Protein 1APY (pdb70)

Sequence (604 aa):
SPLPLVVNTWPFKNATEAAWRALASGGSALDAVESGCAMCEREQCDGSVGFGGSPDELGETTLDAMIMDGTTMDVGAVGDLRRIKNAIGVARKVLEHTTHTLLVGESATTFAQSMGFINEDLSTSASQALHSDWLARNCQPNYWRNVIPDPSKYCGPYKPPTIGMVVIHKTGHIAAGTSTNGIKFKIHGRVGDSPIPGAGAYADDTAGAAAATGNGDILMRFLPSYQAVEYMRRGEDPTIACQKVISRIQKHFPEFFGAVICANVTGSYGAACNKLSTFTQFSFMVYNSEKNQPTEEKVDCISPLPLVVNTWPFKNATEAAWRALASGGSALDAVESGCAMCEREQCDGSVGFGGSPDELGETTLDAMIMDGTTMDVGAVGDLRRIKNAIGVARKVLEHTTHTLLVGESATTFAQSMGFINEDLSTSASQALHSDWLARNCQPNYWRNVIPDPSKYCGPYKPPTIGMVVIHKTGHIAAGTSTNGIKFKIHGRVGDSPIPGAGAYADDTAGAAAATGNGDILMRFLPSYQAVEYMRRGEDPTIACQKVISRIQKHFPEFFGAVICANVTGSYGAACNKLSTFTQFSFMVYNSEKNQPTEEKVDCI

Secondary structure (DSSP, 8-state):
---SEEEEEBS-HHHHHHHHHHHHTT--HHHHHHHHHHHHHHHTGGGSSSSSS---TTS---EEEEEEETTT--EEEEEEE-S-S-HHHHHHHHHHHBS-SEEEHHHHHHHHHHTTPPP-----HHHHHHHHHHHHTTS-S--B-S-BS-TTT--S--B--/-EEEEEE-TTS-EEEEEEE--STT--TTEE-STTSBTTTEEEETTTEEEEEEE-HHHHGGG-HHHHHHHHHHTT--HHHHHHHHHHHHHHH-TT--EEEEEEETTS-EEEEE--BTTB-EEEEEEE-SS--S-EEEEEE--/--S-EEEEEBS-HHHHHHHHHHHHTT--HHHHHHHHHHHHHHTTGGGSSSSSS---TTS---EEEEEEETTT--EEEEEEE-S-S-HHHHHHHHHHHBS-SEEEHHHHHHHHHHTT--------HHHHHHHHHHHHTTS-S--B-S-BS-TTT--S--B--/-EEEEEE-TTS-EEEEEEE---TT--TTEE-STTSBTTTEEEETTTEEEEEEE-HHHHTTT-HHHHHHHHHHTT--HHHHHHHHHHHHHTT-TT--EEEEEEETTS-EEEEE---SS--EEEEEEE-SS-SS-EEEEEE--

Structure (mmCIF, N/CA/C/O backbone):
data_1APY
#
_entry.id   1APY
#
_cell.length_a   98.400
_cell.length_b   98.400
_cell.length_c   134.500
_cell.angle_alpha   90.00
_cell.angle_beta   90.00
_cell.angle_gamma   120.00
#
_symmetry.space_group_name_H-M   'P 61'
#
loop_
_entity.id
_entity.type
_entity.pdbx_description
1 polymer ASPARTYLGLUCOSAMINIDASE
2 polymer ASPARTYLGLUCOSAMINIDASE
3 branched beta-D-mannopyranose-(1-4)-2-acetamido-2-deoxy-beta-D-glucopyranose-(1-4)-2-acetamido-2-deoxy-beta-D-glucopyranose
4 non-polymer 2-acetamido-2-deoxy-beta-D-glucopyranose
5 water water
#
loop_
_atom_site.group_PDB
_atom_site.id
_atom_site.type_symbol
_atom_site.label_atom_id
_atom_site.label_alt_id
_atom_site.label_comp_id
_atom_site.label_asym_id
_atom_site.label_entity_id
_atom_site.label_seq_id
_atom_site.pdbx_PDB_ins_code
_atom_site.Cartn_x
_atom_site.Cartn_y
_atom_site.Cartn_z
_atom_site.occupancy
_atom_site.B_iso_or_equiv
_atom_site.auth_seq_id
_atom_site.auth_comp_id
_atom_site.auth_asym_id
_atom_site.auth_atom_id
_atom_site.pdbx_PDB_model_num
ATOM 1 N N . SER A 1 2 ? 12.855 13.361 20.543 1.00 74.44 2 SER A N 1
ATOM 2 C CA . SER A 1 2 ? 13.133 14.820 20.611 1.00 71.72 2 SER A CA 1
ATOM 3 C C . SER A 1 2 ? 11.888 15.582 20.146 1.00 69.27 2 SER A C 1
ATOM 4 O O . SER A 1 2 ? 10.989 14.998 19.536 1.00 73.00 2 SER A O 1
ATOM 7 N N . PRO A 1 3 ? 11.756 16.862 20.542 1.00 64.55 3 PRO A N 1
ATOM 8 C CA . PRO A 1 3 ? 10.584 17.629 20.108 1.00 59.77 3 PRO A CA 1
ATOM 9 C C . PRO A 1 3 ? 10.791 18.053 18.657 1.00 56.74 3 PRO A C 1
ATOM 10 O O . PRO A 1 3 ? 9.845 18.428 17.981 1.00 61.51 3 PRO A O 1
ATOM 14 N N . LEU A 1 4 ? 12.041 18.010 18.201 1.00 49.29 4 LEU A N 1
ATOM 15 C CA . LEU A 1 4 ? 12.399 18.373 16.832 1.00 44.31 4 LEU A CA 1
ATOM 16 C C . LEU A 1 4 ? 12.187 17.178 15.908 1.00 42.22 4 LEU A C 1
ATOM 17 O O . LEU A 1 4 ? 12.411 16.038 16.308 1.00 45.43 4 LEU A O 1
ATOM 22 N N . PRO A 1 5 ? 11.833 17.426 14.630 1.00 43.35 5 PRO A N 1
ATOM 23 C CA . PRO A 1 5 ? 11.615 18.708 13.944 1.00 40.78 5 PRO A CA 1
ATOM 24 C C . PRO A 1 5 ? 10.367 19.448 14.401 1.00 37.01 5 PRO A C 1
ATOM 25 O O . PRO A 1 5 ? 9.457 18.859 14.988 1.00 35.54 5 PRO A O 1
ATOM 29 N N . LEU A 1 6 ? 10.325 20.739 14.095 1.00 34.56 6 LEU A N 1
ATOM 30 C CA . LEU A 1 6 ? 9.194 21.579 14.442 1.00 32.45 6 LEU A CA 1
ATOM 31 C C . LEU A 1 6 ? 8.847 22.483 13.261 1.00 35.24 6 LEU A C 1
ATOM 32 O O . LEU A 1 6 ? 9.737 22.998 12.583 1.00 36.35 6 LEU A O 1
ATOM 37 N N . VAL A 1 7 ? 7.551 22.629 12.996 1.00 34.82 7 VAL A N 1
ATOM 38 C CA . VAL A 1 7 ? 7.058 23.490 11.922 1.00 34.98 7 VAL A CA 1
ATOM 39 C C . VAL A 1 7 ? 5.945 24.341 12.524 1.00 33.62 7 VAL A C 1
ATOM 40 O O . VAL A 1 7 ? 5.004 23.808 13.110 1.00 34.50 7 VAL A O 1
ATOM 44 N N . VAL A 1 8 ? 6.083 25.659 12.435 1.00 32.72 8 VAL A N 1
ATOM 45 C CA . VAL A 1 8 ? 5.074 26.571 12.972 1.00 28.96 8 VAL A CA 1
ATOM 46 C C . VAL A 1 8 ? 4.806 27.657 11.935 1.00 27.06 8 VAL A C 1
ATOM 47 O O . VAL A 1 8 ? 5.736 28.229 11.387 1.00 29.47 8 VAL A O 1
ATOM 51 N N . ASN A 1 9 ? 3.543 27.917 11.634 1.00 27.08 9 ASN A N 1
ATOM 52 C CA . ASN A 1 9 ? 3.220 28.961 10.672 1.00 27.02 9 ASN A CA 1
ATOM 53 C C . ASN A 1 9 ? 1.998 29.758 11.105 1.00 25.36 9 ASN A C 1
ATOM 54 O O . ASN A 1 9 ? 1.180 29.270 11.889 1.00 20.90 9 ASN A O 1
ATOM 59 N N . THR A 1 10 ? 1.918 31.002 10.633 1.00 24.52 10 THR A N 1
ATOM 60 C CA . THR A 1 10 ? 0.805 31.893 10.952 1.00 18.46 10 THR A CA 1
ATOM 61 C C . THR A 1 10 ? -0.484 31.388 10.304 1.00 19.14 10 THR A C 1
ATOM 62 O O . THR A 1 10 ? -0.452 30.778 9.229 1.00 18.47 10 THR A O 1
ATOM 66 N N . TRP A 1 11 ? -1.605 31.622 10.985 1.00 18.18 11 TRP A N 1
ATOM 67 C CA . TRP A 1 11 ? -2.944 31.249 10.513 1.00 17.85 11 TRP A CA 1
ATOM 68 C C . TRP A 1 11 ? -3.229 29.752 10.380 1.00 20.15 11 TRP A C 1
ATOM 69 O O . TRP A 1 11 ? -2.315 28.930 10.398 1.00 22.51 11 TRP A O 1
ATOM 80 N N . PRO A 1 12 ? -4.515 29.377 10.281 1.00 21.92 12 PRO A N 1
ATOM 81 C CA . PRO A 1 12 ? -4.941 27.981 10.148 1.00 23.91 12 PRO A CA 1
ATOM 82 C C . PRO A 1 12 ? -4.675 27.390 8.762 1.00 26.05 12 PRO A C 1
ATOM 83 O O . PRO A 1 12 ? -5.522 26.678 8.223 1.00 27.69 12 PRO A O 1
ATOM 87 N N . PHE A 1 13 ? -3.525 27.697 8.169 1.00 29.97 13 PHE A N 1
ATOM 88 C CA . PHE A 1 13 ? -3.180 27.167 6.842 1.00 30.15 13 PHE A CA 1
ATOM 89 C C . PHE A 1 13 ? -2.576 25.771 7.036 1.00 30.88 13 PHE A C 1
ATOM 90 O O . PHE A 1 13 ? -1.357 25.613 7.013 1.00 36.06 13 PHE A O 1
ATOM 98 N N . LYS A 1 14 ? -3.421 24.761 7.231 1.00 30.72 14 LYS A N 1
ATOM 99 C CA . LYS A 1 14 ? -2.929 23.406 7.467 1.00 33.67 14 LYS A CA 1
ATOM 100 C C . LYS A 1 14 ? -2.231 22.717 6.310 1.00 35.11 14 LYS A C 1
ATOM 101 O O . LYS A 1 14 ? -1.283 21.958 6.520 1.00 34.20 14 LYS A O 1
ATOM 107 N N . ASN A 1 15 ? -2.682 22.978 5.089 1.00 36.25 15 ASN A N 1
ATOM 108 C CA . ASN A 1 15 ? -2.056 22.358 3.925 1.00 38.49 15 ASN A CA 1
ATOM 109 C C . ASN A 1 15 ? -0.615 22.796 3.739 1.00 34.23 15 ASN A C 1
ATOM 110 O O . ASN A 1 15 ? 0.197 22.046 3.205 1.00 35.71 15 ASN A O 1
ATOM 115 N N . ALA A 1 16 ? -0.307 24.006 4.197 1.00 32.72 16 ALA A N 1
ATOM 116 C CA . ALA A 1 16 ? 1.041 24.567 4.104 1.00 31.45 16 ALA A CA 1
ATOM 117 C C . ALA A 1 16 ? 1.941 23.906 5.145 1.00 28.04 16 ALA A C 1
ATOM 118 O O . ALA A 1 16 ? 3.108 23.633 4.885 1.00 29.15 16 ALA A O 1
ATOM 120 N N . THR A 1 17 ? 1.372 23.634 6.316 1.00 28.65 17 THR A N 1
ATOM 121 C CA . THR A 1 17 ? 2.089 22.998 7.412 1.00 28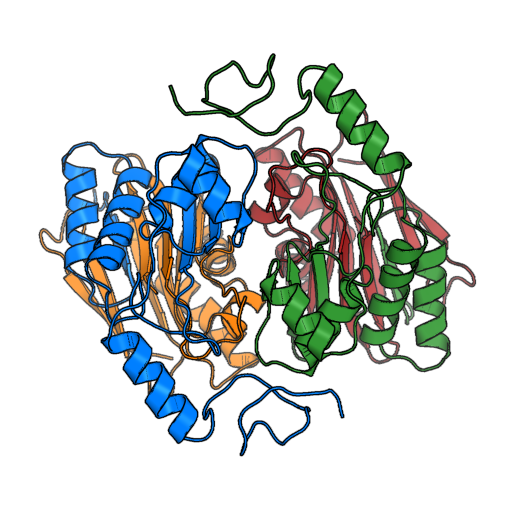.65 17 THR A CA 1
ATOM 122 C C . THR A 1 17 ? 2.431 21.582 6.990 1.00 29.33 17 THR A C 1
ATOM 123 O O . THR A 1 17 ? 3.512 21.061 7.287 1.00 26.56 17 THR A O 1
ATOM 127 N N . GLU A 1 18 ? 1.478 20.980 6.290 1.00 31.49 18 GLU A N 1
ATOM 128 C CA . GLU A 1 18 ? 1.573 19.621 5.781 1.00 33.96 18 GLU A CA 1
ATOM 129 C C . GLU A 1 18 ? 2.660 19.472 4.729 1.00 33.09 18 GLU A C 1
ATOM 130 O O . GLU A 1 18 ? 3.432 18.512 4.759 1.00 33.72 18 GLU A O 1
ATOM 136 N N . ALA A 1 19 ? 2.711 20.416 3.793 1.00 29.31 19 ALA A N 1
ATOM 137 C CA . ALA A 1 19 ? 3.711 20.383 2.738 1.00 26.15 19 ALA A CA 1
ATOM 138 C C . ALA A 1 19 ? 5.105 20.573 3.322 1.00 27.87 19 ALA A C 1
ATOM 139 O O . ALA A 1 19 ? 6.070 20.003 2.821 1.00 29.07 19 ALA A O 1
ATOM 141 N N . ALA A 1 20 ? 5.201 21.361 4.393 1.00 28.93 20 ALA A N 1
ATOM 142 C CA . ALA A 1 20 ? 6.482 21.616 5.051 1.00 34.47 20 ALA A CA 1
ATOM 143 C C . ALA A 1 20 ? 6.980 20.356 5.761 1.00 36.71 20 ALA A C 1
ATOM 144 O O . ALA A 1 20 ? 8.157 19.999 5.664 1.00 35.98 20 ALA A O 1
ATOM 14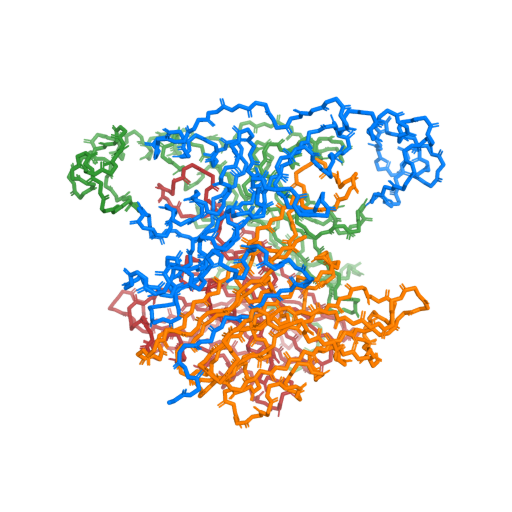6 N N . TRP A 1 21 ? 6.075 19.688 6.471 1.00 36.74 21 TRP A N 1
ATOM 147 C CA . TRP A 1 21 ? 6.408 18.462 7.180 1.00 37.76 21 TRP A CA 1
ATOM 148 C C . TRP A 1 21 ? 6.835 17.405 6.168 1.00 37.97 21 TRP A C 1
ATOM 149 O O . TRP A 1 21 ? 7.868 16.756 6.337 1.00 36.75 21 TRP A O 1
ATOM 160 N N . ARG A 1 22 ? 6.045 17.252 5.107 1.00 36.90 22 ARG A N 1
ATOM 161 C CA . ARG A 1 22 ? 6.347 16.285 4.057 1.00 37.77 22 ARG A CA 1
ATOM 162 C C . ARG A 1 22 ? 7.750 16.499 3.506 1.00 35.77 22 ARG A C 1
ATOM 163 O O . ARG A 1 22 ? 8.461 15.544 3.228 1.00 39.60 22 ARG A O 1
ATOM 171 N N . ALA A 1 23 ? 8.144 17.758 3.347 1.00 36.46 23 ALA A N 1
ATOM 172 C CA . ALA A 1 23 ? 9.470 18.082 2.834 1.00 33.34 23 ALA A CA 1
ATOM 173 C C . ALA A 1 23 ? 10.532 17.560 3.789 1.00 33.27 23 ALA A C 1
ATOM 174 O O . ALA A 1 23 ? 11.565 17.060 3.362 1.00 38.22 23 ALA A O 1
ATOM 176 N N . LEU A 1 24 ? 10.262 17.665 5.085 1.00 33.75 24 LEU A N 1
ATOM 177 C CA . LEU A 1 24 ? 11.203 17.197 6.091 1.00 35.28 24 LEU A CA 1
ATOM 178 C C . LEU A 1 24 ? 11.275 15.676 6.092 1.00 38.23 24 LEU A C 1
ATOM 179 O O . LEU A 1 24 ? 12.366 15.100 6.080 1.00 41.64 24 LEU A O 1
ATOM 184 N N . ALA A 1 25 ? 10.112 15.033 6.071 1.00 38.99 25 ALA A N 1
ATOM 185 C CA . ALA A 1 25 ? 10.036 13.576 6.075 1.00 40.96 25 ALA A CA 1
ATOM 186 C C . ALA A 1 25 ? 10.856 12.975 4.937 1.00 42.09 25 ALA A C 1
ATOM 187 O O . ALA A 1 25 ? 11.515 11.953 5.110 1.00 46.42 25 ALA A O 1
ATOM 189 N N . SER A 1 26 ? 10.849 13.641 3.790 1.00 43.72 26 SER A N 1
ATOM 190 C CA . SER A 1 26 ? 11.597 13.179 2.630 1.00 44.40 26 SER A CA 1
ATOM 191 C C . SER A 1 26 ? 13.074 13.527 2.727 1.00 45.74 26 SER A C 1
ATOM 192 O O . SER A 1 26 ? 13.781 13.528 1.718 1.00 49.31 26 SER A O 1
ATOM 195 N N . GLY A 1 27 ? 13.538 13.831 3.936 1.00 45.23 27 GLY A N 1
ATOM 196 C CA . GLY A 1 27 ? 14.934 14.175 4.128 1.00 46.91 27 GLY A CA 1
ATOM 197 C C . GLY A 1 27 ? 15.305 15.573 3.661 1.00 49.47 27 GLY A C 1
ATOM 198 O O . GLY A 1 27 ? 16.492 15.892 3.513 1.00 51.41 27 GLY A O 1
ATOM 199 N N . GLY A 1 28 ? 14.296 16.408 3.425 1.00 46.96 28 GLY A N 1
ATOM 200 C CA . GLY A 1 28 ? 14.552 17.769 2.992 1.00 42.98 28 GLY A CA 1
ATOM 201 C C . GLY A 1 28 ? 15.087 18.637 4.120 1.00 39.35 28 GLY A C 1
ATOM 202 O O . GLY A 1 28 ? 14.921 18.320 5.302 1.00 40.95 28 GLY A O 1
ATOM 203 N N . SER A 1 29 ? 15.748 19.728 3.747 1.00 35.65 29 SER A N 1
ATOM 204 C CA . SER A 1 29 ? 16.316 20.663 4.711 1.00 33.12 29 SER A CA 1
ATOM 205 C C . SER A 1 29 ? 15.251 21.585 5.278 1.00 30.60 29 SER A C 1
ATOM 206 O O . SER A 1 29 ? 14.121 21.621 4.792 1.00 30.58 29 SER A O 1
ATOM 209 N N . ALA A 1 30 ? 15.622 22.334 6.311 1.00 29.51 30 ALA A N 1
ATOM 210 C CA . ALA A 1 30 ? 14.706 23.275 6.923 1.00 29.88 30 ALA A CA 1
ATOM 211 C C . ALA A 1 30 ? 14.280 24.277 5.843 1.00 31.34 30 ALA A C 1
ATOM 212 O O . ALA A 1 30 ? 13.110 24.633 5.756 1.00 32.09 30 ALA A O 1
ATOM 214 N N . LEU A 1 31 ? 15.228 24.681 4.995 1.00 28.85 31 LEU A N 1
ATOM 215 C CA . LEU A 1 31 ? 14.952 25.618 3.911 1.00 27.67 31 LEU A CA 1
ATOM 216 C C . LEU A 1 31 ? 13.983 25.036 2.893 1.00 28.02 31 LEU A C 1
ATOM 217 O O . LEU A 1 31 ? 13.103 25.742 2.401 1.00 28.26 31 LEU A O 1
ATOM 222 N N . ASP A 1 32 ? 14.135 23.747 2.590 1.00 26.88 32 ASP A N 1
ATOM 223 C CA . ASP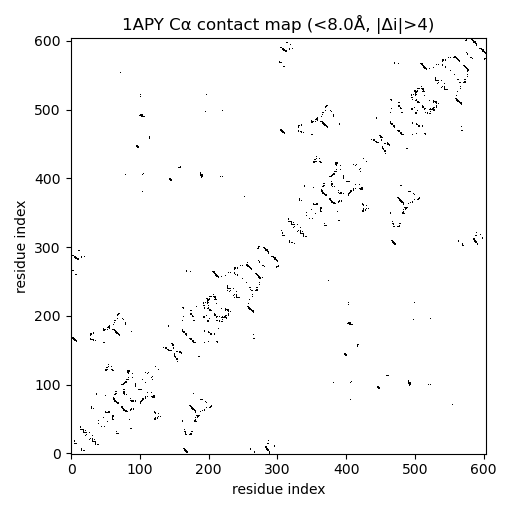 A 1 32 ? 13.255 23.085 1.635 1.00 26.10 32 ASP A CA 1
ATOM 224 C C . ASP A 1 32 ? 11.841 23.084 2.176 1.00 25.03 32 ASP A C 1
ATOM 225 O O . ASP A 1 32 ? 10.886 23.272 1.432 1.00 24.68 32 ASP A O 1
ATOM 230 N N . ALA A 1 33 ? 11.723 22.870 3.483 1.00 23.85 33 ALA A N 1
ATOM 231 C CA . ALA A 1 33 ? 10.428 22.827 4.140 1.00 21.64 33 ALA A CA 1
ATOM 232 C C . ALA A 1 33 ? 9.731 24.174 4.075 1.00 23.29 33 ALA A C 1
ATOM 233 O O . ALA A 1 33 ? 8.579 24.249 3.661 1.00 22.75 33 ALA A O 1
ATOM 235 N N . VAL A 1 34 ? 10.442 25.237 4.455 1.00 24.33 34 VAL A N 1
ATOM 236 C CA . VAL A 1 34 ? 9.891 26.595 4.426 1.00 24.52 34 VAL A CA 1
ATOM 237 C C . VAL A 1 34 ? 9.420 26.966 3.011 1.00 26.31 34 VAL A C 1
ATOM 238 O O . VAL A 1 34 ? 8.285 27.422 2.819 1.00 24.45 34 VAL A O 1
ATOM 242 N N . GLU A 1 35 ? 10.259 26.710 2.015 1.00 26.28 35 GLU A N 1
ATOM 243 C CA . GLU A 1 35 ? 9.881 27.020 0.648 1.00 23.26 35 GLU A CA 1
ATOM 244 C C . GLU A 1 35 ? 8.631 26.240 0.257 1.00 27.51 35 GLU A C 1
ATOM 245 O O . GLU A 1 35 ? 7.723 26.797 -0.358 1.00 25.86 35 GLU A O 1
ATOM 251 N N . SER A 1 36 ? 8.573 24.968 0.649 1.00 26.46 36 SER A N 1
ATOM 252 C CA . SER A 1 36 ? 7.434 24.104 0.328 1.00 27.55 36 SER A CA 1
ATOM 253 C C . SER A 1 36 ? 6.139 24.558 0.964 1.00 25.42 36 SER A C 1
ATOM 254 O O . SER A 1 36 ? 5.080 24.487 0.343 1.00 27.03 36 SER A O 1
ATOM 257 N N . GLY A 1 37 ? 6.225 24.980 2.220 1.00 24.35 37 GLY A N 1
ATOM 258 C CA . GLY A 1 37 ? 5.050 25.429 2.934 1.00 24.91 37 GLY A CA 1
ATOM 259 C C . GLY A 1 37 ? 4.486 26.701 2.346 1.00 24.28 37 GLY A C 1
ATOM 260 O O . GLY A 1 37 ? 3.298 26.780 2.034 1.00 23.07 37 GLY A O 1
ATOM 261 N N . CYS A 1 38 ? 5.345 27.699 2.184 1.00 23.33 38 CYS A N 1
ATOM 262 C CA . CYS A 1 38 ? 4.929 28.980 1.631 1.00 23.73 38 CYS A CA 1
ATOM 263 C C . CYS A 1 38 ? 4.424 28.897 0.186 1.00 22.51 38 CYS A C 1
ATOM 264 O O . CYS A 1 38 ? 3.422 29.516 -0.165 1.00 21.53 38 CYS A O 1
ATOM 267 N N . ALA A 1 39 ? 5.112 28.125 -0.649 1.00 25.95 39 ALA A N 1
ATOM 268 C CA . ALA A 1 39 ? 4.708 27.970 -2.044 1.00 21.42 39 ALA A CA 1
ATOM 269 C C . ALA A 1 39 ? 3.322 27.349 -2.116 1.00 23.69 39 ALA A C 1
ATOM 270 O O . ALA A 1 39 ? 2.532 27.682 -2.996 1.00 28.57 39 ALA A O 1
ATOM 272 N N . MET A 1 40 ? 3.028 26.456 -1.178 1.00 19.31 40 MET A N 1
ATOM 273 C CA . MET A 1 40 ? 1.738 25.790 -1.134 1.00 21.68 40 MET A CA 1
ATOM 274 C C . MET A 1 40 ? 0.611 26.806 -0.989 1.00 20.34 40 MET A C 1
ATOM 275 O O . MET A 1 40 ? -0.458 26.630 -1.561 1.00 18.41 40 MET A O 1
ATOM 280 N N . CYS A 1 41 ? 0.844 27.863 -0.216 1.00 21.67 41 CYS A N 1
ATOM 281 C CA . CYS A 1 41 ? -0.184 28.885 -0.040 1.00 18.48 41 CYS A CA 1
ATOM 282 C C . CYS A 1 41 ? -0.260 29.827 -1.223 1.00 17.23 41 CYS A C 1
ATOM 283 O O . CYS A 1 41 ? -1.248 30.530 -1.400 1.00 17.12 41 CYS A O 1
ATOM 286 N N . GLU A 1 42 ? 0.802 29.877 -2.012 1.00 15.55 42 GLU A N 1
ATOM 287 C CA . GLU A 1 42 ? 0.792 30.721 -3.190 1.00 21.34 42 GLU A CA 1
ATOM 288 C C . GLU A 1 42 ? -0.139 30.071 -4.205 1.00 22.31 42 GLU A C 1
ATOM 289 O O . GLU A 1 42 ? -0.958 30.744 -4.829 1.00 25.94 42 GLU A O 1
ATOM 295 N N . ARG A 1 43 ? -0.032 28.752 -4.334 1.00 23.99 43 ARG A N 1
ATOM 296 C CA . ARG A 1 43 ? -0.872 27.997 -5.254 1.00 25.03 43 ARG A CA 1
ATOM 297 C C . ARG A 1 43 ? -2.318 28.045 -4.788 1.00 25.00 43 ARG A C 1
ATOM 298 O O . ARG A 1 43 ? -3.231 28.238 -5.590 1.00 21.68 43 ARG A O 1
ATOM 306 N N . GLU A 1 44 ? -2.511 27.846 -3.486 1.00 26.23 44 GLU A N 1
ATOM 307 C CA . GLU A 1 44 ? -3.837 27.837 -2.881 1.00 25.59 44 GLU A CA 1
ATOM 308 C C . GLU A 1 44 ? -4.418 29.213 -2.622 1.00 25.63 44 GLU A C 1
ATOM 309 O O . GLU A 1 44 ? -5.601 29.329 -2.323 1.00 27.98 44 GLU A O 1
ATOM 315 N N . GLN A 1 45 ? -3.599 30.255 -2.749 1.00 25.06 45 GLN A N 1
ATOM 316 C CA . GLN A 1 45 ? -4.065 31.624 -2.532 1.00 23.19 45 GLN A CA 1
ATOM 317 C C . GLN A 1 45 ? -4.701 31.760 -1.156 1.00 22.36 45 GLN A C 1
ATOM 318 O O . GLN A 1 45 ? -5.789 32.313 -1.021 1.00 25.90 45 GLN A O 1
ATOM 324 N N . CYS A 1 46 ? -4.013 31.246 -0.140 1.00 24.34 46 CYS A N 1
ATOM 325 C CA . CYS A 1 46 ? -4.489 31.267 1.241 1.00 21.89 46 CYS A CA 1
ATOM 326 C C . CYS A 1 46 ? -5.076 32.594 1.703 1.00 22.62 46 CYS A C 1
ATOM 327 O O . CYS A 1 46 ? -4.376 33.607 1.762 1.00 25.07 46 CYS A O 1
ATOM 330 N N . ASP A 1 47 ? -6.367 32.557 2.039 1.00 24.73 47 ASP A N 1
ATOM 331 C CA . ASP A 1 47 ? -7.132 33.721 2.505 1.00 20.93 47 ASP A CA 1
ATOM 332 C C . ASP A 1 47 ? -7.071 34.885 1.530 1.00 22.55 47 ASP A C 1
ATOM 333 O O . ASP A 1 47 ? -7.472 36.002 1.858 1.00 25.44 47 ASP A O 1
ATOM 338 N N . GLY A 1 48 ? -6.577 34.614 0.328 1.00 21.33 48 GLY A N 1
ATOM 339 C CA . GLY A 1 48 ? -6.443 35.654 -0.671 1.00 22.68 48 GLY A CA 1
ATOM 340 C C . GLY A 1 48 ? -5.415 36.679 -0.238 1.00 23.15 48 GLY A C 1
ATOM 341 O O . GLY A 1 48 ? -5.411 37.797 -0.751 1.00 22.58 48 GLY A O 1
ATOM 342 N N . SER A 1 49 ? -4.548 36.286 0.700 1.00 19.14 49 SER A N 1
ATOM 343 C CA . SER A 1 49 ? -3.509 37.160 1.242 1.00 21.19 49 SER A CA 1
ATOM 344 C C . SER A 1 49 ? -2.117 36.655 0.899 1.00 17.72 49 SER A C 1
ATOM 345 O O . SER A 1 49 ? -1.112 37.185 1.374 1.00 16.51 49 SER A O 1
ATOM 348 N N . VAL A 1 50 ? -2.076 35.608 0.083 1.00 21.24 50 VAL A N 1
ATOM 349 C CA . VAL A 1 50 ? -0.832 35.005 -0.372 1.00 20.01 50 VAL A CA 1
ATOM 350 C C . VAL A 1 50 ? -1.048 34.556 -1.824 1.00 21.54 50 VAL A C 1
ATOM 351 O O . VAL A 1 50 ? -2.105 34.016 -2.160 1.00 21.66 50 VAL A O 1
ATOM 355 N N . GLY A 1 51 ? -0.075 34.827 -2.688 1.00 18.64 51 GLY A N 1
ATOM 356 C CA . GLY A 1 51 ? -0.176 34.409 -4.079 1.00 19.73 51 GLY A CA 1
ATOM 357 C C . GLY A 1 51 ? -0.914 35.334 -5.032 1.00 20.87 51 GLY A C 1
ATOM 358 O O . GLY A 1 51 ? -1.436 36.378 -4.640 1.00 22.72 51 GLY A O 1
ATOM 359 N N . PHE A 1 52 ? -0.980 34.919 -6.293 1.00 19.76 52 PHE A N 1
ATOM 360 C CA . PHE A 1 52 ? -1.642 35.681 -7.346 1.00 18.03 52 PHE A CA 1
ATOM 361 C C . PHE A 1 52 ? -3.148 35.816 -7.090 1.00 21.58 52 PHE A C 1
ATOM 362 O O . PHE A 1 52 ? -3.703 35.181 -6.194 1.00 20.79 52 PHE A O 1
ATOM 370 N N . GLY A 1 53 ? -3.797 36.642 -7.906 1.00 18.93 53 GLY A N 1
ATOM 371 C CA . GLY A 1 53 ? -5.231 36.831 -7.816 1.00 20.09 53 GLY A CA 1
ATOM 372 C C . GLY A 1 53 ? -5.791 37.366 -6.521 1.00 23.71 53 GLY A C 1
ATOM 373 O O . GLY A 1 53 ? -6.924 37.047 -6.150 1.00 26.71 53 GLY A O 1
ATOM 374 N N . GLY A 1 54 ? -5.017 38.200 -5.841 1.00 25.54 54 GLY A N 1
ATOM 375 C CA . GLY A 1 54 ? -5.484 38.773 -4.596 1.00 20.62 54 GLY A CA 1
ATOM 376 C C . GLY A 1 54 ? -4.858 40.127 -4.364 1.00 21.91 54 GLY A C 1
ATOM 377 O O . GLY A 1 54 ? -3.948 40.529 -5.097 1.00 22.19 54 GLY A O 1
ATOM 378 N N . SER A 1 55 ? -5.373 40.833 -3.360 1.00 21.95 55 SER A N 1
ATOM 379 C CA . SER A 1 55 ? -4.890 42.154 -2.969 1.00 20.90 55 SER A CA 1
ATOM 380 C C . SER A 1 55 ? -4.443 43.063 -4.120 1.00 21.32 55 SER A C 1
ATOM 381 O O . SER A 1 55 ? -3.293 43.502 -4.169 1.00 25.52 55 SER A O 1
ATOM 384 N N . PRO A 1 56 ? -5.348 43.362 -5.064 1.00 22.70 56 PRO A N 1
ATOM 385 C CA . PRO A 1 56 ? -4.927 44.233 -6.165 1.00 19.48 56 PRO A CA 1
ATOM 386 C C . PRO A 1 56 ? -4.567 45.618 -5.634 1.00 22.03 56 PRO A C 1
ATOM 387 O O . PRO A 1 56 ? -5.199 46.108 -4.700 1.00 17.61 56 PRO A O 1
ATOM 391 N N . ASP A 1 57 ? -3.508 46.215 -6.172 1.00 19.75 57 ASP A N 1
ATOM 392 C CA . ASP A 1 57 ? -3.116 47.540 -5.727 1.00 18.75 57 ASP A CA 1
ATOM 393 C C . ASP A 1 57 ? -4.034 48.579 -6.358 1.00 22.95 57 ASP A C 1
ATOM 394 O O . ASP A 1 57 ? -5.000 48.226 -7.035 1.00 23.41 57 ASP A O 1
ATOM 399 N N . GLU A 1 58 ? -3.729 49.855 -6.153 1.00 22.65 58 GLU A N 1
ATOM 400 C CA . GLU A 1 58 ? -4.545 50.924 -6.709 1.00 22.73 58 GLU A CA 1
ATOM 401 C C . GLU A 1 58 ? -4.750 50.808 -8.212 1.00 26.44 58 GLU A C 1
ATOM 402 O O . GLU A 1 58 ? -5.750 51.291 -8.734 1.00 30.51 58 GLU A O 1
ATOM 408 N N . LEU A 1 59 ? -3.798 50.189 -8.906 1.00 26.35 59 LEU A N 1
ATOM 409 C CA . LEU A 1 59 ? -3.891 50.021 -10.353 1.00 26.05 59 LEU A CA 1
ATOM 410 C C . LEU A 1 59 ? -4.472 48.678 -10.787 1.00 26.09 59 LEU A C 1
ATOM 411 O O . LEU A 1 59 ? -4.526 48.388 -11.975 1.00 30.96 59 LEU A O 1
ATOM 416 N N . GLY A 1 60 ? -4.913 47.867 -9.833 1.00 24.96 60 GLY A N 1
ATOM 417 C CA . GLY A 1 60 ? -5.478 46.576 -10.175 1.00 20.99 60 GLY A CA 1
ATOM 418 C C . GLY A 1 60 ? -4.467 45.454 -10.338 1.00 20.66 60 GLY A C 1
ATOM 419 O O . GLY A 1 60 ? -4.841 44.309 -10.611 1.00 22.91 60 GLY A O 1
ATOM 420 N N . GLU A 1 61 ? -3.188 45.765 -10.167 1.00 17.12 61 GLU A N 1
ATOM 421 C CA . GLU A 1 61 ? -2.145 44.749 -10.291 1.00 19.89 61 GLU A CA 1
ATOM 422 C C . GLU A 1 61 ? -1.786 44.068 -8.964 1.00 18.99 61 GLU A C 1
ATOM 423 O O . GLU A 1 61 ? -1.751 44.709 -7.911 1.00 18.91 61 GLU A O 1
ATOM 429 N N . THR A 1 62 ? -1.555 42.760 -9.024 1.00 20.32 62 THR A N 1
ATOM 430 C CA . THR A 1 62 ? -1.158 41.985 -7.854 1.00 17.64 62 THR A CA 1
ATOM 431 C C . THR A 1 62 ? 0.373 41.870 -7.905 1.00 19.36 62 THR A C 1
ATOM 432 O O . THR A 1 62 ? 0.943 41.472 -8.921 1.00 19.02 62 THR A O 1
ATOM 436 N N . THR A 1 63 ? 1.037 42.322 -6.848 1.00 17.94 63 THR A N 1
ATOM 437 C CA . THR A 1 63 ? 2.487 42.240 -6.759 1.00 16.92 63 THR A CA 1
ATOM 438 C C . THR A 1 63 ? 2.810 41.503 -5.457 1.00 18.81 63 THR A C 1
ATOM 439 O O . THR A 1 63 ? 2.205 41.771 -4.419 1.00 19.41 63 THR A O 1
ATOM 443 N N . LEU A 1 64 ? 3.784 40.598 -5.519 1.00 19.79 64 LEU A N 1
ATOM 444 C CA . LEU A 1 64 ? 4.167 39.770 -4.382 1.00 11.62 64 LEU A CA 1
ATOM 445 C C . LEU A 1 64 ? 5.493 40.111 -3.703 1.00 14.24 64 LEU A C 1
ATOM 446 O O . LEU A 1 64 ? 6.413 40.641 -4.329 1.00 15.29 64 LEU A O 1
ATOM 451 N N . ASP A 1 65 ? 5.574 39.791 -2.412 1.00 14.14 65 ASP A N 1
ATOM 452 C CA . ASP A 1 65 ? 6.776 40.001 -1.604 1.00 10.77 65 ASP A CA 1
ATOM 453 C C . ASP A 1 65 ? 7.034 38.677 -0.904 1.00 11.16 65 ASP A C 1
ATOM 454 O O . ASP A 1 65 ? 6.096 38.014 -0.480 1.00 17.19 65 ASP A O 1
ATOM 459 N N . ALA A 1 66 ? 8.295 38.294 -0.767 1.00 14.27 66 ALA A N 1
ATOM 460 C CA . ALA A 1 66 ? 8.617 37.050 -0.086 1.00 14.05 66 ALA A CA 1
ATOM 461 C C . ALA A 1 66 ? 10.059 37.049 0.363 1.00 16.38 66 ALA A C 1
ATOM 462 O O . ALA A 1 66 ? 10.895 37.781 -0.168 1.00 19.09 66 ALA A O 1
ATOM 464 N N . MET A 1 67 ? 10.349 36.200 1.337 1.00 20.13 67 MET A N 1
ATOM 465 C CA . MET A 1 67 ? 11.689 36.100 1.888 1.00 20.76 67 MET A CA 1
ATOM 466 C C . MET A 1 67 ? 11.944 34.704 2.451 1.00 18.96 67 MET A C 1
ATOM 467 O O . MET A 1 67 ? 11.014 33.983 2.798 1.00 22.26 67 MET A O 1
ATOM 472 N N . ILE A 1 68 ? 13.198 34.290 2.457 1.00 16.61 68 ILE A N 1
ATOM 473 C CA . ILE A 1 68 ? 13.548 33.008 3.039 1.00 15.47 68 ILE A CA 1
ATOM 474 C C . ILE A 1 68 ? 14.908 33.239 3.689 1.00 19.41 68 ILE A C 1
ATOM 475 O O . ILE A 1 68 ? 15.764 33.913 3.120 1.00 23.02 68 ILE A O 1
ATOM 480 N N . MET A 1 69 ? 15.062 32.778 4.926 1.00 22.36 69 MET A N 1
ATOM 481 C CA . MET A 1 69 ? 16.306 32.975 5.662 1.00 23.09 69 MET A CA 1
ATOM 482 C C . MET A 1 69 ? 16.915 31.706 6.240 1.00 24.10 69 MET A C 1
ATOM 483 O O . MET A 1 69 ? 16.237 30.896 6.875 1.00 23.02 69 MET A O 1
ATOM 488 N N . ASP A 1 70 ? 18.217 31.574 6.027 1.00 26.01 70 ASP A N 1
ATOM 489 C CA . ASP A 1 70 ? 19.002 30.435 6.485 1.00 25.43 70 ASP A CA 1
ATOM 490 C C . ASP A 1 70 ? 19.573 30.777 7.860 1.00 24.43 70 ASP A C 1
ATOM 491 O O . ASP A 1 70 ? 20.435 31.637 7.972 1.00 23.87 70 ASP A O 1
ATOM 496 N N . GLY A 1 71 ? 19.088 30.109 8.902 1.00 22.98 71 GLY A N 1
ATOM 497 C CA . GLY A 1 71 ? 19.577 30.383 10.243 1.00 23.53 71 GLY A CA 1
ATOM 498 C C . GLY A 1 71 ? 21.032 30.016 10.483 1.00 24.57 71 GLY A C 1
ATOM 499 O O . GLY A 1 71 ? 21.701 30.608 11.325 1.00 23.52 71 GLY A O 1
ATOM 500 N N . THR A 1 72 ? 21.526 29.033 9.744 1.00 29.25 72 THR A N 1
ATOM 501 C CA . THR A 1 72 ? 22.906 28.582 9.887 1.00 31.66 72 THR A CA 1
ATOM 502 C C . THR A 1 72 ? 23.923 29.624 9.415 1.00 30.68 72 THR A C 1
ATOM 503 O O . THR A 1 72 ? 24.793 30.047 10.175 1.00 33.39 72 THR A O 1
ATOM 507 N N . THR A 1 73 ? 23.810 30.025 8.155 1.00 31.05 73 THR A N 1
ATOM 508 C CA . THR A 1 73 ? 24.723 30.993 7.556 1.00 29.78 73 THR A CA 1
ATOM 509 C C . THR A 1 73 ? 24.225 32.413 7.728 1.00 32.03 73 THR A C 1
ATOM 510 O O . THR A 1 73 ? 24.999 33.370 7.664 1.00 30.08 73 THR A O 1
ATOM 514 N N . MET A 1 74 ? 22.916 32.524 7.936 1.00 34.58 74 MET A N 1
ATOM 515 C CA . MET A 1 74 ? 22.215 33.793 8.080 1.00 33.92 74 MET A CA 1
ATOM 516 C C . MET A 1 74 ? 22.127 34.527 6.759 1.00 35.65 74 MET A C 1
ATOM 517 O O . MET A 1 74 ? 22.142 35.759 6.705 1.00 37.36 74 MET A O 1
ATOM 522 N N . ASP A 1 75 ? 22.054 33.730 5.693 1.00 32.53 75 ASP A N 1
ATOM 523 C CA . ASP A 1 75 ? 21.906 34.221 4.332 1.00 29.58 75 ASP A CA 1
ATOM 524 C C . ASP A 1 75 ? 20.418 34.448 4.162 1.00 25.01 75 ASP A C 1
ATOM 525 O O . ASP A 1 75 ? 19.605 33.713 4.729 1.00 22.15 75 ASP A O 1
ATOM 530 N N . VAL A 1 76 ? 20.066 35.449 3.366 1.00 26.45 76 VAL A N 1
ATOM 531 C CA . VAL A 1 76 ? 18.669 35.782 3.115 1.00 21.54 76 VAL A CA 1
ATOM 532 C C . VAL A 1 76 ? 18.440 36.039 1.629 1.00 22.58 76 VAL A C 1
ATOM 533 O O . VAL A 1 76 ? 19.247 36.683 0.964 1.00 25.91 76 VAL A O 1
ATOM 537 N N . GLY A 1 77 ? 17.351 35.491 1.113 1.00 19.53 77 GLY A N 1
ATOM 538 C CA . GLY A 1 77 ? 16.989 35.701 -0.271 1.00 19.68 77 GLY A CA 1
ATOM 539 C C . GLY A 1 77 ? 15.616 36.331 -0.176 1.00 19.63 77 GLY A C 1
ATOM 540 O O . GLY A 1 77 ? 14.733 35.776 0.480 1.00 16.73 77 GLY A O 1
ATOM 541 N N . ALA A 1 78 ? 15.440 37.499 -0.786 1.00 20.47 78 ALA A N 1
ATOM 542 C CA . ALA A 1 78 ? 14.155 38.188 -0.725 1.00 16.97 78 ALA A CA 1
ATOM 543 C C . ALA A 1 78 ? 13.785 38.980 -1.978 1.00 16.28 78 ALA A C 1
ATOM 544 O O . ALA A 1 78 ? 14.648 39.480 -2.697 1.00 19.28 78 ALA A O 1
ATOM 546 N N . VAL A 1 79 ? 12.487 39.032 -2.260 1.00 16.74 79 VAL A N 1
ATOM 547 C CA . VAL A 1 79 ? 11.961 39.790 -3.387 1.00 18.63 79 VAL A CA 1
ATOM 548 C C . VAL A 1 79 ? 10.807 40.646 -2.885 1.00 21.31 79 VAL A C 1
ATOM 549 O O . VAL A 1 79 ? 10.055 40.239 -1.994 1.00 23.20 79 VAL A O 1
ATOM 553 N N . GLY A 1 80 ? 10.706 41.852 -3.432 1.00 17.57 80 GLY A N 1
ATOM 554 C CA . GLY A 1 80 ? 9.643 42.760 -3.060 1.00 15.62 80 GLY A CA 1
ATOM 555 C C . GLY A 1 80 ? 9.109 43.373 -4.338 1.00 14.93 80 GLY A C 1
ATOM 556 O O . GLY A 1 80 ? 9.874 43.660 -5.246 1.00 15.39 80 GLY A O 1
ATOM 557 N N . ASP A 1 81 ? 7.796 43.547 -4.421 1.00 17.29 81 ASP A N 1
ATOM 558 C CA . ASP A 1 81 ? 7.159 44.124 -5.601 1.00 16.51 81 ASP A CA 1
ATOM 559 C C . ASP A 1 81 ? 7.448 43.256 -6.818 1.00 17.24 81 ASP A C 1
ATOM 560 O O . ASP A 1 81 ? 7.746 43.759 -7.901 1.00 20.59 81 ASP A O 1
ATOM 565 N N . LEU A 1 82 ? 7.406 41.941 -6.613 1.00 12.87 82 LEU A N 1
ATOM 566 C CA . LEU A 1 82 ? 7.630 40.998 -7.693 1.00 14.97 82 LEU A CA 1
ATOM 567 C C . LEU A 1 82 ? 6.410 41.079 -8.589 1.00 18.59 82 LEU A C 1
ATOM 568 O O . LEU A 1 82 ? 5.267 40.908 -8.132 1.00 16.40 82 LEU A O 1
ATOM 573 N N . ARG A 1 83 ? 6.653 41.354 -9.865 1.00 19.06 83 ARG A N 1
ATOM 574 C CA . ARG A 1 83 ? 5.574 41.480 -10.833 1.00 20.12 83 ARG A CA 1
ATOM 575 C C . ARG A 1 83 ? 5.585 40.348 -11.858 1.00 21.37 83 ARG A C 1
ATOM 576 O O . ARG A 1 83 ? 6.645 39.887 -12.280 1.00 20.35 83 ARG A O 1
ATOM 584 N N . ARG A 1 84 ? 4.391 39.852 -12.172 1.00 20.85 84 ARG A N 1
ATOM 585 C CA . ARG A 1 84 ? 4.190 38.815 -13.174 1.00 17.70 84 ARG A CA 1
ATOM 586 C C . ARG A 1 84 ? 4.906 37.477 -13.006 1.00 22.87 84 ARG A C 1
ATOM 587 O O . ARG A 1 84 ? 5.188 36.801 -13.993 1.00 22.54 84 ARG A O 1
ATOM 595 N N . ILE A 1 85 ? 5.211 37.108 -11.762 1.00 23.31 85 ILE A N 1
ATOM 596 C CA . ILE A 1 85 ? 5.839 35.818 -11.451 1.00 23.04 85 ILE A CA 1
ATOM 597 C C . ILE A 1 85 ? 5.041 35.268 -10.282 1.00 25.81 85 ILE A C 1
ATOM 598 O O . ILE A 1 85 ? 4.887 35.942 -9.260 1.00 26.06 85 ILE A O 1
ATOM 603 N N . LYS A 1 86 ? 4.542 34.046 -10.426 1.00 24.43 86 LYS A N 1
ATOM 604 C CA . LYS A 1 86 ? 3.716 33.446 -9.387 1.00 23.94 86 LYS A CA 1
ATOM 605 C C . LYS A 1 86 ? 4.420 32.912 -8.148 1.00 22.95 86 LYS A C 1
ATOM 606 O O . LYS A 1 86 ? 3.986 33.177 -7.026 1.00 24.21 86 LYS A O 1
ATOM 612 N N . ASN A 1 87 ? 5.501 32.167 -8.360 1.00 22.29 87 ASN A N 1
ATOM 613 C CA . ASN A 1 87 ? 6.266 31.538 -7.278 1.00 23.88 87 ASN A CA 1
ATOM 614 C C . ASN A 1 87 ? 7.240 32.482 -6.578 1.00 22.63 87 ASN A C 1
ATOM 615 O O . ASN A 1 87 ? 8.458 32.284 -6.617 1.00 23.03 87 ASN A O 1
ATOM 620 N N . ALA A 1 88 ? 6.683 33.454 -5.863 1.00 20.78 88 ALA A N 1
ATOM 621 C CA . ALA A 1 88 ? 7.468 34.459 -5.158 1.00 22.73 88 ALA A CA 1
ATOM 622 C C . ALA A 1 88 ? 8.563 33.926 -4.246 1.00 21.47 88 ALA A C 1
ATOM 623 O O . ALA A 1 88 ? 9.696 34.395 -4.309 1.00 21.26 88 ALA A O 1
ATOM 625 N N . ILE A 1 89 ? 8.243 32.966 -3.384 1.00 22.05 89 ILE A N 1
ATOM 626 C CA . ILE A 1 89 ? 9.275 32.452 -2.494 1.00 20.95 89 ILE A CA 1
ATOM 627 C C . ILE A 1 89 ? 10.285 31.580 -3.247 1.00 22.41 89 ILE A C 1
ATOM 628 O O . ILE A 1 89 ? 11.417 31.399 -2.790 1.00 22.68 89 ILE A O 1
ATOM 633 N N . GLY A 1 90 ? 9.884 31.091 -4.423 1.00 20.19 90 GLY A N 1
ATOM 634 C CA . GLY A 1 90 ? 10.772 30.281 -5.236 1.00 19.25 90 GLY A CA 1
ATOM 635 C C . GLY A 1 90 ? 11.853 31.188 -5.786 1.00 21.76 90 GLY A C 1
ATOM 636 O O . GLY A 1 90 ? 13.019 30.805 -5.870 1.00 23.89 90 GLY A O 1
ATOM 637 N N . VAL A 1 91 ? 11.457 32.410 -6.130 1.00 19.46 91 VAL A N 1
ATOM 638 C CA . VAL A 1 91 ? 12.372 33.416 -6.655 1.00 21.16 91 VAL A CA 1
ATOM 639 C C . VAL A 1 91 ? 13.276 33.938 -5.541 1.00 21.49 91 VAL A C 1
ATOM 640 O O . VAL A 1 91 ? 14.473 34.141 -5.750 1.00 24.22 91 VAL A O 1
ATOM 644 N N . ALA A 1 92 ? 12.698 34.163 -4.363 1.00 21.64 92 ALA A N 1
ATOM 645 C CA . ALA A 1 92 ? 13.453 34.646 -3.217 1.00 16.72 92 ALA A CA 1
ATOM 646 C C . ALA A 1 92 ? 14.561 33.644 -2.877 1.00 17.64 92 ALA A C 1
ATOM 647 O O . ALA A 1 92 ? 15.684 34.027 -2.561 1.00 19.25 92 ALA A O 1
ATOM 649 N N . ARG A 1 93 ? 14.262 32.354 -2.980 1.00 18.97 93 ARG A N 1
ATOM 650 C CA . ARG A 1 93 ? 15.273 31.359 -2.684 1.00 20.47 93 ARG A CA 1
ATOM 651 C C . ARG A 1 93 ? 16.415 31.398 -3.700 1.00 24.21 93 ARG A C 1
ATOM 652 O O . ARG A 1 93 ? 17.566 31.105 -3.362 1.00 22.99 93 ARG A O 1
ATOM 660 N N . LYS A 1 94 ? 16.090 31.768 -4.937 1.00 25.30 94 LYS A N 1
ATOM 661 C CA . LYS A 1 94 ? 17.082 31.874 -6.007 1.00 24.01 94 LYS A CA 1
ATOM 662 C C . LYS A 1 94 ? 18.007 33.072 -5.793 1.00 23.53 94 LYS A C 1
ATOM 663 O O . LYS A 1 94 ? 19.155 33.048 -6.227 1.00 23.73 94 LYS A O 1
ATOM 669 N N . VAL A 1 95 ? 17.497 34.132 -5.162 1.00 24.36 95 VAL A N 1
ATOM 670 C CA . VAL A 1 95 ? 18.317 35.312 -4.865 1.00 20.28 95 VAL A CA 1
ATOM 671 C C . VAL A 1 95 ? 19.367 34.849 -3.851 1.00 21.64 95 VAL A C 1
ATOM 672 O O . VAL A 1 95 ? 20.526 35.250 -3.911 1.00 22.84 95 VAL A O 1
ATOM 676 N N . LEU A 1 96 ? 18.949 33.973 -2.940 1.00 22.46 96 LEU A N 1
ATOM 677 C CA . LEU A 1 96 ? 19.836 33.436 -1.912 1.00 24.38 96 LEU A CA 1
ATOM 678 C C . LEU A 1 96 ? 20.902 32.530 -2.515 1.00 25.24 96 LEU A C 1
ATOM 679 O O . LEU A 1 96 ? 22.086 32.696 -2.256 1.00 22.48 96 LEU A O 1
ATOM 684 N N . GLU A 1 97 ? 20.475 31.597 -3.353 1.00 25.46 97 GLU A N 1
ATOM 685 C CA . GLU A 1 97 ? 21.390 30.646 -3.958 1.00 24.48 97 GLU A CA 1
ATOM 686 C C . GLU A 1 97 ? 22.265 31.134 -5.105 1.00 22.48 97 GLU A C 1
ATOM 687 O O . GLU A 1 97 ? 23.367 30.620 -5.291 1.00 25.61 97 GLU A O 1
ATOM 693 N N . HIS A 1 98 ? 21.808 32.130 -5.858 1.00 20.38 98 HIS A N 1
ATOM 694 C CA . HIS A 1 98 ? 22.573 32.584 -7.015 1.00 20.94 98 HIS A CA 1
ATOM 695 C C . HIS A 1 98 ? 23.162 33.980 -7.044 1.00 20.37 98 HIS A C 1
ATOM 696 O O . HIS A 1 98 ? 23.683 34.411 -8.068 1.00 26.51 98 HIS A O 1
ATOM 703 N N . THR A 1 99 ? 23.084 34.692 -5.930 1.00 19.97 99 THR A N 1
ATOM 704 C CA . THR A 1 99 ? 23.655 36.027 -5.843 1.00 17.43 99 THR A CA 1
ATOM 705 C C . THR A 1 99 ? 24.150 36.183 -4.412 1.00 16.92 99 THR A C 1
ATOM 706 O O . THR A 1 99 ? 23.847 35.357 -3.549 1.00 19.88 99 THR A O 1
ATOM 710 N N . THR A 1 100 ? 24.950 37.211 -4.170 1.00 19.93 100 THR A N 1
ATOM 711 C CA . THR A 1 100 ? 25.421 37.486 -2.823 1.00 20.02 100 THR A CA 1
ATOM 712 C C . THR A 1 100 ? 24.623 38.682 -2.276 1.00 20.67 100 THR A C 1
ATOM 713 O O . THR A 1 100 ? 24.986 39.261 -1.254 1.00 25.21 100 THR A O 1
ATOM 717 N N . HIS A 1 101 ? 23.545 39.050 -2.976 1.00 19.10 101 HIS A N 1
ATOM 718 C CA . HIS A 1 101 ? 22.668 40.162 -2.576 1.00 17.03 101 HIS A CA 1
ATOM 719 C C . HIS A 1 101 ? 21.582 39.614 -1.663 1.00 20.75 101 HIS A C 1
ATOM 720 O O . HIS A 1 101 ? 21.379 38.403 -1.589 1.00 21.47 101 HIS A O 1
ATOM 727 N N . THR A 1 102 ? 20.836 40.514 -1.033 1.00 18.76 102 THR A N 1
ATOM 728 C CA . THR A 1 102 ? 19.760 40.115 -0.132 1.00 23.48 102 THR A CA 1
ATOM 729 C C . THR A 1 102 ? 18.370 40.353 -0.735 1.00 22.73 102 THR A C 1
ATOM 730 O O . THR A 1 102 ? 17.504 39.474 -0.679 1.00 25.71 102 THR A O 1
ATOM 734 N N . LEU A 1 103 ? 18.176 41.525 -1.341 1.00 21.54 103 LEU A N 1
ATOM 735 C CA . LEU A 1 103 ? 16.872 41.898 -1.886 1.00 19.32 103 LEU A CA 1
ATOM 736 C C . LEU A 1 103 ? 16.874 42.453 -3.313 1.00 19.85 103 LEU A C 1
ATOM 737 O O . LEU A 1 103 ? 17.673 43.328 -3.655 1.00 18.53 103 LEU A O 1
ATOM 742 N N . LEU A 1 104 ? 15.973 41.923 -4.133 1.00 17.56 104 LEU A N 1
ATOM 743 C CA . LEU A 1 104 ? 15.792 42.364 -5.514 1.00 18.72 104 LEU A CA 1
ATOM 744 C C . LEU A 1 104 ? 14.325 42.772 -5.602 1.00 17.35 104 LEU A C 1
ATOM 745 O O . LEU A 1 104 ? 13.475 42.111 -5.013 1.00 17.84 104 LEU A O 1
ATOM 750 N N . VAL A 1 105 ? 14.020 43.855 -6.316 1.00 17.09 105 VAL A N 1
ATOM 751 C CA . VAL A 1 105 ? 12.633 44.321 -6.419 1.00 17.13 105 VAL A CA 1
ATOM 752 C C . VAL A 1 105 ? 12.112 44.723 -7.809 1.00 18.31 105 VAL A C 1
ATOM 753 O O . VAL A 1 105 ? 12.876 44.887 -8.765 1.00 16.83 105 VAL A O 1
ATOM 757 N N . GLY A 1 106 ? 10.784 44.834 -7.893 1.00 16.53 106 GLY A N 1
ATOM 758 C CA . GLY A 1 106 ? 10.091 45.262 -9.095 1.00 14.14 106 GLY A CA 1
ATOM 759 C C . GLY A 1 106 ? 10.231 44.451 -10.361 1.00 17.92 106 GLY A C 1
ATOM 760 O O . GLY A 1 106 ? 10.490 43.250 -10.315 1.00 19.71 106 GLY A O 1
ATOM 761 N N . GLU A 1 107 ? 10.033 45.121 -11.497 1.00 17.84 107 GLU A N 1
ATOM 762 C CA . GLU A 1 107 ? 10.142 44.478 -12.805 1.00 22.00 107 GLU A CA 1
ATOM 763 C C . GLU A 1 107 ? 11.566 43.965 -13.007 1.00 18.31 107 GLU A C 1
ATOM 764 O O . GLU A 1 107 ? 11.779 43.034 -13.777 1.00 23.49 107 GLU A O 1
ATOM 770 N N . SER A 1 108 ? 12.532 44.579 -12.319 1.00 16.19 108 SER A N 1
ATOM 771 C CA . SER A 1 108 ? 13.928 44.151 -12.399 1.00 17.93 108 SER A CA 1
ATOM 772 C C . SER A 1 108 ? 14.034 42.734 -11.827 1.00 22.36 108 SER A C 1
ATOM 773 O O . SER A 1 108 ? 14.766 41.894 -12.349 1.00 23.97 108 SER A O 1
ATOM 776 N N . ALA A 1 109 ? 13.298 42.483 -10.744 1.00 23.46 109 ALA A N 1
ATOM 777 C CA . ALA A 1 109 ? 13.272 41.170 -10.108 1.00 21.99 109 ALA A CA 1
ATOM 778 C C . ALA A 1 109 ? 12.571 40.161 -11.020 1.00 21.55 109 ALA A C 1
ATOM 779 O O . ALA A 1 109 ? 12.877 38.972 -10.979 1.00 22.20 109 ALA A O 1
ATOM 781 N N . THR A 1 110 ? 11.622 40.634 -11.828 1.00 21.39 110 THR A N 1
ATOM 782 C CA . THR A 1 110 ? 10.904 39.761 -12.756 1.00 19.61 110 THR A CA 1
ATOM 783 C C . THR A 1 110 ? 11.893 39.247 -13.789 1.00 22.19 110 THR A C 1
ATOM 784 O O . THR A 1 110 ? 11.872 38.069 -14.154 1.00 23.59 110 THR A O 1
ATOM 788 N N . THR A 1 111 ? 12.783 40.133 -14.229 1.00 22.15 111 THR A N 1
ATOM 789 C CA . THR A 1 111 ? 13.798 39.773 -15.210 1.00 22.70 111 THR A CA 1
ATOM 790 C C . THR A 1 111 ? 14.717 38.721 -14.596 1.00 23.61 111 THR A C 1
ATOM 791 O O . THR A 1 111 ? 15.023 37.709 -15.235 1.00 25.71 111 THR A O 1
ATOM 795 N N . PHE A 1 112 ? 15.121 38.947 -13.346 1.00 19.17 112 PHE A N 1
ATOM 796 C CA . PHE A 1 112 ? 15.981 38.003 -12.641 1.00 19.97 112 PHE A CA 1
ATOM 797 C C . PHE A 1 112 ? 15.317 36.635 -12.594 1.00 19.22 112 PHE A C 1
ATOM 798 O O . PHE A 1 112 ? 15.946 35.620 -12.879 1.00 22.45 112 PHE A O 1
ATOM 806 N N . ALA A 1 113 ? 14.033 36.626 -12.251 1.00 18.89 113 ALA A N 1
ATOM 807 C CA . ALA A 1 113 ? 13.251 35.401 -12.150 1.00 17.87 113 ALA A CA 1
ATOM 808 C C . ALA A 1 113 ? 13.193 34.653 -13.472 1.00 19.91 113 ALA A C 1
ATOM 809 O O . ALA A 1 113 ? 13.243 33.426 -13.499 1.00 19.60 113 ALA A O 1
ATOM 811 N N . GLN A 1 114 ? 13.072 35.389 -14.570 1.00 24.64 114 GLN A N 1
ATOM 812 C CA . GLN A 1 114 ? 13.015 34.760 -15.885 1.00 26.49 114 GLN A CA 1
ATOM 813 C C . GLN A 1 114 ? 14.335 34.079 -16.212 1.00 27.65 114 GLN A C 1
ATOM 814 O O . GLN A 1 114 ? 14.351 33.009 -16.816 1.00 28.47 114 GLN A O 1
ATOM 820 N N . SER A 1 115 ? 15.437 34.691 -15.782 1.00 29.86 115 SER A N 1
ATOM 821 C CA . SER A 1 115 ? 16.767 34.127 -15.993 1.00 32.61 115 SER A CA 1
ATOM 822 C C . SER A 1 115 ? 16.887 32.819 -15.219 1.00 33.30 115 SER A C 1
ATOM 823 O O . SER A 1 115 ? 17.550 31.880 -15.667 1.00 35.66 115 SER A O 1
ATOM 826 N N . MET A 1 116 ? 16.246 32.767 -14.054 1.00 31.38 116 MET A N 1
ATOM 827 C CA . MET A 1 116 ? 16.279 31.577 -13.215 1.00 30.34 116 MET A CA 1
ATOM 828 C C . MET A 1 116 ? 15.253 30.525 -13.614 1.00 26.06 116 MET A C 1
ATOM 829 O O . MET A 1 116 ? 15.024 29.571 -12.875 1.00 27.26 116 MET A O 1
ATOM 834 N N . GLY A 1 117 ? 14.611 30.730 -14.762 1.00 29.58 117 GLY A N 1
ATOM 835 C CA . GLY A 1 117 ? 13.639 29.775 -15.270 1.00 27.63 117 GLY A CA 1
ATOM 836 C C . GLY A 1 117 ? 12.172 29.914 -14.908 1.00 28.38 117 GLY A C 1
ATOM 837 O O . GLY A 1 117 ? 11.374 29.032 -15.235 1.00 27.71 117 GLY A O 1
ATOM 838 N N . PHE A 1 118 ? 11.803 31.008 -14.249 1.00 27.69 118 PHE A N 1
ATOM 839 C CA . PHE A 1 118 ? 10.410 31.225 -13.861 1.00 26.79 118 PHE A CA 1
ATOM 840 C C . PHE A 1 118 ? 9.606 31.804 -15.017 1.00 24.23 118 PHE A C 1
ATOM 841 O O . PHE A 1 118 ? 10.138 32.537 -15.851 1.00 22.34 118 PHE A O 1
ATOM 849 N N . ILE A 1 119 ? 8.322 31.467 -15.057 1.00 22.78 119 ILE A N 1
ATOM 850 C CA . ILE A 1 119 ? 7.440 31.927 -16.122 1.00 24.17 119 ILE A CA 1
ATOM 851 C C . ILE A 1 119 ? 6.810 33.278 -15.853 1.00 21.61 119 ILE A C 1
ATOM 852 O O . ILE A 1 119 ? 6.243 33.510 -14.791 1.00 21.51 119 ILE A O 1
ATOM 857 N N . ASN A 1 120 ? 6.890 34.154 -16.843 1.00 20.68 120 ASN A N 1
ATOM 858 C CA . ASN A 1 120 ? 6.312 35.479 -16.742 1.00 25.75 120 ASN A CA 1
ATOM 859 C C . ASN A 1 120 ? 4.842 35.332 -17.091 1.00 26.85 120 ASN A C 1
ATOM 860 O O . ASN A 1 120 ? 4.505 34.796 -18.142 1.00 35.03 120 ASN A O 1
ATOM 865 N N . GLU A 1 121 ? 3.967 35.798 -16.212 1.00 29.68 121 GLU A N 1
ATOM 866 C CA . GLU A 1 121 ? 2.536 35.697 -16.453 1.00 28.67 121 GLU A CA 1
ATOM 867 C C . GLU A 1 121 ? 1.721 36.692 -15.637 1.00 27.33 121 GLU A C 1
ATOM 868 O O . GLU A 1 121 ? 2.148 37.143 -14.575 1.00 25.02 121 GLU A O 1
ATOM 874 N N . ASP A 1 122 ? 0.549 37.037 -16.162 1.00 26.05 122 ASP A N 1
ATOM 875 C CA . ASP A 1 122 ? -0.368 37.974 -15.519 1.00 24.31 122 ASP A CA 1
ATOM 876 C C . ASP A 1 122 ? -0.828 37.344 -14.208 1.00 24.89 122 ASP A C 1
ATOM 877 O O . ASP A 1 122 ? -1.160 36.151 -14.176 1.00 25.47 122 ASP A O 1
ATOM 882 N N . LEU A 1 123 ? -0.816 38.130 -13.129 1.00 21.96 123 LEU A N 1
ATOM 883 C CA . LEU A 1 123 ? -1.234 37.636 -11.815 1.00 19.54 123 LEU A CA 1
ATOM 884 C C . LEU A 1 123 ? -2.686 37.982 -11.506 1.00 21.05 123 LEU A C 1
ATOM 885 O O . LEU A 1 123 ? -3.181 37.683 -10.428 1.00 22.09 123 LEU A O 1
ATOM 890 N N . SER A 1 124 ? -3.370 38.597 -12.463 1.00 22.46 124 SER A N 1
ATOM 891 C CA . SER A 1 124 ? -4.764 38.971 -12.281 1.00 20.64 124 SER A CA 1
ATOM 892 C C . SER A 1 124 ? -5.702 37.825 -12.589 1.00 20.72 124 SER A C 1
ATOM 893 O O . SER A 1 124 ? -5.326 36.840 -13.229 1.00 23.79 124 SER A O 1
ATOM 896 N N . THR A 1 125 ? -6.918 37.956 -12.082 1.00 19.70 125 THR A N 1
ATOM 897 C CA . THR A 1 125 ? -7.979 36.989 -12.302 1.00 18.99 125 THR A CA 1
ATOM 898 C C . THR A 1 125 ? -9.236 37.833 -12.305 1.00 21.53 125 THR A C 1
ATOM 899 O O . THR A 1 125 ? -9.210 39.003 -11.904 1.00 20.05 125 THR A O 1
ATOM 903 N N . SER A 1 126 ? -10.338 37.230 -12.726 1.00 24.96 126 SER A N 1
ATOM 904 C CA . SER A 1 126 ? -11.621 37.913 -12.771 1.00 26.90 126 SER A CA 1
ATOM 905 C C . SER A 1 126 ? -12.006 38.406 -11.377 1.00 25.88 126 SER A C 1
ATOM 906 O O . SER A 1 126 ? -12.547 39.502 -11.221 1.00 25.22 126 SER A O 1
ATOM 909 N N . ALA A 1 127 ? -11.679 37.602 -10.367 1.00 23.77 127 ALA A N 1
ATOM 910 C CA . ALA A 1 127 ? -11.976 37.923 -8.978 1.00 21.48 127 ALA A CA 1
ATOM 911 C C . ALA A 1 127 ? -11.279 39.202 -8.512 1.00 25.08 127 ALA A C 1
ATOM 912 O O . ALA A 1 127 ? -11.932 40.114 -8.014 1.00 25.53 127 ALA A O 1
ATOM 914 N N . SER A 1 128 ? -9.959 39.272 -8.678 1.00 26.38 128 SER A N 1
ATOM 915 C CA . SER A 1 128 ? -9.214 40.457 -8.253 1.00 30.85 128 SER A CA 1
ATOM 916 C C . SER A 1 128 ? -9.636 41.719 -9.009 1.00 31.86 128 SER A C 1
ATOM 917 O O . SER A 1 128 ? -9.673 42.799 -8.423 1.00 32.52 128 SER A O 1
ATOM 920 N N . GLN A 1 129 ? -9.973 41.584 -10.294 1.00 34.38 129 GLN A N 1
ATOM 921 C CA . GLN A 1 129 ? -10.415 42.737 -11.085 1.00 34.65 129 GLN A CA 1
ATOM 922 C C . GLN A 1 129 ? -11.718 43.254 -10.496 1.00 31.63 129 GLN A C 1
ATOM 923 O O . GLN A 1 129 ? -11.887 44.455 -10.293 1.00 30.89 129 GLN A O 1
ATOM 929 N N . ALA A 1 130 ? -12.622 42.327 -10.196 1.00 29.25 130 ALA A N 1
ATOM 930 C CA . ALA A 1 130 ? -13.914 42.657 -9.611 1.00 32.95 130 ALA A CA 1
ATOM 931 C C . ALA A 1 130 ? -13.707 43.423 -8.311 1.00 35.60 130 ALA A C 1
ATOM 932 O O . ALA A 1 130 ? -14.360 44.434 -8.053 1.00 37.59 130 ALA A O 1
ATOM 934 N N . LEU A 1 131 ? -12.774 42.935 -7.504 1.00 34.83 131 LEU A N 1
ATOM 935 C CA . LEU A 1 131 ? -12.443 43.550 -6.229 1.00 33.01 131 LEU A CA 1
ATOM 936 C C . LEU A 1 131 ? -12.034 45.005 -6.468 1.00 33.65 131 LEU A C 1
ATOM 937 O O . LEU A 1 131 ? -12.469 45.916 -5.766 1.00 34.45 131 LEU A O 1
ATOM 942 N N . HIS A 1 132 ? -11.240 45.205 -7.510 1.00 30.81 132 HIS A N 1
ATOM 943 C CA . HIS A 1 132 ? -10.740 46.512 -7.883 1.00 31.52 132 HIS A CA 1
ATOM 944 C C . HIS A 1 132 ? -11.848 47.462 -8.370 1.00 35.45 132 HIS A C 1
ATOM 945 O O . HIS A 1 132 ? -11.886 48.632 -7.978 1.00 32.25 132 HIS A O 1
ATOM 952 N N . SER A 1 133 ? -12.756 46.948 -9.201 1.00 36.50 133 SER A N 1
ATOM 953 C CA . SER A 1 133 ? -13.870 47.733 -9.747 1.00 37.32 133 SER A CA 1
ATOM 954 C C . SER A 1 133 ? -14.859 48.215 -8.690 1.00 37.15 133 SER A C 1
ATOM 955 O O . SER A 1 133 ? -15.382 49.328 -8.788 1.00 39.18 133 SER A O 1
ATOM 958 N N . ASP A 1 134 ? -15.143 47.365 -7.705 1.00 35.28 134 ASP A N 1
ATOM 959 C CA . ASP A 1 134 ? -16.059 47.723 -6.629 1.00 37.09 134 ASP A CA 1
ATOM 960 C C . ASP A 1 134 ? -15.398 48.798 -5.791 1.00 36.25 134 ASP A C 1
ATOM 961 O O . ASP A 1 134 ? -16.074 49.588 -5.136 1.00 39.28 134 ASP A O 1
ATOM 966 N N . TRP A 1 135 ? -14.067 48.803 -5.813 1.00 34.32 135 TRP A N 1
ATOM 967 C CA . TRP A 1 135 ? -13.265 49.776 -5.081 1.00 31.47 135 TRP A CA 1
ATOM 968 C C . TRP A 1 135 ? -13.368 51.134 -5.770 1.00 32.89 135 TRP A C 1
ATOM 969 O O . TRP A 1 135 ? -13.569 52.164 -5.118 1.00 31.16 135 TRP A O 1
ATOM 980 N N . LEU A 1 136 ? -13.200 51.130 -7.089 1.00 30.56 136 LEU A N 1
ATOM 981 C CA . LEU A 1 136 ? -13.306 52.352 -7.870 1.00 32.16 136 LEU A CA 1
ATOM 982 C C . LEU A 1 136 ? -14.692 52.929 -7.629 1.00 32.49 136 LEU A C 1
ATOM 983 O O . LEU A 1 136 ? -14.855 54.131 -7.434 1.00 27.57 136 LEU A O 1
ATOM 988 N N . ALA A 1 137 ? -15.675 52.035 -7.574 1.00 36.51 137 ALA A N 1
ATOM 989 C CA . ALA A 1 137 ? -17.059 52.411 -7.352 1.00 36.61 137 ALA A CA 1
ATOM 990 C C . ALA A 1 137 ? -17.272 53.079 -5.994 1.00 37.48 137 ALA A C 1
ATOM 991 O O . ALA A 1 137 ? -18.010 54.057 -5.901 1.00 39.69 137 ALA A O 1
ATOM 993 N N . ARG A 1 138 ? -16.611 52.573 -4.952 1.00 38.06 138 ARG A N 1
ATOM 994 C CA . ARG A 1 138 ? -16.734 53.142 -3.604 1.00 36.80 138 ARG A CA 1
ATOM 995 C C . ARG A 1 138 ? -15.836 54.358 -3.430 1.00 36.56 138 ARG A C 1
ATOM 996 O O . ARG A 1 138 ? -15.478 54.715 -2.306 1.00 38.28 138 ARG A O 1
ATOM 1004 N N . ASN A 1 139 ? -15.457 54.968 -4.550 1.00 34.66 139 ASN A N 1
ATOM 1005 C CA . ASN A 1 139 ? -14.590 56.138 -4.579 1.00 34.07 139 ASN A CA 1
ATOM 1006 C C . ASN A 1 139 ? -13.214 55.923 -3.989 1.00 32.82 139 ASN A C 1
ATOM 1007 O O . ASN A 1 139 ? -12.655 56.801 -3.327 1.00 27.55 139 ASN A O 1
ATOM 1012 N N . CYS A 1 140 ? -12.669 54.744 -4.267 1.00 29.02 140 CYS A N 1
ATOM 1013 C CA . CYS A 1 140 ? -11.349 54.376 -3.805 1.00 28.03 140 CYS A CA 1
ATOM 1014 C C . CYS A 1 140 ? -11.207 54.403 -2.295 1.00 26.96 140 CYS A C 1
ATOM 1015 O O . CYS A 1 140 ? -10.211 54.871 -1.750 1.00 28.04 140 CYS A O 1
ATOM 1018 N N . GLN A 1 141 ? -12.225 53.881 -1.626 1.00 27.95 141 GLN A N 1
ATOM 1019 C CA . GLN A 1 141 ? -12.225 53.805 -0.181 1.00 24.90 141 GLN A CA 1
ATOM 1020 C C . GLN A 1 141 ? -12.189 52.328 0.176 1.00 25.19 141 GLN A C 1
ATOM 1021 O O . GLN A 1 141 ? -12.997 51.542 -0.322 1.00 28.04 141 GLN A O 1
ATOM 1027 N N . PRO A 1 142 ? -11.220 51.921 1.007 1.00 19.00 142 PRO A N 1
ATOM 1028 C CA . PRO A 1 142 ? -10.203 52.795 1.588 1.00 20.54 142 PRO A CA 1
ATOM 1029 C C . PRO A 1 142 ? -8.917 52.859 0.746 1.00 20.83 142 PRO A C 1
ATOM 1030 O O . PRO A 1 142 ? -8.734 52.076 -0.186 1.00 26.87 142 PRO A O 1
ATOM 1034 N N . ASN A 1 143 ? -8.053 53.818 1.062 1.00 20.08 143 ASN A N 1
ATOM 1035 C CA . ASN A 1 143 ? -6.772 53.985 0.374 1.00 21.97 143 ASN A CA 1
ATOM 1036 C C . ASN A 1 143 ? -5.723 54.428 1.389 1.00 22.09 143 ASN A C 1
ATOM 1037 O O . ASN A 1 143 ? -6.047 54.672 2.550 1.00 23.83 143 ASN A O 1
ATOM 1042 N N . TYR A 1 144 ? -4.477 54.577 0.960 1.00 20.24 144 TYR A N 1
ATOM 1043 C CA . TYR A 1 144 ? -3.433 54.940 1.905 1.00 20.18 144 TYR A CA 1
ATOM 1044 C C . TYR A 1 144 ? -2.760 56.274 1.686 1.00 21.13 144 TYR A C 1
ATOM 1045 O O . TYR A 1 144 ? -1.596 56.451 2.042 1.00 21.24 144 TYR A O 1
ATOM 1054 N N . TRP A 1 145 ? -3.514 57.221 1.139 1.00 23.08 145 TRP A N 1
ATOM 1055 C CA . TRP A 1 145 ? -3.010 58.564 0.885 1.00 22.90 145 TRP A CA 1
ATOM 1056 C C . TRP A 1 145 ? -3.478 59.511 1.987 1.00 26.27 145 TRP A C 1
ATOM 1057 O O . TRP A 1 145 ? -4.529 59.299 2.594 1.00 31.54 145 TRP A O 1
ATOM 1068 N N . ARG A 1 146 ? -2.694 60.551 2.247 1.00 25.52 146 ARG A N 1
ATOM 1069 C CA . ARG A 1 146 ? -3.051 61.542 3.251 1.00 26.39 146 ARG A CA 1
ATOM 1070 C C . ARG A 1 146 ? -2.404 62.858 2.897 1.00 28.18 146 ARG A C 1
ATOM 1071 O O . ARG A 1 146 ? -1.302 62.886 2.350 1.00 32.31 146 ARG A O 1
ATOM 1079 N N . ASN A 1 147 ? -3.118 63.942 3.187 1.00 30.89 147 ASN A N 1
ATOM 1080 C CA . ASN A 1 147 ? -2.669 65.303 2.907 1.00 32.30 147 ASN A CA 1
ATOM 1081 C C . ASN A 1 147 ? -2.384 65.556 1.432 1.00 32.28 147 ASN A C 1
ATOM 1082 O O . ASN A 1 147 ? -1.307 66.035 1.071 1.00 32.14 147 ASN A O 1
ATOM 1087 N N . VAL A 1 148 ? -3.339 65.195 0.582 1.00 29.88 148 VAL A N 1
ATOM 1088 C CA . VAL A 1 148 ? -3.210 65.414 -0.851 1.00 30.08 148 VAL A CA 1
ATOM 1089 C C . VAL A 1 148 ? -4.527 65.957 -1.417 1.00 32.36 148 VAL A C 1
ATOM 1090 O O . VAL A 1 148 ? -5.543 66.011 -0.722 1.00 33.40 148 VAL A O 1
ATOM 1094 N N . ILE A 1 149 ? -4.492 66.377 -2.675 1.00 30.70 149 ILE A N 1
ATOM 1095 C CA . ILE A 1 149 ? -5.658 66.934 -3.340 1.00 31.65 149 ILE A CA 1
ATOM 1096 C C . ILE A 1 149 ? -5.960 66.071 -4.549 1.00 32.10 149 ILE A C 1
ATOM 1097 O O . ILE A 1 149 ? -5.063 65.769 -5.327 1.00 34.62 149 ILE A O 1
ATOM 1102 N N . PRO A 1 150 ? -7.224 65.648 -4.720 1.00 35.09 150 PRO A N 1
ATOM 1103 C CA . PRO A 1 150 ? -8.386 65.916 -3.867 1.00 35.53 150 PRO A CA 1
ATOM 1104 C C . PRO A 1 150 ? -8.383 65.069 -2.606 1.00 36.82 150 PRO A C 1
ATOM 1105 O O . PRO A 1 150 ? -7.597 64.129 -2.484 1.00 40.37 150 PRO A O 1
ATOM 1109 N N . ASP A 1 151 ? -9.293 65.392 -1.692 1.00 35.69 151 ASP A N 1
ATOM 1110 C CA . ASP A 1 151 ? -9.423 64.691 -0.419 1.00 37.37 151 ASP A CA 1
ATOM 1111 C C . ASP A 1 151 ? -9.494 63.174 -0.622 1.00 33.77 151 ASP A C 1
ATOM 1112 O O . ASP A 1 151 ? -10.488 62.656 -1.127 1.00 37.53 151 ASP A O 1
ATOM 1117 N N . PRO A 1 152 ? -8.444 62.445 -0.203 1.00 30.07 152 PRO A N 1
ATOM 1118 C CA . PRO A 1 152 ? -8.343 60.985 -0.323 1.00 26.75 152 PRO A CA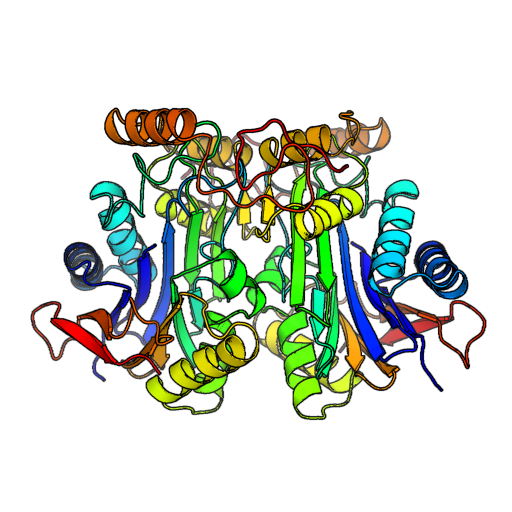 1
ATOM 1119 C C . PRO A 1 152 ? -9.464 60.242 0.401 1.00 27.79 152 PRO A C 1
ATOM 1120 O O . PRO A 1 152 ? -9.783 59.108 0.057 1.00 24.39 152 PRO A O 1
ATOM 1124 N N . SER A 1 153 ? -10.049 60.882 1.408 1.00 29.48 153 SER A N 1
ATOM 1125 C CA . SER A 1 153 ? -11.121 60.273 2.183 1.00 33.16 153 SER A CA 1
ATOM 1126 C C . SER A 1 153 ? -12.459 60.260 1.458 1.00 32.26 153 SER A C 1
ATOM 1127 O O . SER A 1 153 ? -13.388 59.569 1.868 1.00 32.03 153 SER A O 1
ATOM 1130 N N . LYS A 1 154 ? -12.553 61.007 0.368 1.00 35.04 154 LYS A N 1
ATOM 1131 C CA . LYS A 1 154 ? -13.798 61.067 -0.374 1.00 40.32 154 LYS A CA 1
ATOM 1132 C C . LYS A 1 154 ? -13.641 60.721 -1.843 1.00 39.73 154 LYS A C 1
ATOM 1133 O O . LYS A 1 154 ? -14.551 60.161 -2.445 1.00 43.61 154 LYS A O 1
ATOM 1139 N N . TYR A 1 155 ? -12.485 61.036 -2.417 1.00 41.10 155 TYR A N 1
ATOM 1140 C CA . TYR A 1 155 ? -12.279 60.808 -3.840 1.00 42.82 155 TYR A CA 1
ATOM 1141 C C . TYR A 1 155 ? -11.127 59.907 -4.245 1.00 40.58 155 TYR A C 1
ATOM 1142 O O . TYR A 1 155 ? -10.203 59.657 -3.473 1.00 40.71 155 TYR A O 1
ATOM 1151 N N . CYS A 1 156 ? -11.203 59.449 -5.490 1.00 36.20 156 CYS A N 1
ATOM 1152 C CA . CYS A 1 156 ? -10.181 58.613 -6.091 1.00 36.12 156 CYS A CA 1
ATOM 1153 C C . CYS A 1 156 ? -9.061 59.530 -6.577 1.00 39.67 156 CYS A C 1
ATOM 1154 O O . CYS A 1 156 ? -9.140 60.753 -6.419 1.00 42.05 156 CYS A O 1
ATOM 1157 N N . GLY A 1 157 ? -8.037 58.942 -7.190 1.00 41.22 157 GLY A N 1
ATOM 1158 C CA . GLY A 1 157 ? -6.927 59.727 -7.703 1.00 46.45 157 GLY A CA 1
ATOM 1159 C C . GLY A 1 157 ? -7.061 60.079 -9.181 1.00 48.03 157 GLY A C 1
ATOM 1160 O O . GLY A 1 157 ? -8.128 59.873 -9.770 1.00 47.91 157 GLY A O 1
ATOM 1161 N N . PRO A 1 158 ? -5.986 60.580 -9.824 1.00 47.50 158 PRO A N 1
ATOM 1162 C CA . PRO A 1 158 ? -4.659 60.832 -9.242 1.00 44.63 158 PRO A CA 1
ATOM 1163 C C . PRO A 1 158 ? -4.631 62.016 -8.278 1.00 41.86 158 PRO A C 1
ATOM 1164 O O . PRO A 1 158 ? -5.479 62.906 -8.344 1.00 45.28 158 PRO A O 1
ATOM 1168 N N . TYR A 1 159 ? -3.645 62.020 -7.388 1.00 38.30 159 TYR A N 1
ATOM 1169 C CA . TYR A 1 159 ? -3.520 63.073 -6.394 1.00 34.81 159 TYR A CA 1
ATOM 1170 C C . TYR A 1 159 ? -2.324 63.969 -6.628 1.00 37.73 159 TYR A C 1
ATOM 1171 O O . TYR A 1 159 ? -1.369 63.578 -7.295 1.00 40.21 159 TYR A O 1
ATOM 1180 N N . LYS A 1 160 ? -2.376 65.159 -6.036 1.00 39.38 160 LYS A N 1
ATOM 1181 C CA . LYS A 1 160 ? -1.317 66.154 -6.150 1.00 43.68 160 LYS A CA 1
ATOM 1182 C C . LYS A 1 160 ? -1.089 66.731 -4.758 1.00 43.19 160 LYS A C 1
ATOM 1183 O O . LYS A 1 160 ? -1.994 66.697 -3.920 1.00 42.18 160 LYS A O 1
ATOM 1189 N N . PRO A 1 161 ? 0.131 67.231 -4.474 1.00 44.14 161 PRO A N 1
ATOM 1190 C CA . PRO A 1 161 ? 0.393 67.807 -3.151 1.00 42.88 161 PRO A CA 1
ATOM 1191 C C . PRO A 1 161 ? -0.479 69.043 -2.960 1.00 44.06 161 PRO A C 1
ATOM 1192 O O . PRO A 1 161 ? -0.943 69.641 -3.934 1.00 42.04 161 PRO A O 1
ATOM 1196 N N . PRO A 1 162 ? -0.745 69.421 -1.703 1.00 45.38 162 PRO A N 1
ATOM 1197 C CA . PRO A 1 162 ? -1.568 70.603 -1.434 1.00 47.74 162 PRO A CA 1
ATOM 1198 C C . PRO A 1 162 ? -0.816 71.879 -1.825 1.00 51.40 162 PRO A C 1
ATOM 1199 O O . PRO A 1 162 ? -1.422 72.717 -2.527 1.00 57.93 162 PRO A O 1
ATOM 1204 N N . THR B 2 1 ? -0.863 36.977 4.322 1.00 27.80 183 THR B N 1
ATOM 1205 C CA . THR B 2 1 ? 0.582 36.667 4.544 1.00 26.92 183 THR B CA 1
ATOM 1206 C C . THR B 2 1 ? 0.717 35.351 5.286 1.00 27.81 183 THR B C 1
ATOM 1207 O O . THR B 2 1 ? -0.156 34.975 6.073 1.00 31.10 183 THR B O 1
ATOM 1211 N N . ILE B 2 2 ? 1.786 34.628 4.979 1.00 27.33 184 ILE B N 1
ATOM 1212 C CA . ILE B 2 2 ? 2.083 33.393 5.674 1.00 26.01 184 ILE B CA 1
ATOM 1213 C C . ILE B 2 2 ? 3.532 33.492 6.136 1.00 24.04 184 ILE B C 1
ATOM 1214 O O . ILE B 2 2 ? 4.423 33.826 5.354 1.00 22.39 184 ILE B O 1
ATOM 1219 N N . GLY B 2 3 ? 3.724 33.336 7.440 1.00 21.65 185 GLY B N 1
ATOM 1220 C CA . GLY B 2 3 ? 5.053 33.372 8.019 1.00 18.81 185 GLY B CA 1
ATOM 1221 C C . GLY B 2 3 ? 5.280 31.977 8.555 1.00 18.61 185 GLY B C 1
ATOM 1222 O O . GLY B 2 3 ? 4.425 31.456 9.267 1.00 18.44 185 GLY B O 1
ATOM 1223 N N . MET B 2 4 ? 6.406 31.364 8.201 1.00 20.37 186 MET B N 1
ATOM 1224 C CA . MET B 2 4 ? 6.720 30.014 8.636 1.00 21.34 186 MET B CA 1
ATOM 1225 C C . MET B 2 4 ? 8.124 29.872 9.212 1.00 28.79 186 MET B C 1
ATOM 1226 O O . MET B 2 4 ? 9.097 30.409 8.668 1.00 27.33 186 MET B O 1
ATOM 1231 N N . VAL B 2 5 ? 8.197 29.131 10.318 1.00 29.72 187 VAL B N 1
ATOM 1232 C CA . VAL B 2 5 ? 9.425 28.837 11.047 1.00 25.89 187 VAL B CA 1
ATOM 1233 C C . VAL B 2 5 ? 9.580 27.320 11.042 1.00 23.28 187 VAL B C 1
ATOM 1234 O O . VAL B 2 5 ? 8.623 26.590 11.294 1.00 26.26 187 VAL B O 1
ATOM 1238 N N . VAL B 2 6 ? 10.775 26.852 10.711 1.00 27.48 188 VAL B N 1
ATOM 1239 C CA . VAL B 2 6 ? 11.052 25.421 10.663 1.00 31.13 188 VAL B CA 1
ATOM 1240 C C . VAL B 2 6 ? 12.398 25.078 11.283 1.00 31.95 188 VAL B C 1
ATOM 1241 O O . VAL B 2 6 ? 13.424 25.676 10.952 1.00 32.36 188 VAL B O 1
ATOM 1245 N N . ILE B 2 7 ? 12.380 24.120 12.201 1.00 35.42 189 ILE B N 1
ATOM 1246 C CA . ILE B 2 7 ? 13.598 23.665 12.854 1.00 36.78 189 ILE B CA 1
ATOM 1247 C C . ILE B 2 7 ? 13.839 22.212 12.461 1.00 35.23 189 ILE B C 1
ATOM 1248 O O . ILE B 2 7 ? 13.048 21.327 12.781 1.00 35.86 189 ILE B O 1
ATOM 1253 N N . HIS B 2 8 ? 14.908 21.994 11.708 1.00 35.59 190 HIS B N 1
ATOM 1254 C CA . HIS B 2 8 ? 15.293 20.673 11.244 1.00 36.83 190 HIS B CA 1
ATOM 1255 C C . HIS B 2 8 ? 15.603 19.836 12.477 1.00 42.87 190 HIS B C 1
ATOM 1256 O O . HIS B 2 8 ? 15.749 20.376 13.578 1.00 41.34 190 HIS B O 1
ATOM 1263 N N . LYS B 2 9 ? 15.722 18.524 12.297 1.00 48.77 191 LYS B N 1
ATOM 1264 C CA . LYS B 2 9 ? 16.031 17.635 13.415 1.00 49.12 191 LYS B CA 1
ATOM 1265 C C . LYS B 2 9 ? 17.447 17.898 13.925 1.00 46.60 191 LYS B C 1
ATOM 1266 O O . LYS B 2 9 ? 17.729 17.719 15.107 1.00 47.99 191 LYS B O 1
ATOM 1272 N N . THR B 2 10 ? 18.324 18.337 13.026 1.00 44.42 192 THR B N 1
ATOM 1273 C CA . THR B 2 10 ? 19.708 18.644 13.367 1.00 42.26 192 THR B CA 1
ATOM 1274 C C . THR B 2 10 ? 19.821 19.903 14.215 1.00 40.43 192 THR B C 1
ATOM 1275 O O . THR B 2 10 ? 20.845 20.144 14.848 1.00 43.81 192 THR B O 1
ATOM 1279 N N . GLY B 2 11 ? 18.774 20.717 14.210 1.00 39.83 193 GLY B N 1
ATOM 1280 C CA . GLY B 2 11 ? 18.801 21.949 14.974 1.00 36.74 193 GLY B CA 1
ATOM 1281 C C . GLY B 2 11 ? 19.003 23.158 14.080 1.00 36.83 193 GLY B C 1
ATOM 1282 O O . GLY B 2 11 ? 19.158 24.278 14.573 1.00 35.40 193 GLY B O 1
ATOM 1283 N N . HIS B 2 12 ? 19.046 22.927 12.767 1.00 36.06 194 HIS B N 1
ATOM 1284 C CA . HIS B 2 12 ? 19.208 24.002 11.793 1.00 35.03 194 HIS B CA 1
ATOM 1285 C C . HIS B 2 12 ? 17.858 24.651 11.547 1.00 33.47 194 HIS B C 1
ATOM 1286 O O . HIS B 2 12 ? 16.895 23.989 11.161 1.00 32.98 194 HIS B O 1
ATOM 1293 N N . ILE B 2 13 ? 17.808 25.959 11.762 1.00 32.06 195 ILE B N 1
ATOM 1294 C CA . ILE B 2 13 ? 16.584 26.732 11.623 1.00 30.91 195 ILE B CA 1
ATOM 1295 C C . ILE B 2 13 ? 16.489 27.547 10.332 1.00 27.19 195 ILE B C 1
ATOM 1296 O O . ILE B 2 13 ? 17.496 27.989 9.776 1.00 24.53 195 ILE B O 1
ATOM 1301 N N . ALA B 2 14 ? 15.260 27.723 9.859 1.00 24.97 196 ALA B N 1
ATOM 1302 C CA . ALA B 2 14 ? 14.986 28.511 8.666 1.00 21.98 196 ALA B CA 1
ATOM 1303 C C . ALA B 2 14 ? 13.649 29.198 8.891 1.00 23.23 196 ALA B C 1
ATOM 1304 O O . ALA B 2 14 ? 12.830 28.727 9.682 1.00 21.68 196 ALA B O 1
ATOM 1306 N N . ALA B 2 15 ? 13.448 30.332 8.228 1.00 20.11 197 ALA B N 1
ATOM 1307 C CA . ALA B 2 15 ? 12.206 31.074 8.360 1.00 20.81 197 ALA B CA 1
ATOM 1308 C C . ALA B 2 15 ? 11.838 31.656 7.007 1.00 21.41 197 ALA B C 1
ATOM 1309 O O . ALA B 2 15 ? 12.697 31.822 6.150 1.00 21.76 197 ALA B O 1
ATOM 1311 N N . GLY B 2 16 ? 10.564 31.959 6.802 1.00 20.70 198 GLY B N 1
ATOM 1312 C CA . GLY B 2 16 ? 10.179 32.524 5.528 1.00 18.71 198 GLY B CA 1
ATOM 1313 C C . GLY B 2 16 ? 8.794 33.113 5.506 1.00 18.44 198 GLY B C 1
ATOM 1314 O O . GLY B 2 16 ? 8.026 32.943 6.445 1.00 20.59 198 GLY B O 1
ATOM 1315 N N . THR B 2 17 ? 8.500 33.857 4.447 1.00 17.88 199 THR B N 1
ATOM 1316 C CA . THR B 2 17 ? 7.197 34.477 4.275 1.00 19.07 199 THR B CA 1
ATOM 1317 C C . THR B 2 17 ? 6.880 34.593 2.793 1.00 21.26 199 THR B C 1
ATOM 1318 O O . THR B 2 17 ? 7.755 34.454 1.928 1.00 21.21 199 THR B O 1
ATOM 1322 N N . SER B 2 18 ? 5.607 34.828 2.518 1.00 21.30 200 SER B N 1
ATOM 1323 C CA . SER B 2 18 ? 5.123 35.038 1.166 1.00 19.30 200 SER B CA 1
ATOM 1324 C C . SER B 2 18 ? 3.808 35.773 1.372 1.00 18.57 200 SER B C 1
ATOM 1325 O O . SER B 2 18 ? 3.066 35.470 2.308 1.00 17.43 200 SER B O 1
ATOM 1328 N N . THR B 2 19 ? 3.551 36.773 0.537 1.00 18.53 201 THR B N 1
ATOM 1329 C CA . THR B 2 19 ? 2.334 37.566 0.661 1.00 17.35 201 THR B CA 1
ATOM 1330 C C . THR B 2 19 ? 2.057 38.370 -0.605 1.00 19.34 201 THR B C 1
ATOM 1331 O O . THR B 2 19 ? 2.945 38.562 -1.436 1.00 20.56 201 THR B O 1
ATOM 1335 N N . ASN B 2 20 ? 0.808 38.793 -0.769 1.00 19.05 202 ASN B N 1
ATOM 1336 C CA . ASN B 2 20 ? 0.451 39.639 -1.895 1.00 15.82 202 ASN B CA 1
ATOM 1337 C C . ASN B 2 20 ? 0.190 41.063 -1.370 1.00 15.86 202 ASN B C 1
ATOM 1338 O O . ASN B 2 20 ? -0.314 41.923 -2.086 1.00 18.69 202 ASN B O 1
ATOM 1343 N N . GLY B 2 21 ? 0.553 41.294 -0.109 1.00 15.48 203 GLY B N 1
ATOM 1344 C CA . GLY B 2 21 ? 0.404 42.602 0.513 1.00 18.01 203 GLY B CA 1
ATOM 1345 C C . GLY B 2 21 ? -0.980 42.920 1.038 1.00 22.60 203 GLY B C 1
ATOM 1346 O O . GLY B 2 21 ? -1.729 42.017 1.400 1.00 25.70 203 GLY B O 1
ATOM 1347 N N . ILE B 2 22 ? -1.291 44.208 1.157 1.00 24.40 204 ILE B N 1
ATOM 1348 C CA . ILE B 2 22 ? -2.610 44.627 1.627 1.00 28.12 204 ILE B CA 1
ATOM 1349 C C . ILE B 2 22 ? -3.407 45.158 0.439 1.00 28.58 204 ILE B C 1
ATOM 1350 O O . ILE B 2 22 ? -2.830 45.685 -0.518 1.00 24.89 204 ILE B O 1
ATOM 1355 N N . LYS B 2 23 ? -4.728 44.996 0.496 1.00 30.08 205 LYS B N 1
ATOM 1356 C CA . LYS B 2 23 ? -5.610 45.437 -0.580 1.00 26.55 205 LYS B CA 1
ATOM 1357 C C . LYS B 2 23 ? -5.519 46.932 -0.822 1.00 25.71 205 LYS B C 1
ATOM 1358 O O . LYS B 2 23 ? -5.443 47.727 0.124 1.00 23.57 205 LYS B O 1
ATOM 1364 N N . PHE B 2 24 ? -5.533 47.287 -2.105 1.00 22.55 206 PHE B N 1
ATOM 1365 C CA . PHE B 2 24 ? -5.498 48.668 -2.572 1.00 18.97 206 PHE B CA 1
ATOM 1366 C C . PHE B 2 24 ? -4.290 49.472 -2.113 1.00 21.49 206 PHE B C 1
ATOM 1367 O O . PHE B 2 24 ? -4.354 50.706 -1.974 1.00 22.78 206 PHE B O 1
ATOM 1375 N N . LYS B 2 25 ? -3.184 48.766 -1.889 1.00 16.66 207 LYS B N 1
ATOM 1376 C CA . LYS B 2 25 ? -1.939 49.409 -1.488 1.00 19.99 207 LYS B CA 1
ATOM 1377 C C . LYS B 2 25 ? -1.528 50.284 -2.671 1.00 21.71 207 LYS B C 1
ATOM 1378 O O . LYS B 2 25 ? -1.956 50.048 -3.809 1.00 19.85 207 LYS B O 1
ATOM 1384 N N . ILE B 2 26 ? -0.748 51.324 -2.403 1.00 23.11 208 ILE B N 1
ATOM 1385 C CA . ILE B 2 26 ? -0.286 52.189 -3.475 1.00 20.85 208 ILE B CA 1
ATOM 1386 C C . ILE B 2 26 ? 0.688 51.376 -4.347 1.00 24.72 208 ILE B C 1
ATOM 1387 O O . ILE B 2 26 ? 1.447 50.535 -3.848 1.00 27.05 208 ILE B O 1
ATOM 1392 N N . HIS B 2 27 ? 0.575 51.566 -5.658 1.00 25.75 209 HIS B N 1
ATOM 1393 C CA . HIS B 2 27 ? 1.400 50.878 -6.652 1.00 20.96 209 HIS B CA 1
ATOM 1394 C C . HIS B 2 27 ? 2.879 50.929 -6.269 1.00 18.53 209 HIS B C 1
ATOM 1395 O O . HIS B 2 27 ? 3.475 52.002 -6.205 1.00 19.06 209 HIS B O 1
ATOM 1402 N N . GLY B 2 28 ? 3.456 49.772 -5.978 1.00 16.79 210 GLY B N 1
ATOM 1403 C CA . GLY B 2 28 ? 4.863 49.735 -5.631 1.00 16.27 210 GLY B CA 1
ATOM 1404 C C . GLY B 2 28 ? 5.151 49.595 -4.154 1.00 19.54 210 GLY B C 1
ATOM 1405 O O . GLY B 2 28 ? 6.309 49.578 -3.741 1.00 21.63 210 GLY B O 1
ATOM 1406 N N . ARG B 2 29 ? 4.100 49.478 -3.355 1.00 15.87 211 ARG B N 1
ATOM 1407 C CA . ARG B 2 29 ? 4.264 49.337 -1.924 1.00 17.05 211 ARG B CA 1
ATOM 1408 C C . ARG B 2 29 ? 4.850 47.962 -1.540 1.00 17.34 211 ARG B C 1
ATOM 1409 O O . ARG B 2 29 ? 4.483 46.921 -2.101 1.00 15.04 211 ARG B O 1
ATOM 1417 N N . VAL B 2 30 ? 5.787 47.974 -0.597 1.00 16.53 212 VAL B N 1
ATOM 1418 C CA . VAL B 2 30 ? 6.414 46.748 -0.099 1.00 13.91 212 VAL B CA 1
ATOM 1419 C C . VAL B 2 30 ? 6.278 46.769 1.421 1.00 16.44 212 VAL B C 1
ATOM 1420 O O . VAL B 2 30 ? 6.593 47.768 2.069 1.00 18.56 212 VAL B O 1
ATOM 1424 N N . GLY B 2 31 ? 5.756 45.683 1.976 1.00 19.18 213 GLY B N 1
ATOM 1425 C CA . GLY B 2 31 ? 5.554 45.604 3.411 1.00 19.55 213 GLY B CA 1
ATOM 1426 C C . GLY B 2 31 ? 6.722 45.045 4.188 1.00 17.58 213 GLY B C 1
ATOM 1427 O O . GLY B 2 31 ? 7.871 45.140 3.762 1.00 21.36 213 GLY B O 1
ATOM 1428 N N . ASP B 2 32 ? 6.406 44.394 5.301 1.00 17.91 214 ASP B N 1
ATOM 1429 C CA . ASP B 2 32 ? 7.415 43.819 6.186 1.00 19.12 214 ASP B CA 1
ATOM 1430 C C . ASP B 2 32 ? 7.899 42.426 5.802 1.00 16.45 214 ASP B C 1
ATOM 1431 O O . ASP B 2 32 ? 8.989 42.014 6.197 1.00 18.45 214 ASP B O 1
ATOM 1436 N N . SER B 2 33 ? 7.086 41.705 5.037 1.00 17.99 215 SER B N 1
ATOM 1437 C CA . SER B 2 33 ? 7.400 40.333 4.644 1.00 19.53 215 SER B CA 1
ATOM 1438 C C . SER B 2 33 ? 8.769 40.060 4.039 1.00 19.68 215 SER B C 1
ATOM 1439 O O . SER B 2 33 ? 9.440 39.118 4.452 1.00 23.22 215 SER B O 1
ATOM 1442 N N . PRO B 2 34 ? 9.210 40.876 3.065 1.00 18.68 216 PRO B N 1
ATOM 1443 C CA . PRO B 2 34 ? 10.523 40.625 2.466 1.00 20.51 216 PRO B CA 1
ATOM 1444 C C . PRO B 2 34 ? 11.690 41.253 3.228 1.00 21.88 216 PRO B C 1
ATOM 1445 O O . PRO B 2 34 ? 12.825 41.219 2.758 1.00 27.49 216 PRO B O 1
ATOM 1449 N N . ILE B 2 35 ? 11.402 41.843 4.387 1.00 21.89 217 ILE B N 1
ATOM 1450 C CA . ILE B 2 35 ? 12.416 42.518 5.195 1.00 20.01 217 ILE B CA 1
ATOM 1451 C C . ILE B 2 35 ? 12.943 41.655 6.340 1.00 23.20 217 ILE B C 1
ATOM 1452 O O . ILE B 2 35 ? 12.194 41.288 7.252 1.00 22.54 217 ILE B O 1
ATOM 1457 N N . PRO B 2 36 ? 14.250 41.342 6.324 1.00 27.30 218 PRO B N 1
ATOM 1458 C CA . PRO B 2 36 ? 14.860 40.521 7.376 1.00 24.69 218 PRO B CA 1
ATOM 1459 C C . PRO B 2 36 ? 14.721 41.201 8.748 1.00 25.00 218 PRO B C 1
ATOM 1460 O O . PRO B 2 36 ? 15.026 42.386 8.900 1.00 25.11 218 PRO B O 1
ATOM 1464 N N . GLY B 2 37 ? 14.228 40.459 9.735 1.00 24.19 219 GLY B N 1
ATOM 1465 C CA . GLY B 2 37 ? 14.061 41.032 11.059 1.00 20.64 219 GLY B CA 1
ATOM 1466 C C . GLY B 2 37 ? 12.669 41.590 11.297 1.00 23.72 219 GLY B C 1
ATOM 1467 O O . GLY B 2 37 ? 12.285 41.828 12.439 1.00 24.66 219 GLY B O 1
ATOM 1468 N N . ALA B 2 38 ? 11.914 41.809 10.222 1.00 19.34 220 ALA B N 1
ATOM 1469 C CA . ALA B 2 38 ? 10.562 42.333 10.331 1.00 16.26 220 ALA B CA 1
ATOM 1470 C C . ALA B 2 38 ? 9.575 41.215 10.059 1.00 19.10 220 ALA B C 1
ATOM 1471 O O . ALA B 2 38 ? 8.894 40.761 10.979 1.00 24.55 220 ALA B O 1
ATOM 1473 N N . GLY B 2 39 ? 9.541 40.743 8.810 1.00 18.48 221 GLY B N 1
ATOM 1474 C CA . GLY B 2 39 ? 8.638 39.669 8.417 1.00 15.77 221 GLY B CA 1
ATOM 1475 C C . GLY B 2 39 ? 9.007 38.304 8.978 1.00 20.96 221 GLY B C 1
ATOM 1476 O O . GLY B 2 39 ? 8.133 37.480 9.281 1.00 20.46 221 GLY B O 1
ATOM 1477 N N . ALA B 2 40 ? 10.308 38.060 9.111 1.00 19.86 222 ALA B N 1
ATOM 1478 C CA . ALA B 2 40 ? 10.810 36.804 9.644 1.00 16.62 222 ALA B CA 1
ATOM 1479 C C . ALA B 2 40 ? 12.290 36.940 9.976 1.00 18.99 222 ALA B C 1
ATOM 1480 O O . ALA B 2 40 ? 12.965 37.843 9.488 1.00 16.79 222 ALA B O 1
ATOM 1482 N N . TYR B 2 41 ? 12.790 36.057 10.832 1.00 20.06 223 TYR B N 1
ATOM 1483 C CA . TYR B 2 41 ? 14.201 36.077 11.202 1.00 19.11 223 TYR B CA 1
ATOM 1484 C C . TYR B 2 41 ? 14.539 34.725 11.785 1.00 18.73 223 TYR B C 1
ATOM 1485 O O . TYR B 2 41 ? 13.726 34.130 12.479 1.00 25.38 223 TYR B O 1
ATOM 1494 N N . ALA B 2 42 ? 15.724 34.223 11.472 1.00 19.87 224 ALA B N 1
ATOM 1495 C CA . ALA B 2 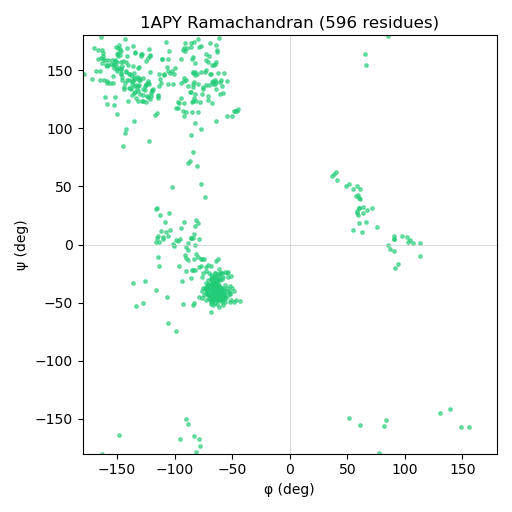42 ? 16.150 32.932 11.980 1.00 18.07 224 ALA B CA 1
ATOM 1496 C C . ALA B 2 42 ? 17.630 32.981 12.330 1.00 23.54 224 ALA B C 1
ATOM 1497 O O . ALA B 2 42 ? 18.418 33.619 11.635 1.00 25.92 224 ALA B O 1
ATOM 1499 N N . ASP B 2 43 ? 17.984 32.318 13.429 1.00 27.24 225 ASP B N 1
ATOM 1500 C CA . ASP B 2 43 ? 19.353 32.250 13.927 1.00 26.32 225 ASP B CA 1
ATOM 1501 C C . ASP B 2 43 ? 19.470 30.934 14.695 1.00 25.85 225 ASP B C 1
ATOM 1502 O O . ASP B 2 43 ? 18.732 30.697 15.648 1.00 31.50 225 ASP B O 1
ATOM 1507 N N . ASP B 2 44 ? 20.381 30.073 14.253 1.00 30.97 226 ASP B N 1
ATOM 1508 C CA . ASP B 2 44 ? 20.605 28.770 14.879 1.00 32.88 226 ASP B CA 1
ATOM 1509 C C . ASP B 2 44 ? 21.037 28.887 16.334 1.00 32.33 226 ASP B C 1
ATOM 1510 O O . ASP B 2 44 ? 20.827 27.974 17.127 1.00 34.36 226 ASP B O 1
ATOM 1515 N N . THR B 2 45 ? 21.630 30.023 16.675 1.00 33.59 227 THR B N 1
ATOM 1516 C CA . THR B 2 45 ? 22.108 30.263 18.026 1.00 32.86 227 THR B CA 1
ATOM 1517 C C . THR B 2 45 ? 21.046 30.767 19.007 1.00 34.10 227 THR B C 1
ATOM 1518 O O . THR B 2 45 ? 21.274 30.759 20.216 1.00 38.94 227 THR B O 1
ATOM 1522 N N . ALA B 2 46 ? 19.880 31.170 18.506 1.00 34.08 228 ALA B N 1
ATOM 1523 C CA . ALA B 2 46 ? 18.833 31.694 19.382 1.00 30.75 228 ALA B CA 1
ATOM 1524 C C . ALA B 2 46 ? 17.435 31.134 19.132 1.00 31.38 228 ALA B C 1
ATOM 1525 O O . ALA B 2 46 ? 16.773 30.649 20.053 1.00 32.67 228 ALA B O 1
ATOM 1527 N N . GLY B 2 47 ? 16.986 31.216 17.885 1.00 29.99 229 GLY B N 1
ATOM 1528 C CA . GLY B 2 47 ? 15.664 30.731 17.532 1.00 24.57 229 GLY B CA 1
ATOM 1529 C C . GLY B 2 47 ? 15.170 31.439 16.287 1.00 25.02 229 GLY B C 1
ATOM 1530 O O . GLY B 2 47 ? 15.964 31.986 15.532 1.00 23.38 229 GLY B O 1
ATOM 1531 N N . ALA B 2 48 ? 13.859 31.480 16.097 1.00 22.77 230 ALA B N 1
ATOM 1532 C CA . ALA B 2 48 ? 13.287 32.111 14.922 1.00 20.27 230 ALA B CA 1
ATOM 1533 C C . ALA B 2 48 ? 11.920 32.670 15.231 1.00 24.18 230 ALA B C 1
ATOM 1534 O O . ALA B 2 48 ? 11.238 32.193 16.141 1.00 23.86 230 ALA B O 1
ATOM 1536 N N . ALA B 2 49 ? 11.506 33.652 14.437 1.00 21.42 231 ALA B N 1
ATOM 1537 C CA . ALA B 2 49 ? 10.202 34.284 14.604 1.00 21.29 231 ALA B CA 1
ATOM 1538 C C . ALA B 2 49 ? 9.698 34.795 13.261 1.00 16.38 231 ALA B C 1
ATOM 1539 O O . ALA B 2 49 ? 10.488 35.070 12.362 1.00 19.01 231 ALA B O 1
ATOM 1541 N N . ALA B 2 50 ? 8.382 34.893 13.131 1.00 15.96 232 ALA B N 1
ATOM 1542 C CA . ALA B 2 50 ? 7.744 35.387 11.918 1.00 17.16 232 ALA B CA 1
ATOM 1543 C C . ALA B 2 50 ? 6.584 36.268 12.358 1.00 20.96 232 ALA B C 1
ATOM 1544 O O . ALA B 2 50 ? 5.977 36.018 13.393 1.00 22.20 232 ALA B O 1
ATOM 1546 N N . ALA B 2 51 ? 6.289 37.316 11.595 1.00 22.06 233 ALA B N 1
ATOM 1547 C CA . ALA B 2 51 ? 5.194 38.209 11.945 1.00 18.62 233 ALA B CA 1
ATOM 1548 C C . ALA B 2 51 ? 4.205 38.349 10.810 1.00 21.58 233 ALA B C 1
ATOM 1549 O O . ALA B 2 51 ? 4.526 38.098 9.645 1.00 21.53 233 ALA B O 1
ATOM 1551 N N . THR B 2 52 ? 2.990 38.739 11.169 1.00 23.33 234 THR B N 1
ATOM 1552 C CA . THR B 2 52 ? 1.921 38.945 10.203 1.00 24.76 234 THR B CA 1
ATOM 1553 C C . THR B 2 52 ? 1.041 40.060 10.747 1.00 20.17 234 THR B C 1
ATOM 1554 O O . THR B 2 52 ? 0.985 40.275 11.955 1.00 26.33 234 THR B O 1
ATOM 1558 N N . GLY B 2 53 ? 0.397 40.799 9.855 1.00 21.51 235 GLY B N 1
ATOM 1559 C CA . GLY B 2 53 ? -0.457 41.895 10.281 1.00 21.76 235 GLY B CA 1
ATOM 1560 C C . GLY B 2 53 ? -0.282 43.093 9.368 1.00 24.03 235 GLY B C 1
ATOM 1561 O O . GLY B 2 53 ? -0.146 42.923 8.158 1.00 24.05 235 GLY B O 1
ATOM 1562 N N . ASN B 2 54 ? -0.296 44.297 9.939 1.00 23.36 236 ASN B N 1
ATOM 1563 C CA . ASN B 2 54 ? -0.122 45.531 9.175 1.00 25.64 236 ASN B CA 1
ATOM 1564 C C . ASN B 2 54 ? 1.370 45.798 9.038 1.00 23.92 236 ASN B C 1
ATOM 1565 O O . ASN B 2 54 ? 1.981 46.415 9.916 1.00 24.33 236 ASN B O 1
ATOM 1570 N N . GLY B 2 55 ? 1.937 45.339 7.926 1.00 20.37 237 GLY B N 1
ATOM 1571 C CA . GLY B 2 55 ? 3.353 45.502 7.672 1.00 19.63 237 GLY B CA 1
ATOM 1572 C C . GLY B 2 55 ? 3.888 46.919 7.660 1.00 17.62 237 GLY B C 1
ATOM 1573 O O . GLY B 2 55 ? 5.065 47.127 7.946 1.00 18.92 237 GLY B O 1
ATOM 1574 N N . ASP B 2 56 ? 3.048 47.890 7.315 1.00 18.28 238 ASP B N 1
ATOM 1575 C CA . ASP B 2 56 ? 3.487 49.279 7.270 1.00 16.72 238 ASP B CA 1
ATOM 1576 C C . ASP B 2 56 ? 3.987 49.659 8.646 1.00 18.86 238 ASP B C 1
ATOM 1577 O O . ASP B 2 56 ? 5.037 50.294 8.782 1.00 19.25 238 ASP B O 1
ATOM 1582 N N . ILE B 2 57 ? 3.268 49.187 9.663 1.00 15.55 239 ILE B N 1
ATOM 1583 C CA . ILE B 2 57 ? 3.617 49.457 11.045 1.00 17.91 239 ILE B CA 1
ATOM 1584 C C . ILE B 2 57 ? 4.675 48.500 11.594 1.00 20.73 239 ILE B C 1
ATOM 1585 O O . ILE B 2 57 ? 5.707 48.949 12.088 1.00 21.39 239 ILE B O 1
ATOM 1590 N N . LEU B 2 58 ? 4.448 47.193 11.454 1.00 19.40 240 LEU B N 1
ATOM 1591 C CA . LEU B 2 58 ? 5.375 46.176 11.967 1.00 22.99 240 LEU B CA 1
ATOM 1592 C C . LEU B 2 58 ? 6.816 46.392 11.500 1.00 23.37 240 LEU B C 1
ATOM 1593 O O . LEU B 2 58 ? 7.766 46.244 12.259 1.00 23.94 240 LEU B O 1
ATOM 1598 N N . MET B 2 59 ? 6.948 46.779 10.244 1.00 26.68 241 MET B N 1
ATOM 1599 C CA . MET B 2 59 ? 8.221 47.054 9.591 1.00 27.46 241 MET B CA 1
ATOM 1600 C C . MET B 2 59 ? 9.132 48.006 10.387 1.00 25.49 241 MET B C 1
ATOM 1601 O O . MET B 2 59 ? 10.351 47.844 10.399 1.00 22.06 241 MET B O 1
ATOM 1606 N N . ARG B 2 60 ? 8.522 48.997 11.038 1.00 25.11 242 ARG B N 1
ATOM 1607 C CA . ARG B 2 60 ? 9.231 50.020 11.819 1.00 21.34 242 ARG B CA 1
ATOM 1608 C C . ARG B 2 60 ? 9.730 49.564 13.196 1.00 23.22 242 ARG B C 1
ATOM 1609 O O . ARG B 2 60 ? 10.525 50.251 13.840 1.00 19.33 242 ARG B O 1
ATOM 1617 N N . PHE B 2 61 ? 9.256 48.407 13.641 1.00 21.19 243 PHE B N 1
ATOM 1618 C CA . PHE B 2 61 ? 9.623 47.881 14.941 1.00 20.68 243 PHE B CA 1
ATOM 1619 C C . PHE B 2 61 ? 10.390 46.566 14.894 1.00 23.47 243 PHE B C 1
ATOM 1620 O O . PHE B 2 61 ? 10.707 46.005 15.944 1.00 25.76 243 PHE B O 1
ATOM 1628 N N . LEU B 2 62 ? 10.681 46.080 13.686 1.00 20.48 244 LEU B N 1
ATOM 1629 C CA . LEU B 2 62 ? 11.431 44.839 13.491 1.00 20.81 244 LEU B CA 1
ATOM 1630 C C . LEU B 2 62 ? 11.030 43.785 14.532 1.00 20.53 244 LEU B C 1
ATOM 1631 O O . LEU B 2 62 ? 11.862 43.321 15.309 1.00 23.58 244 LEU B O 1
ATOM 1636 N N . PRO B 2 63 ? 9.747 43.390 14.552 1.00 22.41 245 PRO B N 1
ATOM 1637 C CA . PRO B 2 63 ? 9.261 42.398 15.517 1.00 22.42 245 PRO B CA 1
ATOM 1638 C C . PRO B 2 63 ? 9.923 41.016 15.572 1.00 22.57 245 PRO B C 1
ATOM 1639 O O . PRO B 2 63 ? 10.112 40.474 16.662 1.00 20.16 245 PRO B O 1
ATOM 1643 N N . SER B 2 64 ? 10.288 40.448 14.422 1.00 22.97 246 SER B N 1
ATOM 1644 C CA . SER B 2 64 ? 10.895 39.118 14.411 1.00 19.63 246 SER B CA 1
ATOM 1645 C C . SER B 2 64 ? 12.311 39.101 14.948 1.00 19.56 246 SER B C 1
ATOM 1646 O O . SER B 2 64 ? 12.716 38.146 15.608 1.00 24.61 246 SER B O 1
ATOM 1649 N N . TYR B 2 65 ? 13.064 40.158 14.672 1.00 18.02 247 TYR B N 1
ATOM 1650 C CA . TYR B 2 65 ? 14.431 40.251 15.155 1.00 18.89 247 TYR B CA 1
ATOM 1651 C C . TYR B 2 65 ? 14.454 40.438 16.672 1.00 19.34 247 TYR B C 1
ATOM 1652 O O . TYR B 2 65 ? 15.264 39.825 17.362 1.00 23.79 247 TYR B O 1
ATOM 1661 N N . GLN B 2 66 ? 13.582 41.302 17.186 1.00 21.09 248 GLN B N 1
ATOM 1662 C CA . GLN B 2 66 ? 13.524 41.562 18.624 1.00 23.88 248 GLN B CA 1
ATOM 1663 C C . GLN B 2 66 ? 13.051 40.332 19.413 1.00 27.46 248 GLN B C 1
ATOM 1664 O O . GLN B 2 66 ? 13.530 40.084 20.518 1.00 31.15 248 GLN B O 1
ATOM 1670 N N . ALA B 2 67 ? 12.124 39.565 18.836 1.00 26.11 249 ALA B N 1
ATOM 1671 C CA . ALA B 2 67 ? 11.609 38.344 19.460 1.00 27.04 249 ALA B CA 1
ATOM 1672 C C . ALA B 2 67 ? 12.746 37.337 19.616 1.00 27.37 249 ALA B C 1
ATOM 1673 O O . ALA B 2 67 ? 12.880 36.693 20.652 1.00 30.34 249 ALA B O 1
ATOM 1675 N N . VAL B 2 68 ? 13.551 37.197 18.568 1.00 26.13 250 VAL B N 1
ATOM 1676 C CA . VAL B 2 68 ? 14.702 36.302 18.577 1.00 24.18 250 VAL B CA 1
ATOM 1677 C C . VAL B 2 68 ? 15.778 36.832 19.539 1.00 25.97 250 VAL B C 1
ATOM 1678 O O . VAL B 2 68 ? 16.481 36.059 20.185 1.00 30.59 250 VAL B O 1
ATOM 1682 N N . GLU B 2 69 ? 15.892 38.152 19.641 1.00 24.77 251 GLU B N 1
ATOM 1683 C CA . GLU B 2 69 ? 16.875 38.768 20.525 1.00 26.70 251 GLU B CA 1
ATOM 1684 C C . GLU B 2 69 ? 16.553 38.455 21.991 1.00 28.77 251 GLU B C 1
ATOM 1685 O O . GLU B 2 69 ? 17.452 38.244 22.805 1.00 30.60 251 GLU B O 1
ATOM 1691 N N . TYR B 2 70 ? 15.264 38.426 22.315 1.00 29.58 252 TYR B N 1
ATOM 1692 C CA . TYR B 2 70 ? 14.805 38.118 23.663 1.00 26.15 252 TYR B CA 1
ATOM 1693 C C . TYR B 2 70 ? 15.103 36.662 23.949 1.00 25.85 252 TYR B C 1
ATOM 1694 O O . TYR B 2 70 ? 15.623 36.322 25.010 1.00 27.11 252 TYR B O 1
ATOM 1703 N N . MET B 2 71 ? 14.779 35.803 22.988 1.00 27.41 253 MET B N 1
ATOM 1704 C CA . MET B 2 71 ? 15.026 34.374 23.135 1.00 30.21 253 MET B CA 1
ATOM 1705 C C . MET B 2 71 ? 16.516 34.088 23.218 1.00 33.04 253 MET B C 1
ATOM 1706 O O . MET B 2 71 ? 16.933 33.060 23.755 1.00 38.40 253 MET B O 1
ATOM 1711 N N . ARG B 2 72 ? 17.315 34.997 22.670 1.00 35.83 254 ARG B N 1
ATOM 1712 C CA . ARG B 2 72 ? 18.762 34.847 22.696 1.00 37.65 254 ARG B CA 1
ATOM 1713 C C . ARG B 2 72 ? 19.210 34.913 24.144 1.00 37.77 254 ARG B C 1
ATOM 1714 O O . ARG B 2 72 ? 20.161 34.247 24.535 1.00 42.24 254 ARG B O 1
ATOM 1722 N N . ARG B 2 73 ? 18.500 35.710 24.934 1.00 41.37 255 ARG B N 1
ATOM 1723 C CA . ARG B 2 73 ? 18.822 35.880 26.340 1.00 45.55 255 ARG B CA 1
ATOM 1724 C C . ARG B 2 73 ? 18.086 34.916 27.274 1.00 45.98 255 ARG B C 1
ATOM 1725 O O . ARG B 2 73 ? 17.998 35.156 28.478 1.00 47.70 255 ARG B O 1
ATOM 1733 N N . GLY B 2 74 ? 17.574 33.821 26.713 1.00 45.77 256 GLY B N 1
ATOM 1734 C CA . GLY B 2 74 ? 16.879 32.822 27.509 1.00 43.73 256 GLY B CA 1
ATOM 1735 C C . GLY B 2 74 ? 15.374 32.951 27.697 1.00 44.80 256 GLY B C 1
ATOM 1736 O O . GLY B 2 74 ? 14.753 32.048 28.269 1.00 44.33 256 GLY B O 1
ATOM 1737 N N . GLU B 2 75 ? 14.781 34.042 27.213 1.00 39.92 257 GLU B N 1
ATOM 1738 C CA . GLU B 2 75 ? 13.339 34.260 27.340 1.00 41.56 257 GLU B CA 1
ATOM 1739 C C . GLU B 2 75 ? 12.502 33.140 26.727 1.00 40.11 257 GLU B C 1
ATOM 1740 O O . GLU B 2 75 ? 12.900 32.516 25.745 1.00 43.53 257 GLU B O 1
ATOM 1746 N N . ASP B 2 76 ? 11.349 32.887 27.333 1.00 36.97 258 ASP B N 1
ATOM 1747 C CA . ASP B 2 76 ? 10.408 31.872 26.872 1.00 35.77 258 ASP B CA 1
ATOM 1748 C C . ASP B 2 76 ? 9.739 32.402 25.590 1.00 34.93 258 ASP B C 1
ATOM 1749 O O . ASP B 2 76 ? 9.376 33.575 25.523 1.00 34.76 258 ASP B O 1
ATOM 1754 N N . PRO B 2 77 ? 9.580 31.547 24.560 1.00 31.91 259 PRO B N 1
ATOM 1755 C CA . PRO B 2 77 ? 8.961 31.919 23.282 1.00 30.38 259 PRO B CA 1
ATOM 1756 C C . PRO B 2 77 ? 7.695 32.768 23.371 1.00 28.95 259 PRO B C 1
ATOM 1757 O O . PRO B 2 77 ? 7.584 33.779 22.684 1.00 33.11 259 PRO B O 1
ATOM 1761 N N . THR B 2 78 ? 6.747 32.369 24.211 1.00 29.16 260 THR B N 1
ATOM 1762 C CA . THR B 2 78 ? 5.513 33.131 24.361 1.00 26.80 260 THR B CA 1
ATOM 1763 C C . THR B 2 78 ? 5.803 34.507 24.961 1.00 31.01 260 THR B C 1
ATOM 1764 O O . THR B 2 78 ? 5.195 35.503 24.564 1.00 33.12 260 THR B O 1
ATOM 1768 N N . ILE B 2 79 ? 6.732 34.554 25.915 1.00 29.51 261 ILE B N 1
ATOM 1769 C CA . ILE B 2 79 ? 7.105 35.802 26.574 1.00 26.95 261 ILE B CA 1
ATOM 1770 C C . ILE B 2 79 ? 7.825 36.741 25.619 1.00 24.72 261 ILE B C 1
ATOM 1771 O O . ILE B 2 79 ? 7.516 37.925 25.563 1.00 29.67 261 ILE B O 1
ATOM 1776 N N . ALA B 2 80 ? 8.794 36.214 24.880 1.00 25.01 262 ALA B N 1
ATOM 1777 C CA . ALA B 2 80 ? 9.544 37.015 23.917 1.00 26.92 262 ALA B CA 1
ATOM 1778 C C . ALA B 2 80 ? 8.560 37.609 22.910 1.00 26.08 262 ALA B C 1
ATOM 1779 O O . ALA B 2 80 ? 8.665 38.779 22.535 1.00 30.47 262 ALA B O 1
ATOM 1781 N N . CYS B 2 81 ? 7.577 36.802 22.524 1.00 24.00 263 CYS B N 1
ATOM 1782 C CA . CYS B 2 81 ? 6.554 37.209 21.569 1.00 27.54 263 CYS B CA 1
ATOM 1783 C C . CYS B 2 81 ? 5.603 38.276 22.134 1.00 27.00 263 CYS B C 1
ATOM 1784 O O . CYS B 2 81 ? 5.209 39.198 21.429 1.00 29.22 263 CYS B O 1
ATOM 1787 N N . GLN B 2 82 ? 5.250 38.158 23.407 1.00 28.27 264 GLN B N 1
ATOM 1788 C CA . GLN B 2 82 ? 4.359 39.129 24.034 1.00 32.15 264 GLN B CA 1
ATOM 1789 C C . GLN B 2 82 ? 5.066 40.452 24.261 1.00 30.58 264 GLN B C 1
ATOM 1790 O O . GLN B 2 82 ? 4.478 41.516 24.072 1.00 33.75 264 GLN B O 1
ATOM 1796 N N . LYS B 2 83 ? 6.331 40.386 24.658 1.00 28.67 265 LYS B N 1
ATOM 1797 C CA . LYS B 2 83 ? 7.114 41.591 24.897 1.00 26.69 265 LYS B CA 1
ATOM 1798 C C . LYS B 2 83 ? 7.218 42.412 23.618 1.00 25.77 265 LYS B C 1
ATOM 1799 O O . LYS B 2 83 ? 7.181 43.639 23.656 1.00 30.08 265 LYS B O 1
ATOM 1805 N N . VAL B 2 84 ? 7.337 41.727 22.484 1.00 26.05 266 VAL B N 1
ATOM 1806 C CA . VAL B 2 84 ? 7.427 42.396 21.193 1.00 23.52 266 VAL B CA 1
ATOM 1807 C C . VAL B 2 84 ? 6.117 43.130 20.902 1.00 24.05 266 VAL B C 1
ATOM 1808 O O . VAL B 2 84 ? 6.134 44.287 20.481 1.00 25.87 266 VAL B O 1
ATOM 1812 N N . ILE B 2 85 ? 4.990 42.471 21.169 1.00 24.95 267 ILE B N 1
ATOM 1813 C CA . ILE B 2 85 ? 3.671 43.067 20.946 1.00 22.94 267 ILE B CA 1
ATOM 1814 C C . ILE B 2 85 ? 3.478 44.291 21.843 1.00 26.54 267 ILE B C 1
ATOM 1815 O O . ILE B 2 85 ? 2.952 45.311 21.398 1.00 29.69 267 ILE B O 1
ATOM 1820 N N . SER B 2 86 ? 3.935 44.191 23.090 1.00 26.19 268 SER B N 1
ATOM 1821 C CA . SER B 2 86 ? 3.791 45.268 24.067 1.00 30.29 268 SER B CA 1
ATOM 1822 C C . SER B 2 86 ? 4.471 46.577 23.682 1.00 32.36 268 SER B C 1
ATOM 1823 O O . SER B 2 86 ? 3.915 47.655 23.899 1.00 33.16 268 SER B O 1
ATOM 1826 N N . ARG B 2 87 ? 5.667 46.485 23.107 1.00 33.11 269 ARG B N 1
ATOM 1827 C CA . ARG B 2 87 ? 6.418 47.675 22.701 1.00 32.69 269 ARG B CA 1
ATOM 1828 C C . ARG B 2 87 ? 5.748 48.434 21.569 1.00 29.52 269 ARG B C 1
ATOM 1829 O O . ARG B 2 87 ? 5.761 49.666 21.547 1.00 33.21 269 ARG B O 1
ATOM 1837 N N . ILE B 2 88 ? 5.203 47.697 20.607 1.00 25.00 270 ILE B N 1
ATOM 1838 C CA . ILE B 2 88 ? 4.534 48.317 19.473 1.00 26.58 270 ILE B CA 1
ATOM 1839 C C . ILE B 2 88 ? 3.238 48.926 19.984 1.00 27.54 270 ILE B C 1
ATOM 1840 O O . ILE B 2 88 ? 2.895 50.056 19.658 1.00 24.14 270 ILE B O 1
ATOM 1845 N N . GLN B 2 89 ? 2.563 48.167 20.838 1.00 29.74 271 GLN B N 1
ATOM 1846 C CA . GLN B 2 89 ? 1.304 48.550 21.455 1.00 30.74 271 GLN B CA 1
ATOM 1847 C C . GLN B 2 89 ? 1.421 49.923 22.110 1.00 34.27 271 GLN B C 1
ATOM 1848 O O . GLN B 2 89 ? 0.485 50.718 22.063 1.00 36.94 271 GLN B O 1
ATOM 1854 N N . LYS B 2 90 ? 2.589 50.216 22.677 1.00 36.28 272 LYS B N 1
ATOM 1855 C CA . LYS B 2 90 ? 2.827 51.497 23.335 1.00 38.45 272 LYS B CA 1
ATOM 1856 C C . LYS B 2 90 ? 2.807 52.674 22.360 1.00 39.13 272 LYS B C 1
ATOM 1857 O O . LYS B 2 90 ? 2.464 53.794 22.729 1.00 42.22 272 LYS B O 1
ATOM 1863 N N . HIS B 2 91 ? 3.174 52.415 21.114 1.00 37.95 273 HIS B N 1
ATOM 1864 C CA . HIS B 2 91 ? 3.192 53.453 20.097 1.00 38.61 273 HIS B CA 1
ATOM 1865 C C . HIS B 2 91 ? 1.891 53.516 19.308 1.00 40.39 273 HIS B C 1
ATOM 1866 O O . HIS B 2 91 ? 1.305 54.588 19.135 1.00 42.26 273 HIS B O 1
ATOM 1873 N N . PHE B 2 92 ? 1.467 52.365 18.798 1.00 39.84 274 PHE B N 1
ATOM 1874 C CA . PHE B 2 92 ? 0.242 52.261 18.018 1.00 36.60 274 PHE B CA 1
ATOM 1875 C C . PHE B 2 92 ? -0.674 51.245 18.698 1.00 36.93 274 PHE B C 1
ATOM 1876 O O . PHE B 2 92 ? -0.637 50.055 18.391 1.00 35.34 274 PHE B O 1
ATOM 1884 N N . PRO B 2 93 ? -1.512 51.712 19.638 1.00 36.86 275 PRO B N 1
ATOM 1885 C CA . PRO B 2 93 ? -2.461 50.903 20.409 1.00 37.11 275 PRO B CA 1
ATOM 1886 C C . PRO B 2 93 ? -3.487 50.154 19.574 1.00 38.04 275 PRO B C 1
ATOM 1887 O O . PRO B 2 93 ? -4.030 49.146 20.019 1.00 41.33 275 PRO B O 1
ATOM 1891 N N . GLU B 2 94 ? -3.757 50.657 18.374 1.00 38.33 276 GLU B N 1
ATOM 1892 C CA . GLU B 2 94 ? -4.739 50.046 17.484 1.00 39.24 276 GLU B CA 1
ATOM 1893 C C . GLU B 2 94 ? -4.100 49.283 16.328 1.00 36.11 276 GLU B C 1
ATOM 1894 O O . GLU B 2 94 ? -4.721 49.132 15.270 1.00 39.54 276 GLU B O 1
ATOM 1900 N N . PHE B 2 95 ? -2.879 48.791 16.517 1.00 31.10 277 PHE B N 1
ATOM 1901 C CA . PHE B 2 95 ? -2.203 48.078 15.442 1.00 28.50 277 PHE B CA 1
ATOM 1902 C C . PHE B 2 95 ? -2.582 46.603 15.310 1.00 27.16 277 PHE B C 1
ATOM 1903 O O . PHE B 2 95 ? -2.757 45.892 16.302 1.00 26.57 277 PHE B O 1
ATOM 1911 N N . PHE B 2 96 ? -2.725 46.171 14.060 1.00 24.75 278 PHE B N 1
ATOM 1912 C CA . PHE B 2 96 ? -3.072 44.797 13.720 1.00 25.45 278 PHE B CA 1
ATOM 1913 C C . PHE B 2 96 ? -1.783 43.995 13.572 1.00 23.63 278 PHE B C 1
ATOM 1914 O O . PHE B 2 96 ? -0.997 44.250 12.669 1.00 24.29 278 PHE B O 1
ATOM 1922 N N . GLY B 2 97 ? -1.561 43.027 14.452 1.00 24.19 279 GLY B N 1
ATOM 1923 C CA . GLY B 2 97 ? -0.343 42.245 14.352 1.00 23.89 279 GLY B CA 1
ATOM 1924 C C . GLY B 2 97 ? -0.315 41.000 15.211 1.00 25.05 279 GLY B C 1
ATOM 1925 O O . GLY B 2 97 ? -0.914 40.954 16.286 1.00 26.48 279 GLY B O 1
ATOM 1926 N N . ALA B 2 98 ? 0.401 39.993 14.722 1.00 21.23 280 ALA B N 1
ATOM 1927 C CA . ALA B 2 98 ? 0.557 38.713 15.405 1.00 23.05 280 ALA B CA 1
ATOM 1928 C C . ALA B 2 98 ? 1.963 38.205 15.106 1.00 24.61 280 ALA B C 1
ATOM 1929 O O . ALA B 2 98 ? 2.460 38.375 13.989 1.00 24.23 280 ALA B O 1
ATOM 1931 N N . VAL B 2 99 ? 2.603 37.604 16.109 1.00 24.62 281 VAL B N 1
ATOM 1932 C CA . VAL B 2 99 ? 3.966 37.088 15.973 1.00 21.83 281 VAL B CA 1
ATOM 1933 C C . VAL B 2 99 ? 4.034 35.672 16.542 1.00 22.28 281 VAL B C 1
ATOM 1934 O O . VAL B 2 99 ? 3.314 35.349 17.479 1.00 24.56 281 VAL B O 1
ATOM 1938 N N . ILE B 2 100 ? 4.835 34.810 15.922 1.00 20.84 282 ILE B N 1
ATOM 1939 C CA . ILE B 2 100 ? 5.030 33.444 16.403 1.00 22.50 282 ILE B CA 1
ATOM 1940 C C . ILE B 2 100 ? 6.525 33.286 16.734 1.00 27.64 282 ILE B C 1
ATOM 1941 O O . ILE B 2 100 ? 7.393 33.722 15.969 1.00 29.55 282 ILE B O 1
ATOM 1946 N N . CYS B 2 101 ? 6.818 32.711 17.895 1.00 28.58 283 CYS B N 1
ATOM 1947 C CA . CYS B 2 101 ? 8.191 32.510 18.344 1.00 25.83 283 CYS B CA 1
ATOM 1948 C C . CYS B 2 101 ? 8.510 31.046 18.600 1.00 24.84 283 CYS B C 1
ATOM 1949 O O . CYS B 2 101 ? 7.650 30.296 19.028 1.00 25.45 283 CYS B O 1
ATOM 1952 N N . ALA B 2 102 ? 9.767 30.669 18.383 1.00 27.39 284 ALA B N 1
ATOM 1953 C CA . ALA B 2 102 ? 10.246 29.305 18.615 1.00 27.38 284 ALA B CA 1
ATOM 1954 C C . ALA B 2 102 ? 11.733 29.360 18.964 1.00 28.51 284 ALA B C 1
ATOM 1955 O O . ALA B 2 102 ? 12.510 29.991 18.247 1.00 27.96 284 ALA B O 1
ATOM 1957 N N . ASN B 2 103 ? 12.130 28.762 20.087 1.00 29.64 285 ASN B N 1
ATOM 1958 C CA . ASN B 2 103 ? 13.548 28.773 20.446 1.00 30.69 285 ASN B CA 1
ATOM 1959 C C . ASN B 2 103 ? 14.275 27.551 19.891 1.00 31.41 285 ASN B C 1
ATOM 1960 O O . ASN B 2 103 ? 13.641 26.647 19.334 1.00 29.84 285 ASN B O 1
ATOM 1965 N N . VAL B 2 104 ? 15.598 27.522 20.049 1.00 30.32 286 VAL B N 1
ATOM 1966 C CA . VAL B 2 104 ? 16.416 26.437 19.507 1.00 31.48 286 VAL B CA 1
ATOM 1967 C C . VAL B 2 104 ? 16.085 25.008 19.919 1.00 37.77 286 VAL B C 1
ATOM 1968 O O . VAL B 2 104 ? 16.397 24.067 19.185 1.00 40.81 286 VAL B O 1
ATOM 1972 N N . THR B 2 105 ? 15.432 24.836 21.064 1.00 37.94 287 THR B N 1
ATOM 1973 C CA . THR B 2 105 ? 15.087 23.500 21.529 1.00 38.45 287 THR B CA 1
ATOM 1974 C C . THR B 2 105 ? 13.723 22.989 21.073 1.00 38.35 287 THR B C 1
ATOM 1975 O O . THR B 2 105 ? 13.409 21.818 21.266 1.00 39.37 287 THR B O 1
ATOM 1979 N N . GLY B 2 106 ? 12.913 23.854 20.472 1.00 39.18 288 GLY B N 1
ATOM 1980 C CA . GLY B 2 106 ? 11.610 23.414 20.005 1.00 36.95 288 GLY B CA 1
ATOM 1981 C C . GLY B 2 106 ? 10.388 23.993 20.698 1.00 38.20 288 GLY B C 1
ATOM 1982 O O . GLY B 2 106 ? 9.263 23.598 20.377 1.00 39.14 288 GLY B O 1
ATOM 1983 N N . SER B 2 107 ? 10.583 24.882 21.671 1.00 38.03 289 SER B N 1
ATOM 1984 C CA . SER B 2 107 ? 9.446 25.504 22.353 1.00 39.07 289 SER B CA 1
ATOM 1985 C C . SER B 2 107 ? 8.909 26.621 21.477 1.00 38.21 289 SER B C 1
ATOM 1986 O O . SER B 2 107 ? 9.685 27.377 20.889 1.00 37.51 289 SER B O 1
ATOM 1989 N N . TYR B 2 108 ? 7.585 26.718 21.388 1.00 37.18 290 TYR B N 1
ATOM 1990 C CA . TYR B 2 108 ? 6.948 27.745 20.570 1.00 34.87 290 TYR B CA 1
ATOM 1991 C C . TYR B 2 108 ? 5.888 28.538 21.330 1.00 38.38 290 TYR B C 1
ATOM 1992 O O . TYR B 2 108 ? 5.373 28.100 22.367 1.00 37.97 290 TYR B O 1
ATOM 2001 N N . GLY B 2 109 ? 5.555 29.700 20.776 1.00 37.79 291 GLY B N 1
ATOM 2002 C CA . GLY B 2 109 ? 4.565 30.578 21.365 1.00 34.59 291 GLY B CA 1
ATOM 2003 C C . GLY B 2 109 ? 4.111 31.612 20.352 1.00 30.02 291 GLY B C 1
ATOM 2004 O O . GLY B 2 109 ? 4.590 31.650 19.223 1.00 29.50 291 GLY B O 1
ATOM 2005 N N . ALA B 2 110 ? 3.188 32.465 20.758 1.00 29.07 292 ALA B N 1
ATOM 2006 C CA . ALA B 2 110 ? 2.671 33.486 19.869 1.00 26.31 292 ALA B CA 1
ATOM 2007 C C . ALA B 2 110 ? 1.979 34.558 20.683 1.00 25.03 292 ALA B C 1
ATOM 2008 O O . ALA B 2 110 ? 1.664 34.360 21.855 1.00 28.26 292 ALA B O 1
ATOM 2010 N N . ALA B 2 111 ? 1.739 35.694 20.048 1.00 24.31 293 ALA B N 1
ATOM 2011 C CA . ALA B 2 111 ? 1.078 36.809 20.697 1.00 24.59 293 ALA B CA 1
ATOM 2012 C C . ALA B 2 111 ? 0.465 37.692 19.627 1.00 26.79 293 ALA B C 1
ATOM 2013 O O . ALA B 2 111 ? 0.902 37.685 18.475 1.00 27.87 293 ALA B O 1
ATOM 2015 N N . CYS B 2 112 ? -0.571 38.424 20.012 1.00 24.56 294 CYS B N 1
ATOM 2016 C CA . CYS B 2 112 ? -1.252 39.328 19.108 1.00 22.49 294 CYS B CA 1
ATOM 2017 C C . CYS B 2 112 ? -1.806 40.481 19.912 1.00 21.15 294 CYS B C 1
ATOM 2018 O O . CYS B 2 112 ? -2.047 40.349 21.111 1.00 22.69 294 CYS B O 1
ATOM 2021 N N . ASN B 2 113 ? -1.909 41.636 19.269 1.00 23.18 295 ASN B N 1
ATOM 2022 C CA . ASN B 2 113 ? -2.440 42.828 19.904 1.00 22.52 295 ASN B CA 1
ATOM 2023 C C . ASN B 2 113 ? -3.961 42.744 19.825 1.00 23.90 295 ASN B C 1
ATOM 2024 O O . ASN B 2 113 ? -4.525 42.507 18.751 1.00 24.38 295 ASN B O 1
ATOM 2029 N N . LYS B 2 114 ? -4.622 42.940 20.962 1.00 24.94 296 LYS B N 1
ATOM 2030 C CA . LYS B 2 114 ? -6.073 42.860 21.024 1.00 22.56 296 LYS B CA 1
ATOM 2031 C C . LYS B 2 114 ? -6.809 44.080 20.501 1.00 21.33 296 LYS B C 1
ATOM 2032 O O . LYS B 2 114 ? -6.618 45.205 20.970 1.00 23.27 296 LYS B O 1
ATOM 2038 N N . LEU B 2 115 ? -7.654 43.832 19.514 1.00 21.49 297 LEU B N 1
ATOM 2039 C CA . LEU B 2 115 ? -8.486 44.855 18.914 1.00 21.82 297 LEU B CA 1
ATOM 2040 C C . LEU B 2 115 ? -9.921 44.361 19.075 1.00 24.04 297 LEU B C 1
ATOM 2041 O O . LEU B 2 115 ? -10.166 43.165 19.274 1.00 22.31 297 LEU B O 1
ATOM 2046 N N . SER B 2 116 ? -10.869 45.280 18.978 1.00 25.11 298 SER B N 1
ATOM 2047 C CA . SER B 2 116 ? -12.272 44.928 19.102 1.00 26.30 298 SER B CA 1
ATOM 2048 C C . SER B 2 116 ? -12.635 43.904 18.029 1.00 28.05 298 SER B C 1
ATOM 2049 O O . SER B 2 116 ? -13.488 43.041 18.238 1.00 33.90 298 SER B O 1
ATOM 2052 N N . THR B 2 117 ? -11.942 43.979 16.898 1.00 28.08 299 THR B N 1
ATOM 2053 C CA . THR B 2 117 ? -12.183 43.081 15.779 1.00 25.63 299 THR B CA 1
ATOM 2054 C C . THR B 2 117 ? -11.161 41.946 15.668 1.00 25.25 299 THR B C 1
ATOM 2055 O O . THR B 2 117 ? -11.253 41.113 14.771 1.00 26.78 299 THR B O 1
ATOM 2059 N N . PHE B 2 118 ? -10.198 41.909 16.581 1.00 25.07 300 PHE B N 1
ATOM 2060 C CA . PHE B 2 118 ? -9.149 40.884 16.555 1.00 26.30 300 PHE B CA 1
ATOM 2061 C C . PHE B 2 118 ? -8.862 40.488 18.000 1.00 27.41 300 PHE B C 1
ATOM 2062 O O . PHE B 2 118 ? -8.133 41.181 18.712 1.00 26.90 300 PHE B O 1
ATOM 2070 N N . THR B 2 119 ? -9.432 39.364 18.426 1.00 26.11 301 THR B N 1
ATOM 2071 C CA . THR B 2 119 ? -9.271 38.911 19.795 1.00 21.93 301 THR B CA 1
ATOM 2072 C C . THR B 2 119 ? -8.497 37.620 20.011 1.00 24.13 301 THR B C 1
ATOM 2073 O O . THR B 2 119 ? -8.054 37.354 21.126 1.00 28.20 301 THR B O 1
ATOM 2077 N N . GLN B 2 120 ? -8.340 36.809 18.972 1.00 24.06 302 GLN B N 1
ATOM 2078 C CA . GLN B 2 120 ? -7.591 35.553 19.103 1.00 25.51 302 GLN B CA 1
ATOM 2079 C C . GLN B 2 120 ? -6.852 35.222 17.814 1.00 23.25 302 GLN B C 1
ATOM 2080 O O . GLN B 2 120 ? -7.332 35.517 16.722 1.00 25.19 302 GLN B O 1
ATOM 2086 N N . PHE B 2 121 ? -5.692 34.596 17.943 1.00 21.84 303 PHE B N 1
ATOM 2087 C CA . PHE B 2 121 ? -4.873 34.260 16.788 1.00 21.85 303 PHE B CA 1
ATOM 2088 C C . PHE B 2 121 ? -4.589 32.772 16.737 1.00 22.49 303 PHE B C 1
ATOM 2089 O O . PHE B 2 121 ? -4.111 32.203 17.709 1.00 26.66 303 PHE B O 1
ATOM 2097 N N . SER B 2 122 ? -4.891 32.147 15.601 1.00 23.56 304 SER B N 1
ATOM 2098 C CA . SER B 2 122 ? -4.645 30.717 15.410 1.00 24.64 304 SER B CA 1
ATOM 2099 C C . SER B 2 122 ? -3.372 30.511 14.598 1.00 25.01 304 SER B C 1
ATOM 2100 O O . SER B 2 122 ? -3.043 31.324 13.740 1.00 26.45 304 SER B O 1
ATOM 2103 N N . PHE B 2 123 ? -2.647 29.438 14.885 1.00 26.67 305 PHE B N 1
ATOM 2104 C CA . PHE B 2 123 ? -1.432 29.130 14.148 1.00 24.15 305 PHE B CA 1
ATOM 2105 C C . PHE B 2 123 ? -1.243 27.629 14.137 1.00 28.31 305 PHE B C 1
ATOM 2106 O O . PHE B 2 123 ? -1.693 26.940 15.045 1.00 32.21 305 PHE B O 1
ATOM 2114 N N . MET B 2 124 ? -0.626 27.115 13.081 1.00 28.62 306 MET B N 1
ATOM 2115 C CA . MET B 2 124 ? -0.420 25.681 12.952 1.00 29.22 306 MET B CA 1
ATOM 2116 C C . MET B 2 124 ? 0.919 25.203 13.509 1.00 31.57 306 MET B C 1
ATOM 2117 O O . MET B 2 124 ? 1.942 25.882 13.378 1.00 28.36 306 MET B O 1
ATOM 2122 N N . VAL B 2 125 ? 0.902 24.017 14.113 1.00 33.15 307 VAL B N 1
ATOM 2123 C CA . VAL B 2 125 ? 2.097 23.406 14.695 1.00 36.04 307 VAL B CA 1
ATOM 2124 C C . VAL B 2 125 ? 2.201 21.957 14.223 1.00 37.22 307 VAL B C 1
ATOM 2125 O O . VAL B 2 125 ? 1.194 21.320 13.903 1.00 38.01 307 VAL B O 1
ATOM 2129 N N . TYR B 2 126 ? 3.428 21.455 14.155 1.00 37.94 308 TYR B N 1
ATOM 2130 C CA . TYR B 2 126 ? 3.678 20.089 13.734 1.00 38.91 308 TYR B CA 1
ATOM 2131 C C . TYR B 2 126 ? 5.040 19.678 14.248 1.00 40.34 308 TYR B C 1
ATOM 2132 O O . TYR B 2 126 ? 6.040 20.313 13.933 1.00 42.71 308 TYR B O 1
ATOM 2141 N N . ASN B 2 127 ? 5.076 18.630 15.060 1.00 47.90 309 ASN B N 1
ATOM 2142 C CA . ASN B 2 127 ? 6.338 18.133 15.603 1.00 55.25 309 ASN B CA 1
ATOM 2143 C C . ASN B 2 127 ? 6.271 16.624 15.807 1.00 58.72 309 ASN B C 1
ATOM 2144 O O . ASN B 2 127 ? 5.406 15.954 15.236 1.00 55.56 309 ASN B O 1
ATOM 2149 N N . SER B 2 128 ? 7.197 16.088 16.594 1.00 64.01 310 SER B N 1
ATOM 2150 C CA . SER B 2 128 ? 7.216 14.656 16.854 1.00 66.90 310 SER B CA 1
ATOM 2151 C C . SER B 2 128 ? 6.026 14.184 17.697 1.00 67.90 310 SER B C 1
ATOM 2152 O O . SER B 2 128 ? 5.329 13.241 17.313 1.00 67.51 310 SER B O 1
ATOM 2155 N N . GLU B 2 129 ? 5.784 14.846 18.830 1.00 67.68 311 GLU B N 1
ATOM 2156 C CA . GLU B 2 129 ? 4.674 14.464 19.706 1.00 69.19 311 GLU B CA 1
ATOM 2157 C C . GLU B 2 129 ? 3.351 14.523 18.950 1.00 67.43 311 GLU B C 1
ATOM 2158 O O . GLU B 2 129 ? 2.601 13.549 18.915 1.00 68.15 311 GLU B O 1
ATOM 2164 N N . LYS B 2 130 ? 3.090 15.655 18.310 1.00 68.37 312 LYS B N 1
ATOM 2165 C CA . LYS B 2 130 ? 1.866 15.820 17.547 1.00 70.71 312 LYS B CA 1
ATOM 2166 C C . LYS B 2 130 ? 2.124 15.230 16.172 1.00 72.38 312 LYS B C 1
ATOM 2167 O O . LYS B 2 130 ? 2.970 15.729 15.423 1.00 73.44 312 LYS B O 1
ATOM 2173 N N . ASN B 2 131 ? 1.430 14.144 15.857 1.00 71.89 313 ASN B N 1
ATOM 2174 C CA . ASN B 2 131 ? 1.591 13.519 14.551 1.00 72.88 313 ASN B CA 1
ATOM 2175 C C . ASN B 2 131 ? 0.392 13.922 13.680 1.00 72.69 313 ASN B C 1
ATOM 2176 O O . ASN B 2 131 ? -0.278 13.081 13.070 1.00 74.38 313 ASN B O 1
ATOM 2181 N N . GLN B 2 132 ? 0.127 15.227 13.658 1.00 69.05 314 GLN B N 1
ATOM 2182 C CA . GLN B 2 132 ? -0.971 15.820 12.902 1.00 62.51 314 GLN B CA 1
ATOM 2183 C C . GLN B 2 132 ? -0.764 17.327 13.001 1.00 56.85 314 GLN B C 1
ATOM 2184 O O . GLN B 2 132 ? -0.281 17.819 14.021 1.00 56.07 314 GLN B O 1
ATOM 2190 N N . PRO B 2 133 ? -1.041 18.071 11.919 1.00 52.16 315 PRO B N 1
ATOM 2191 C CA . PRO B 2 133 ? -0.868 19.526 11.973 1.00 49.69 315 PRO B CA 1
ATOM 2192 C C . PRO B 2 133 ? -1.865 20.055 13.002 1.00 46.93 315 PRO B C 1
ATOM 2193 O O . PRO B 2 133 ? -3.075 20.041 12.768 1.00 53.15 315 PRO B O 1
ATOM 2197 N N . THR B 2 134 ? -1.363 20.450 14.163 1.00 42.68 316 THR B N 1
ATOM 2198 C CA . THR B 2 134 ? -2.218 20.946 15.228 1.00 42.50 316 THR B CA 1
ATOM 2199 C C . THR B 2 134 ? -2.430 22.457 15.218 1.00 41.01 316 THR B C 1
ATOM 2200 O O . THR B 2 134 ? -1.481 23.236 15.318 1.00 42.17 316 THR B O 1
ATOM 2204 N N . GLU B 2 135 ? -3.691 22.863 15.121 1.00 36.95 317 GLU B N 1
ATOM 2205 C CA . GLU B 2 135 ? -4.034 24.274 15.116 1.00 35.63 317 GLU B CA 1
ATOM 2206 C C . GLU B 2 135 ? -4.090 24.842 16.536 1.00 38.37 317 GLU B C 1
ATOM 2207 O O . GLU B 2 135 ? -5.018 24.551 17.293 1.00 40.07 317 GLU B O 1
ATOM 2213 N N . GLU B 2 136 ? -3.069 25.605 16.913 1.00 36.45 318 GLU B N 1
ATOM 2214 C CA . GLU B 2 136 ? -3.032 26.236 18.225 1.00 33.96 318 GLU B CA 1
ATOM 2215 C C . GLU B 2 136 ? -3.836 27.526 18.143 1.00 36.00 318 GLU B C 1
ATOM 2216 O O . GLU B 2 136 ? -4.260 27.932 17.060 1.00 40.43 318 GLU B O 1
ATOM 2222 N N . LYS B 2 137 ? -4.013 28.189 19.280 1.00 33.39 319 LYS B N 1
ATOM 2223 C CA . LYS B 2 137 ? -4.787 29.420 19.332 1.00 33.73 319 LYS B CA 1
ATOM 2224 C C . LYS B 2 137 ? -4.412 30.221 20.571 1.00 33.57 319 LYS B C 1
ATOM 2225 O O . LYS B 2 137 ? -4.185 29.651 21.635 1.00 35.76 319 LYS B O 1
ATOM 2231 N N . VAL B 2 138 ? -4.334 31.540 20.432 1.00 33.77 320 VAL B N 1
ATOM 2232 C CA . VAL B 2 138 ? -3.985 32.407 21.556 1.00 33.43 320 VAL B CA 1
ATOM 2233 C C . VAL B 2 138 ? -4.893 33.625 21.626 1.00 33.89 320 VAL B C 1
ATOM 2234 O O . VAL B 2 138 ? -5.376 34.115 20.606 1.00 33.72 320 VAL B O 1
ATOM 2238 N N . ASP B 2 139 ? -5.155 34.086 22.844 1.00 34.19 321 ASP B N 1
ATOM 2239 C CA . ASP B 2 139 ? -5.983 35.265 23.048 1.00 34.34 321 ASP B CA 1
ATOM 2240 C C . ASP B 2 139 ? -5.040 36.446 23.010 1.00 31.54 321 ASP B C 1
ATOM 2241 O O . ASP B 2 139 ? -3.943 36.383 23.566 1.00 29.94 321 ASP B O 1
ATOM 2246 N N . CYS B 2 140 ? -5.449 37.503 22.321 1.00 29.08 322 CYS B N 1
ATOM 2247 C CA . CYS B 2 140 ? -4.618 38.688 22.197 1.00 30.79 322 CYS B CA 1
ATOM 2248 C C . CYS B 2 140 ? -4.560 39.510 23.487 1.00 32.98 322 CYS B C 1
ATOM 2249 O O . CYS B 2 140 ? -5.515 39.536 24.270 1.00 35.48 322 CYS B O 1
ATOM 2252 N N . ILE B 2 141 ? -3.422 40.160 23.701 1.00 30.26 323 ILE B N 1
ATOM 2253 C CA . ILE B 2 141 ? -3.187 40.971 24.890 1.00 31.20 323 ILE B CA 1
ATOM 2254 C C . ILE B 2 141 ? -3.263 42.466 24.588 1.00 31.31 323 ILE B C 1
ATOM 2255 O O . ILE B 2 141 ? -3.260 42.821 23.397 1.00 36.71 323 ILE B O 1
ATOM 2261 N N . SER C 1 2 ? 27.403 66.797 23.847 1.00 69.37 2 SER C N 1
ATOM 2262 C CA . SER C 1 2 ? 26.353 66.911 24.908 1.00 67.88 2 SER C CA 1
ATOM 2263 C C . SER C 1 2 ? 25.309 68.011 24.679 1.00 64.75 2 SER C C 1
ATOM 2264 O O . SER C 1 2 ? 24.134 67.821 24.996 1.00 67.12 2 SER C O 1
ATOM 2267 N N . PRO C 1 3 ? 25.724 69.196 24.188 1.00 60.25 3 PRO C N 1
ATOM 2268 C CA . PRO C 1 3 ? 24.704 70.224 23.972 1.00 55.29 3 PRO C CA 1
ATOM 2269 C C . PRO C 1 3 ? 24.024 69.957 22.636 1.00 51.42 3 PRO C C 1
ATOM 2270 O O . PRO C 1 3 ? 24.585 69.294 21.765 1.00 53.00 3 PRO C O 1
ATOM 2274 N N . LEU C 1 4 ? 22.806 70.452 22.488 1.00 46.13 4 LEU 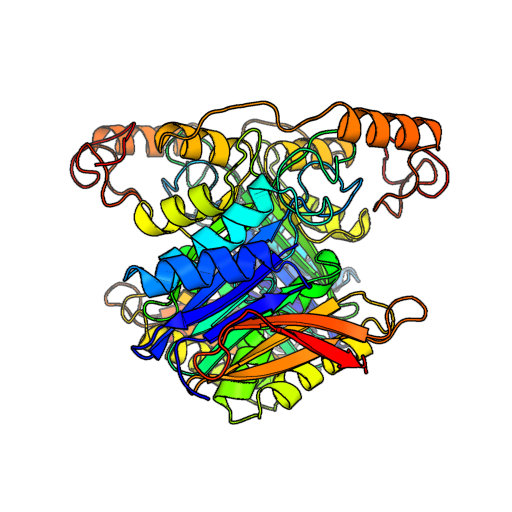C N 1
ATOM 2275 C CA . LEU C 1 4 ? 22.059 70.267 21.259 1.00 39.29 4 LEU C CA 1
ATOM 2276 C C . LEU C 1 4 ? 21.953 71.628 20.573 1.00 36.92 4 LEU C C 1
ATOM 2277 O O . LEU C 1 4 ? 22.108 72.663 21.221 1.00 40.24 4 LEU C O 1
ATOM 2282 N N . PRO C 1 5 ? 21.681 71.650 19.258 1.00 31.96 5 PRO C N 1
ATOM 2283 C CA . PRO C 1 5 ? 21.463 70.501 18.377 1.00 28.49 5 PRO C CA 1
ATOM 2284 C C . PRO C 1 5 ? 22.749 69.744 18.069 1.00 28.51 5 PRO C C 1
ATOM 2285 O O . PRO C 1 5 ? 23.853 70.257 18.260 1.00 24.50 5 PRO C O 1
ATOM 2289 N N . LEU C 1 6 ? 22.581 68.525 17.572 1.00 25.24 6 LEU C N 1
ATOM 2290 C CA . LEU C 1 6 ? 23.696 67.670 17.215 1.00 22.56 6 LEU C CA 1
ATOM 2291 C C . LEU C 1 6 ? 23.451 67.091 15.838 1.00 23.38 6 LEU C C 1
ATOM 2292 O O . LEU C 1 6 ? 22.356 66.617 15.538 1.00 25.79 6 LEU C O 1
ATOM 2297 N N . VAL C 1 7 ? 24.480 67.141 15.004 1.00 23.70 7 VAL C N 1
ATOM 2298 C CA . VAL C 1 7 ? 24.422 66.598 13.657 1.00 21.51 7 VAL C CA 1
ATOM 2299 C C . VAL C 1 7 ? 25.623 65.667 13.511 1.00 22.56 7 VAL C C 1
ATOM 2300 O O . VAL C 1 7 ? 26.749 66.060 13.794 1.00 23.20 7 VAL C O 1
ATOM 2304 N N . VAL C 1 8 ? 25.369 64.413 13.162 1.00 23.62 8 VAL C N 1
ATOM 2305 C CA . VAL C 1 8 ? 26.435 63.425 12.964 1.00 26.17 8 VAL C CA 1
ATOM 2306 C C . VAL C 1 8 ? 26.161 62.719 11.634 1.00 27.58 8 VAL C C 1
ATOM 2307 O O . VAL C 1 8 ? 25.003 62.430 11.312 1.00 28.47 8 VAL C O 1
ATOM 2311 N N . ASN C 1 9 ? 27.200 62.509 10.828 1.00 24.36 9 ASN C N 1
ATOM 2312 C CA . ASN C 1 9 ? 27.023 61.805 9.563 1.00 23.68 9 ASN C CA 1
ATOM 2313 C C . ASN C 1 9 ? 28.238 60.977 9.215 1.00 25.52 9 ASN C C 1
ATOM 2314 O O . ASN C 1 9 ? 29.352 61.266 9.656 1.00 23.99 9 ASN C O 1
ATOM 2319 N N . THR C 1 10 ? 27.995 59.892 8.493 1.00 23.88 10 THR C N 1
ATOM 2320 C CA . THR C 1 10 ? 29.057 59.007 8.069 1.00 23.13 10 THR C CA 1
ATOM 2321 C C . THR C 1 10 ? 29.920 59.706 7.025 1.00 24.98 10 THR C C 1
ATOM 2322 O O . THR C 1 10 ? 29.428 60.521 6.236 1.00 23.59 10 THR C O 1
ATOM 2326 N N . TRP C 1 11 ? 31.212 59.389 7.041 1.00 24.07 11 TRP C N 1
ATOM 2327 C CA . TRP C 1 11 ? 32.177 59.944 6.100 1.00 24.04 11 TRP C CA 1
ATOM 2328 C C . TRP C 1 11 ? 32.383 61.439 6.272 1.00 26.97 11 TRP C C 1
ATOM 2329 O O . TRP C 1 11 ? 31.527 62.151 6.799 1.00 30.36 11 TRP C O 1
ATOM 2340 N N . PRO C 1 12 ? 33.556 61.932 5.868 1.00 29.86 12 PRO C N 1
ATOM 2341 C CA . PRO C 1 12 ? 33.839 63.362 5.996 1.00 30.68 12 PRO C CA 1
ATOM 2342 C C . PRO C 1 12 ? 33.155 64.232 4.939 1.00 31.42 12 PRO C C 1
ATOM 2343 O O . PRO C 1 12 ? 33.807 65.039 4.285 1.00 35.03 12 PRO C O 1
ATOM 2347 N N . PHE C 1 13 ? 31.840 64.082 4.787 1.00 30.33 13 PHE C N 1
ATOM 2348 C CA . PHE C 1 13 ? 31.088 64.869 3.808 1.00 26.08 13 PHE C CA 1
ATOM 2349 C C . PHE C 1 13 ? 30.642 66.169 4.466 1.00 28.38 13 PHE C C 1
ATOM 2350 O O . PHE C 1 13 ? 29.454 66.380 4.699 1.00 30.01 13 PHE C O 1
ATOM 2358 N N . LYS C 1 14 ? 31.607 67.049 4.723 1.00 31.71 14 LYS C N 1
ATOM 2359 C CA . LYS C 1 14 ? 31.378 68.330 5.389 1.00 32.21 14 LYS C CA 1
ATOM 2360 C C . LYS C 1 14 ? 30.227 69.194 4.884 1.00 32.04 14 LYS C C 1
ATOM 2361 O O . LYS C 1 14 ? 29.524 69.816 5.683 1.00 32.39 14 LYS C O 1
ATOM 2367 N N . ASN C 1 15 ? 30.036 69.250 3.570 1.00 30.41 15 ASN C N 1
ATOM 2368 C CA . ASN C 1 15 ? 28.966 70.068 3.015 1.00 32.35 15 ASN C CA 1
ATOM 2369 C C . ASN C 1 15 ? 27.587 69.588 3.453 1.00 30.19 15 ASN C C 1
ATOM 2370 O O . ASN C 1 15 ? 26.659 70.384 3.569 1.00 29.35 15 ASN C O 1
ATOM 2375 N N . ALA C 1 16 ? 27.448 68.288 3.685 1.00 27.16 16 ALA C N 1
ATOM 2376 C CA . ALA C 1 16 ? 26.170 67.745 4.123 1.00 26.21 16 ALA C CA 1
ATOM 2377 C C . ALA C 1 16 ? 25.954 68.175 5.570 1.00 26.28 16 ALA C C 1
ATOM 2378 O O . ALA C 1 16 ? 24.847 68.551 5.959 1.00 29.03 16 ALA C O 1
ATOM 2380 N N . THR C 1 17 ? 27.034 68.165 6.348 1.00 26.85 17 THR C N 1
ATOM 2381 C CA . THR C 1 17 ? 26.984 68.560 7.749 1.00 26.52 17 THR C CA 1
ATOM 2382 C C . THR C 1 17 ? 26.557 70.011 7.821 1.00 27.98 17 THR C C 1
ATOM 2383 O O . THR C 1 17 ? 25.669 70.376 8.592 1.00 28.05 17 THR C O 1
ATOM 2387 N N . GLU C 1 18 ? 27.188 70.832 6.990 1.00 28.42 18 GLU C N 1
ATOM 2388 C CA . GLU C 1 18 ? 26.896 72.254 6.957 1.00 31.62 18 GLU C CA 1
ATOM 2389 C C . GLU C 1 18 ? 25.437 72.495 6.566 1.00 30.40 18 GLU C C 1
ATOM 2390 O O . GLU C 1 18 ? 24.733 73.270 7.220 1.00 28.64 18 GLU C O 1
ATOM 2396 N N . ALA C 1 19 ? 24.978 71.785 5.534 1.00 28.32 19 ALA C N 1
ATOM 2397 C CA . ALA C 1 19 ? 23.603 71.915 5.044 1.00 27.16 19 ALA C CA 1
ATOM 2398 C C . ALA C 1 19 ? 22.576 71.569 6.106 1.00 25.92 19 ALA C C 1
ATOM 2399 O O . ALA C 1 19 ? 21.566 72.256 6.228 1.00 30.32 19 ALA C O 1
ATOM 2401 N N . ALA C 1 20 ? 22.826 70.502 6.863 1.00 25.36 20 ALA C N 1
ATOM 2402 C CA . ALA C 1 20 ? 21.899 70.086 7.910 1.00 26.83 20 ALA C CA 1
ATOM 2403 C C . ALA C 1 20 ? 21.866 71.122 9.038 1.00 28.81 20 ALA C C 1
ATOM 2404 O O . ALA C 1 20 ? 20.793 71.527 9.493 1.00 25.97 20 ALA C O 1
ATOM 2406 N N . TRP C 1 21 ? 23.046 71.586 9.445 1.00 29.74 21 TRP C N 1
ATOM 2407 C CA . TRP C 1 21 ? 23.162 72.570 10.515 1.00 29.56 21 TRP C CA 1
ATOM 2408 C C . TRP C 1 21 ? 22.488 73.881 10.153 1.00 32.13 21 TRP C C 1
ATOM 2409 O O . TRP C 1 21 ? 21.927 74.566 11.006 1.00 33.26 21 TRP C O 1
ATOM 2420 N N . ARG C 1 22 ? 22.599 74.241 8.884 1.00 32.93 22 ARG C N 1
ATOM 2421 C CA . ARG C 1 22 ? 22.011 75.458 8.366 1.00 34.98 22 ARG C CA 1
ATOM 2422 C C . ARG C 1 22 ? 20.481 75.403 8.458 1.00 35.40 22 ARG C C 1
ATOM 2423 O O . ARG C 1 22 ? 19.835 76.403 8.763 1.00 38.51 22 ARG C O 1
ATOM 2431 N N . ALA C 1 23 ? 19.911 74.221 8.233 1.00 35.58 23 ALA C N 1
ATOM 2432 C CA . ALA C 1 23 ? 18.464 74.023 8.303 1.00 30.16 23 ALA C CA 1
ATOM 2433 C C . ALA C 1 23 ? 17.961 74.212 9.728 1.00 28.89 23 ALA C C 1
ATOM 2434 O O . ALA C 1 23 ? 16.920 74.822 9.952 1.00 30.41 23 ALA C O 1
ATOM 2436 N N . LEU C 1 24 ? 18.695 73.661 10.687 1.00 25.15 24 LEU C N 1
ATOM 2437 C CA . LEU C 1 24 ? 18.332 73.792 12.086 1.00 26.60 24 LEU C CA 1
ATOM 2438 C C . LEU C 1 24 ? 18.465 75.250 12.512 1.00 28.42 24 LEU C C 1
ATOM 2439 O O . LEU C 1 24 ? 17.609 75.776 13.218 1.00 27.65 24 LEU C O 1
ATOM 2444 N N . ALA C 1 25 ? 19.530 75.903 12.053 1.00 31.86 25 ALA C N 1
ATOM 2445 C CA . ALA C 1 25 ? 19.787 77.304 12.386 1.00 36.23 25 ALA C CA 1
ATOM 2446 C C . ALA C 1 25 ? 18.686 78.243 11.887 1.00 38.93 25 ALA C C 1
ATOM 2447 O O . ALA C 1 25 ? 18.469 79.312 12.454 1.00 42.69 25 ALA C O 1
ATOM 2449 N N . SER C 1 26 ? 17.997 77.837 10.825 1.00 41.16 26 SER C N 1
ATOM 2450 C CA . SER C 1 26 ? 16.922 78.636 10.246 1.00 39.14 26 SER C CA 1
ATOM 2451 C C . SER C 1 26 ? 15.585 78.335 10.894 1.00 37.09 26 SER C C 1
ATOM 2452 O O . SER C 1 26 ? 14.577 78.958 10.570 1.00 39.63 26 SER C O 1
ATOM 2455 N N . GLY C 1 27 ? 15.575 77.356 11.791 1.00 36.60 27 GLY C N 1
ATOM 2456 C CA . GLY C 1 27 ? 14.349 76.988 12.474 1.00 37.08 27 GLY C CA 1
ATOM 2457 C C . GLY C 1 27 ? 13.767 75.671 12.003 1.00 37.60 27 GLY C C 1
ATOM 2458 O O . GLY C 1 27 ? 12.710 75.241 12.478 1.00 41.89 27 GLY C O 1
ATOM 2459 N N . GLY C 1 28 ? 14.458 75.029 11.069 1.00 35.37 28 GLY C N 1
ATOM 2460 C CA . GLY C 1 28 ? 13.990 73.763 10.549 1.00 33.33 28 GLY C CA 1
ATOM 2461 C C . GLY C 1 28 ? 14.056 72.672 11.597 1.00 32.93 28 GLY C C 1
ATOM 2462 O O . GLY C 1 28 ? 14.840 72.753 12.549 1.00 30.67 28 GLY C O 1
ATOM 2463 N N . SER C 1 29 ? 13.197 71.669 11.432 1.00 31.96 29 SER C N 1
ATOM 2464 C CA . SER C 1 29 ? 13.133 70.518 12.328 1.00 29.43 29 SER C CA 1
ATOM 2465 C C . SER C 1 29 ? 14.241 69.521 11.987 1.00 28.20 29 SER C C 1
ATOM 2466 O O . SER C 1 29 ? 14.981 69.703 11.014 1.00 28.22 29 SER C O 1
ATOM 2469 N N . ALA C 1 30 ? 14.336 68.460 12.781 1.00 27.82 30 ALA C N 1
ATOM 2470 C CA . ALA C 1 30 ? 15.338 67.423 12.568 1.00 26.73 30 ALA C CA 1
ATOM 2471 C C . ALA C 1 30 ? 15.126 66.747 11.216 1.00 26.57 30 ALA C C 1
ATOM 2472 O O . ALA C 1 30 ? 16.087 66.353 10.560 1.00 26.30 30 ALA C O 1
ATOM 2474 N N . LEU C 1 31 ? 13.864 66.609 10.805 1.00 27.08 31 LEU C N 1
ATOM 2475 C CA . LEU C 1 31 ? 13.554 65.998 9.517 1.00 23.33 31 LEU C CA 1
ATOM 2476 C C . LEU C 1 31 ? 14.045 66.896 8.391 1.00 24.48 31 LEU C C 1
ATOM 2477 O O . LEU C 1 31 ? 14.583 66.405 7.399 1.00 29.42 31 LEU C O 1
ATOM 2482 N N . ASP C 1 32 ? 13.876 68.208 8.553 1.00 24.10 32 ASP C N 1
ATOM 2483 C CA . ASP C 1 32 ? 14.325 69.166 7.548 1.00 22.77 32 ASP C CA 1
ATOM 2484 C C . ASP C 1 32 ? 15.836 69.091 7.421 1.00 24.70 32 ASP C C 1
ATOM 2485 O O . ASP C 1 32 ? 16.380 69.112 6.317 1.00 23.66 32 ASP C O 1
ATOM 2490 N N . ALA C 1 33 ? 16.504 68.990 8.567 1.00 25.31 33 ALA C N 1
ATOM 2491 C CA . ALA C 1 33 ? 17.958 68.906 8.626 1.00 26.16 33 ALA C CA 1
ATOM 2492 C C . ALA C 1 33 ? 18.514 67.653 7.941 1.00 26.07 33 ALA C C 1
ATOM 2493 O O . ALA C 1 33 ? 19.425 67.749 7.109 1.00 26.64 33 ALA C O 1
ATOM 2495 N N . VAL C 1 34 ? 17.981 66.484 8.296 1.00 25.69 34 VAL C N 1
ATOM 2496 C CA . VAL C 1 34 ? 18.442 65.230 7.698 1.00 20.55 34 VAL C CA 1
ATOM 2497 C C . VAL C 1 34 ? 18.239 65.267 6.188 1.00 20.58 34 VAL C C 1
ATOM 2498 O O . VAL C 1 34 ? 19.154 64.954 5.429 1.00 25.11 34 VAL C O 1
ATOM 2502 N N . GLU C 1 35 ? 17.052 65.689 5.756 1.00 21.80 35 GLU C N 1
ATOM 2503 C CA . GLU C 1 35 ? 16.737 65.766 4.331 1.00 21.53 35 GLU C CA 1
ATOM 2504 C C . GLU C 1 35 ? 17.680 66.690 3.579 1.00 23.30 35 GLU C C 1
ATOM 2505 O O . GLU C 1 35 ? 18.131 66.356 2.484 1.00 26.49 35 GLU C O 1
ATOM 2511 N N . SER C 1 36 ? 17.960 67.853 4.164 1.00 22.80 36 SER C N 1
ATOM 2512 C CA . SER C 1 36 ? 18.849 68.846 3.564 1.00 22.71 36 SER C CA 1
ATOM 2513 C C . SER C 1 36 ? 20.267 68.321 3.441 1.00 21.37 36 SER C C 1
ATOM 2514 O O . SER C 1 36 ? 20.908 68.473 2.400 1.00 24.72 36 SER C O 1
ATOM 2517 N N . GLY C 1 37 ? 20.760 67.731 4.523 1.00 19.56 37 GLY C N 1
ATOM 2518 C CA . GLY C 1 37 ? 22.104 67.185 4.535 1.00 20.62 37 GLY C CA 1
ATOM 2519 C C . GLY C 1 37 ? 22.307 66.074 3.522 1.00 23.38 37 GLY C C 1
ATOM 2520 O O . GLY C 1 37 ? 23.329 66.040 2.840 1.00 25.81 37 GLY C O 1
ATOM 2521 N N . CYS C 1 38 ? 21.345 65.159 3.426 1.00 21.48 38 CYS C N 1
ATOM 2522 C CA . CYS C 1 38 ? 21.441 64.058 2.476 1.00 20.36 38 CYS C CA 1
ATOM 2523 C C . CYS C 1 38 ? 21.227 64.515 1.037 1.00 21.66 38 CYS C C 1
ATOM 2524 O O . CYS C 1 38 ? 21.894 64.017 0.133 1.00 23.79 38 CYS C O 1
ATOM 2527 N N . ALA C 1 39 ? 20.298 65.448 0.823 1.00 20.53 39 ALA C N 1
ATOM 2528 C CA . ALA C 1 39 ? 20.026 65.978 -0.520 1.00 24.96 39 ALA C CA 1
ATOM 2529 C C . ALA C 1 39 ? 21.256 66.711 -1.056 1.00 26.29 39 ALA C C 1
ATOM 2530 O O . ALA C 1 39 ? 21.481 66.759 -2.271 1.00 26.17 39 ALA C O 1
ATOM 2532 N N . MET C 1 40 ? 22.043 67.282 -0.146 1.00 27.63 40 MET C N 1
ATOM 2533 C CA . MET C 1 40 ? 23.258 67.992 -0.527 1.00 29.19 40 MET C CA 1
ATOM 2534 C C . MET C 1 40 ? 24.223 66.993 -1.164 1.00 28.85 40 MET C C 1
ATOM 2535 O O . MET C 1 40 ? 24.824 67.282 -2.197 1.00 29.11 40 MET C O 1
ATOM 2540 N N . CYS C 1 41 ? 24.329 65.801 -0.576 1.00 27.40 41 CYS C N 1
ATOM 2541 C CA . CYS C 1 41 ? 25.203 64.764 -1.115 1.00 22.96 41 CYS C CA 1
ATOM 2542 C C . CYS C 1 41 ? 24.673 64.133 -2.396 1.00 23.51 41 CYS C C 1
ATOM 2543 O O . CYS C 1 41 ? 25.430 63.526 -3.147 1.00 23.15 41 CYS C O 1
ATOM 2546 N N . GLU C 1 42 ? 23.367 64.217 -2.618 1.00 20.07 42 GLU C N 1
ATOM 2547 C CA . GLU C 1 42 ? 22.798 63.691 -3.843 1.00 23.55 42 GLU C CA 1
ATOM 2548 C C . GLU C 1 42 ? 23.243 64.633 -4.951 1.00 28.51 42 GLU C C 1
ATOM 2549 O O . GLU C 1 42 ? 23.654 64.189 -6.027 1.00 33.10 42 GLU C O 1
ATOM 2555 N N . ARG C 1 43 ? 23.182 65.934 -4.665 1.00 29.63 43 ARG C N 1
ATOM 2556 C CA . ARG C 1 43 ? 23.589 66.958 -5.619 1.00 32.61 43 ARG C CA 1
ATOM 2557 C C . ARG C 1 43 ? 25.085 66.921 -5.890 1.00 32.30 43 ARG C C 1
ATOM 2558 O O . ARG C 1 43 ? 25.515 66.954 -7.041 1.00 36.04 43 ARG C O 1
ATOM 2566 N N . GLU C 1 44 ? 25.876 66.845 -4.828 1.00 30.01 44 GLU C N 1
ATOM 2567 C CA . GLU C 1 44 ? 27.320 66.823 -4.974 1.00 31.34 44 GLU C CA 1
ATOM 2568 C C . GLU C 1 44 ? 27.890 65.451 -5.305 1.00 32.35 44 GLU C C 1
ATOM 2569 O O . GLU C 1 44 ? 29.101 65.310 -5.480 1.00 30.51 44 GLU C O 1
ATOM 2575 N N . GLN C 1 45 ? 27.009 64.455 -5.416 1.00 33.62 45 GLN C N 1
ATOM 2576 C CA . GLN C 1 45 ? 27.394 63.076 -5.737 1.00 31.25 45 GLN C CA 1
ATOM 2577 C C . GLN C 1 45 ? 28.545 62.624 -4.840 1.00 29.71 45 GLN C C 1
ATOM 2578 O O . GLN C 1 45 ? 29.536 62.075 -5.322 1.00 33.48 45 GLN C O 1
ATOM 2584 N N . CYS C 1 46 ? 28.385 62.825 -3.534 1.00 28.16 46 CYS C N 1
ATOM 2585 C CA . CYS C 1 46 ? 29.414 62.486 -2.555 1.00 28.72 46 CYS C CA 1
ATOM 2586 C C . CYS C 1 46 ? 30.072 61.128 -2.695 1.00 28.57 46 CYS C C 1
ATOM 2587 O O . CYS C 1 46 ? 29.432 60.087 -2.526 1.00 29.63 46 CYS C O 1
ATOM 2590 N N . ASP C 1 47 ? 31.367 61.169 -2.996 1.00 29.35 47 ASP C N 1
ATOM 2591 C CA . ASP C 1 47 ? 32.197 59.985 -3.160 1.00 33.52 47 ASP C CA 1
ATOM 2592 C C . ASP C 1 47 ? 31.684 59.077 -4.280 1.00 30.60 47 ASP C C 1
ATOM 2593 O O . ASP C 1 47 ? 32.044 57.900 -4.355 1.00 32.08 47 ASP C O 1
ATOM 2598 N N . GLY C 1 48 ? 30.848 59.635 -5.151 1.00 22.14 48 GLY C N 1
ATOM 2599 C CA . GLY C 1 48 ? 30.282 58.864 -6.240 1.00 21.00 48 GLY C CA 1
ATOM 2600 C C . GLY C 1 48 ? 29.422 57.721 -5.731 1.00 22.23 48 GLY C C 1
ATOM 2601 O O . GLY C 1 48 ? 29.013 56.855 -6.504 1.00 21.52 48 GLY C O 1
ATOM 2602 N N . SER C 1 49 ? 29.136 57.724 -4.432 1.00 23.67 49 SER C N 1
ATOM 2603 C CA . SER C 1 49 ? 28.328 56.674 -3.817 1.00 27.22 49 SER C CA 1
ATOM 2604 C C . SER C 1 49 ? 26.967 57.189 -3.348 1.00 25.31 49 SER C C 1
ATOM 2605 O O . SER C 1 49 ? 26.278 56.521 -2.576 1.00 23.78 49 SER C O 1
ATOM 2608 N N . VAL C 1 50 ? 26.618 58.404 -3.769 1.00 22.58 50 VAL C N 1
ATOM 2609 C CA . VAL C 1 50 ? 25.334 59.019 -3.428 1.00 19.98 50 VAL C CA 1
ATOM 2610 C C . VAL C 1 50 ? 24.866 59.803 -4.666 1.00 21.27 50 VAL C C 1
ATOM 2611 O O . VAL C 1 50 ? 25.676 60.413 -5.364 1.00 20.57 50 VAL C O 1
ATOM 2615 N N . GLY C 1 51 ? 23.573 59.731 -4.963 1.00 23.99 51 GLY C N 1
ATOM 2616 C CA . GLY C 1 51 ? 23.026 60.456 -6.101 1.00 27.45 51 GLY C CA 1
ATOM 2617 C C . GLY C 1 51 ? 23.281 59.848 -7.468 1.00 27.80 51 GLY C C 1
ATOM 2618 O O . GLY C 1 51 ? 23.911 58.795 -7.595 1.00 26.53 51 GLY C O 1
ATOM 2619 N N . PHE C 1 52 ? 22.787 60.528 -8.496 1.00 24.32 52 PHE C N 1
ATOM 2620 C CA . PHE C 1 52 ? 22.941 60.080 -9.872 1.00 23.37 52 PHE C CA 1
ATOM 2621 C C . PHE C 1 52 ? 24.408 59.991 -10.286 1.00 27.91 52 PHE C C 1
ATOM 2622 O O . PHE C 1 52 ? 25.315 60.332 -9.519 1.00 25.66 52 PHE C O 1
ATOM 2630 N N . GLY C 1 53 ? 24.616 59.543 -11.521 1.00 29.75 53 GLY C N 1
ATOM 2631 C CA . GLY C 1 53 ? 25.948 59.431 -12.089 1.00 28.56 53 GLY C CA 1
ATOM 2632 C C . GLY C 1 53 ? 26.952 58.549 -11.377 1.00 30.74 53 GLY C C 1
ATOM 2633 O O . GLY C 1 53 ? 28.153 58.760 -11.517 1.00 34.55 53 GLY C O 1
ATOM 2634 N N . GLY C 1 54 ? 26.479 57.557 -10.632 1.00 29.12 54 GLY C N 1
ATOM 2635 C CA . GLY C 1 54 ? 27.393 56.672 -9.935 1.00 28.66 54 GLY C CA 1
ATOM 2636 C C . GLY C 1 54 ? 26.867 55.262 -9.774 1.00 29.73 54 GLY C C 1
ATOM 2637 O O . GLY C 1 54 ? 25.686 54.999 -10.009 1.00 31.72 54 GLY C O 1
ATOM 2638 N N . SER C 1 55 ? 27.770 54.348 -9.431 1.00 28.29 55 SER C N 1
ATOM 2639 C CA . SER C 1 55 ? 27.451 52.940 -9.205 1.00 27.30 55 SER C CA 1
ATOM 2640 C C . SER C 1 55 ? 26.466 52.336 -10.193 1.00 27.14 55 SER C C 1
ATOM 2641 O O . SER C 1 55 ? 25.433 51.795 -9.787 1.00 29.77 55 SER C O 1
ATOM 2644 N N . PRO C 1 56 ? 26.764 52.414 -11.501 1.00 26.64 56 PRO C N 1
ATOM 2645 C CA . PRO C 1 56 ? 25.842 51.841 -12.491 1.00 25.51 56 PRO C CA 1
ATOM 2646 C C . PRO C 1 56 ? 25.667 50.345 -12.255 1.00 25.32 56 PRO C C 1
ATOM 2647 O O . PRO C 1 56 ? 26.617 49.672 -11.847 1.00 24.13 56 PRO C O 1
ATOM 2651 N N . ASP C 1 57 ? 24.450 49.836 -12.433 1.00 21.01 57 ASP C N 1
ATOM 2652 C CA . ASP C 1 57 ? 24.232 48.409 -12.241 1.00 23.78 57 ASP C CA 1
ATOM 2653 C C . ASP C 1 57 ? 24.713 47.639 -13.466 1.00 22.50 57 ASP C C 1
ATOM 2654 O O . ASP C 1 57 ? 25.398 48.206 -14.323 1.00 22.81 57 ASP C O 1
ATOM 2659 N N . GLU C 1 58 ? 24.356 46.361 -13.550 1.00 21.59 58 GLU C N 1
ATOM 2660 C CA . GLU C 1 58 ? 24.776 45.531 -14.671 1.00 23.37 58 GLU C CA 1
ATOM 2661 C C . GLU C 1 58 ? 24.286 46.028 -16.031 1.00 23.87 58 GLU C C 1
ATOM 2662 O O . GLU C 1 58 ? 24.943 45.800 -17.045 1.00 27.40 58 GLU C O 1
ATOM 2668 N N . LEU C 1 59 ? 23.125 46.678 -16.054 1.00 23.74 59 LEU C N 1
ATOM 2669 C CA . LEU C 1 59 ? 22.573 47.222 -17.293 1.00 21.39 59 LEU C CA 1
ATOM 2670 C C . LEU C 1 59 ? 23.040 48.656 -17.520 1.00 20.47 59 LEU C C 1
ATOM 2671 O O . LEU C 1 59 ? 22.659 49.290 -18.501 1.00 22.62 59 LEU C O 1
ATOM 2676 N N . GLY C 1 60 ? 23.814 49.179 -16.577 1.00 20.47 60 GLY C N 1
ATOM 2677 C CA . GLY C 1 60 ? 24.321 50.529 -16.699 1.00 19.39 60 GLY C CA 1
ATOM 2678 C C . GLY C 1 60 ? 23.434 51.596 -16.091 1.00 21.25 60 GLY C C 1
ATOM 2679 O O . GLY C 1 60 ? 23.742 52.780 -16.196 1.00 20.56 60 GLY C O 1
ATOM 2680 N N . GLU C 1 61 ? 22.356 51.188 -15.429 1.00 19.37 61 GLU C N 1
ATOM 2681 C CA . GLU C 1 61 ? 21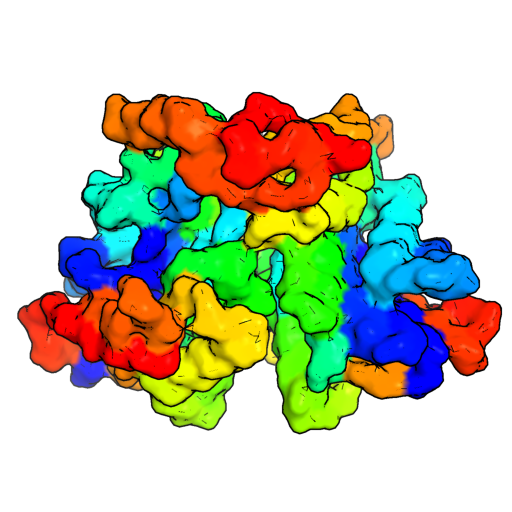.447 52.145 -14.814 1.00 19.72 61 GLU C CA 1
ATOM 2682 C C . GLU C 1 61 ? 21.757 52.416 -13.349 1.00 18.84 61 GLU C C 1
ATOM 2683 O O . GLU C 1 61 ? 22.127 51.517 -12.592 1.00 14.09 61 GLU C O 1
ATOM 2689 N N . THR C 1 62 ? 21.662 53.684 -12.974 1.00 20.84 62 THR C N 1
ATOM 2690 C CA . THR C 1 62 ? 21.882 54.096 -11.598 1.00 19.54 62 THR C CA 1
ATOM 2691 C C . THR C 1 62 ? 20.513 54.192 -10.944 1.00 19.92 62 THR C C 1
ATOM 2692 O O . THR C 1 62 ? 19.640 54.897 -11.449 1.00 25.22 62 THR C O 1
ATOM 2696 N N . THR C 1 63 ? 20.302 53.432 -9.872 1.00 21.51 63 THR C N 1
ATOM 2697 C CA . THR C 1 63 ? 19.039 53.460 -9.135 1.00 16.05 63 THR C CA 1
ATOM 2698 C C . THR C 1 63 ? 19.370 53.829 -7.687 1.00 19.53 63 THR C C 1
ATOM 2699 O O . THR C 1 63 ? 20.349 53.332 -7.122 1.00 18.94 63 THR C O 1
ATOM 2703 N N . LEU C 1 64 ? 18.549 54.694 -7.094 1.00 16.18 64 LEU C N 1
ATOM 2704 C CA . LEU C 1 64 ? 18.786 55.200 -5.743 1.00 15.65 64 LEU C CA 1
ATOM 2705 C C . LEU C 1 64 ? 17.924 54.628 -4.614 1.00 18.68 64 LEU C C 1
ATOM 2706 O O . LEU C 1 64 ? 16.765 54.272 -4.819 1.00 21.27 64 LEU C O 1
ATOM 2711 N N . ASP C 1 65 ? 18.511 54.548 -3.422 1.00 21.23 65 ASP C N 1
ATOM 2712 C CA . ASP C 1 65 ? 17.825 54.070 -2.220 1.00 20.86 65 ASP C CA 1
ATOM 2713 C C . ASP C 1 65 ? 17.983 55.160 -1.166 1.00 20.41 65 ASP C C 1
ATOM 2714 O O . ASP C 1 65 ? 19.078 55.710 -0.994 1.00 19.35 65 ASP C O 1
ATOM 2719 N N . ALA C 1 66 ? 16.902 55.454 -0.449 1.00 21.24 66 ALA C N 1
ATOM 2720 C CA . ALA C 1 66 ? 16.927 56.479 0.592 1.00 18.12 66 ALA C CA 1
ATOM 2721 C C . ALA C 1 66 ? 15.778 56.280 1.563 1.00 18.84 66 ALA C C 1
ATOM 2722 O O . ALA C 1 66 ? 14.767 55.673 1.221 1.00 22.55 66 ALA C O 1
ATOM 2724 N N . MET C 1 67 ? 15.962 56.755 2.788 1.00 21.29 67 MET C N 1
ATOM 2725 C CA . MET C 1 67 ? 14.930 56.665 3.812 1.00 20.33 67 MET C CA 1
ATOM 2726 C C . MET C 1 67 ? 15.113 57.782 4.815 1.00 18.44 67 MET C C 1
ATOM 2727 O O . MET C 1 67 ? 16.219 58.289 4.996 1.00 18.51 67 MET C O 1
ATOM 2732 N N . ILE C 1 68 ? 14.016 58.159 5.458 1.00 17.66 68 ILE C N 1
ATOM 2733 C CA . ILE C 1 68 ? 14.028 59.197 6.475 1.00 18.25 68 ILE C CA 1
ATOM 2734 C C . ILE C 1 68 ? 13.090 58.722 7.588 1.00 17.41 68 ILE C C 1
ATOM 2735 O O . ILE C 1 68 ? 12.026 58.160 7.327 1.00 16.64 68 ILE C O 1
ATOM 2740 N N . MET C 1 69 ? 13.543 58.856 8.826 1.00 20.31 69 MET C N 1
ATOM 2741 C CA . MET C 1 69 ? 12.769 58.415 9.972 1.00 20.40 69 MET C CA 1
ATOM 2742 C C . MET C 1 69 ? 12.560 59.496 11.023 1.00 22.74 69 MET C C 1
ATOM 2743 O O . MET C 1 69 ? 13.500 60.186 11.430 1.00 26.02 69 MET C O 1
ATOM 2748 N N . ASP C 1 70 ? 11.311 59.619 11.458 1.00 21.66 70 ASP C N 1
ATOM 2749 C CA . ASP C 1 70 ? 10.902 60.576 12.477 1.00 17.52 70 ASP C CA 1
ATOM 2750 C C . ASP C 1 70 ? 10.976 59.821 13.811 1.00 16.56 70 ASP C C 1
ATOM 2751 O O . ASP C 1 70 ? 10.224 58.879 14.025 1.00 16.97 70 ASP C O 1
ATOM 2756 N N . GLY C 1 71 ? 11.872 60.237 14.702 1.00 18.55 71 GLY C N 1
ATOM 2757 C CA . GLY C 1 71 ? 12.023 59.550 15.982 1.00 15.39 71 GLY C CA 1
ATOM 2758 C C . GLY C 1 71 ? 10.935 59.779 17.018 1.00 21.70 71 GLY C C 1
ATOM 2759 O O . GLY C 1 71 ? 10.859 59.067 18.021 1.00 18.71 71 GLY C O 1
ATOM 2760 N N . THR C 1 72 ? 10.082 60.765 16.769 1.00 24.20 72 THR C N 1
ATOM 2761 C CA . THR C 1 72 ? 8.997 61.107 17.677 1.00 25.69 72 THR C CA 1
ATOM 2762 C C . THR C 1 72 ? 7.776 60.221 17.481 1.00 27.81 72 THR C C 1
ATOM 2763 O O . THR C 1 72 ? 7.226 59.679 18.443 1.00 29.95 72 THR C O 1
ATOM 2767 N N . THR C 1 73 ? 7.342 60.102 16.232 1.00 25.58 73 THR C N 1
ATOM 2768 C CA . THR C 1 73 ? 6.183 59.290 15.887 1.00 24.24 73 THR C CA 1
ATOM 2769 C C . THR C 1 73 ? 6.632 57.921 15.422 1.00 26.50 73 THR C C 1
ATOM 2770 O O . THR C 1 73 ? 5.851 56.971 15.413 1.00 27.96 73 THR C O 1
ATOM 2774 N N . MET C 1 74 ? 7.905 57.841 15.046 1.00 26.30 74 MET C N 1
ATOM 2775 C CA . MET C 1 74 ? 8.525 56.632 14.520 1.00 27.02 74 MET C CA 1
ATOM 2776 C C . MET C 1 74 ? 7.958 56.261 13.170 1.00 30.03 74 MET C C 1
ATOM 2777 O O . MET C 1 74 ? 7.919 55.102 12.771 1.00 35.21 74 MET C O 1
ATOM 2782 N N . ASP C 1 75 ? 7.546 57.311 12.470 1.00 32.67 75 ASP C N 1
ATOM 2783 C CA . ASP C 1 75 ? 7.009 57.253 11.124 1.00 32.48 75 ASP C CA 1
ATOM 2784 C C . ASP C 1 75 ? 8.227 57.151 10.202 1.00 29.92 75 ASP C C 1
ATOM 2785 O O . ASP C 1 75 ? 9.276 57.736 10.489 1.00 25.85 75 ASP C O 1
ATOM 2790 N N . VAL C 1 76 ? 8.091 56.437 9.090 1.00 26.63 76 VAL C N 1
ATOM 2791 C CA . VAL C 1 76 ? 9.204 56.280 8.158 1.00 23.17 76 VAL C CA 1
ATOM 2792 C C . VAL C 1 76 ? 8.744 56.436 6.721 1.00 21.72 76 VAL C C 1
ATOM 2793 O O . VAL C 1 76 ? 7.628 56.061 6.386 1.00 21.73 76 VAL C O 1
ATOM 2797 N N . GLY C 1 77 ? 9.612 57.021 5.899 1.00 19.97 77 GLY C N 1
ATOM 2798 C CA . GLY C 1 77 ? 9.349 57.199 4.483 1.00 17.72 77 GLY C CA 1
ATOM 2799 C C . GLY C 1 77 ? 10.600 56.659 3.807 1.00 17.60 77 GLY C C 1
ATOM 2800 O O . GLY C 1 77 ? 11.706 57.029 4.195 1.00 12.01 77 GLY C O 1
ATOM 2801 N N . ALA C 1 78 ? 10.442 55.768 2.830 1.00 19.86 78 ALA C N 1
ATOM 2802 C CA . ALA C 1 78 ? 11.593 55.176 2.144 1.00 20.06 78 ALA C CA 1
ATOM 2803 C C . ALA C 1 78 ? 11.292 54.739 0.712 1.00 18.53 78 ALA C C 1
ATOM 2804 O O . ALA C 1 78 ? 10.136 54.505 0.357 1.00 21.29 78 ALA C O 1
ATOM 2806 N N . VAL C 1 79 ? 12.338 54.680 -0.112 1.00 16.43 79 VAL C N 1
ATOM 2807 C CA . VAL C 1 79 ? 12.235 54.235 -1.503 1.00 17.42 79 VAL C CA 1
ATOM 2808 C C . VAL C 1 79 ? 13.445 53.381 -1.808 1.00 14.63 79 VAL C C 1
ATOM 2809 O O . VAL C 1 79 ? 14.545 53.655 -1.341 1.00 17.53 79 VAL C O 1
ATOM 2813 N N . GLY C 1 80 ? 13.229 52.330 -2.575 1.00 16.25 80 GLY C N 1
ATOM 2814 C CA . GLY C 1 80 ? 14.318 51.460 -2.948 1.00 13.44 80 GLY C CA 1
ATOM 2815 C C . GLY C 1 80 ? 14.207 51.276 -4.439 1.00 14.10 80 GLY C C 1
ATOM 2816 O O . GLY C 1 80 ? 13.101 51.214 -4.971 1.00 14.15 80 GLY C O 1
ATOM 2817 N N . ASP C 1 81 ? 15.343 51.244 -5.122 1.00 16.44 81 ASP C N 1
ATOM 2818 C CA . ASP C 1 81 ? 15.363 51.069 -6.569 1.00 19.19 81 ASP C CA 1
ATOM 2819 C C . ASP C 1 81 ? 14.553 52.178 -7.267 1.00 20.47 81 ASP C C 1
ATOM 2820 O O . ASP C 1 81 ? 13.776 51.932 -8.195 1.00 20.34 81 ASP C O 1
ATOM 2825 N N . LEU C 1 82 ? 14.718 53.402 -6.778 1.00 20.58 82 LEU C N 1
ATOM 2826 C CA . LEU C 1 82 ? 14.048 54.548 -7.365 1.00 16.49 82 LEU C CA 1
ATOM 2827 C C . LEU C 1 82 ? 14.738 54.785 -8.697 1.00 17.83 82 LEU C C 1
ATOM 2828 O O . LEU C 1 82 ? 15.969 54.866 -8.759 1.00 16.99 82 LEU C O 1
ATOM 2833 N N . ARG C 1 83 ? 13.954 54.867 -9.764 1.00 18.21 83 ARG C N 1
ATOM 2834 C CA . ARG C 1 83 ? 14.509 55.066 -11.097 1.00 19.17 83 ARG C CA 1
ATOM 2835 C C . ARG C 1 83 ? 14.161 56.409 -11.735 1.00 22.20 83 ARG C C 1
ATOM 2836 O O . ARG C 1 83 ? 13.027 56.877 -11.649 1.00 21.27 83 ARG C O 1
ATOM 2844 N N . ARG C 1 84 ? 15.159 57.033 -12.356 1.00 21.27 84 ARG C N 1
ATOM 2845 C CA . ARG C 1 84 ? 14.984 58.305 -13.057 1.00 20.05 84 ARG C CA 1
ATOM 2846 C C . ARG C 1 84 ? 14.499 59.522 -12.249 1.00 20.43 84 ARG C C 1
ATOM 2847 O O . ARG C 1 84 ? 13.810 60.400 -12.774 1.00 19.53 84 ARG C O 1
ATOM 2855 N N . ILE C 1 85 ? 14.873 59.569 -10.974 1.00 21.76 85 ILE C N 1
ATOM 2856 C CA . ILE C 1 85 ? 14.536 60.681 -10.084 1.00 19.56 85 ILE C CA 1
ATOM 2857 C C . ILE C 1 85 ? 1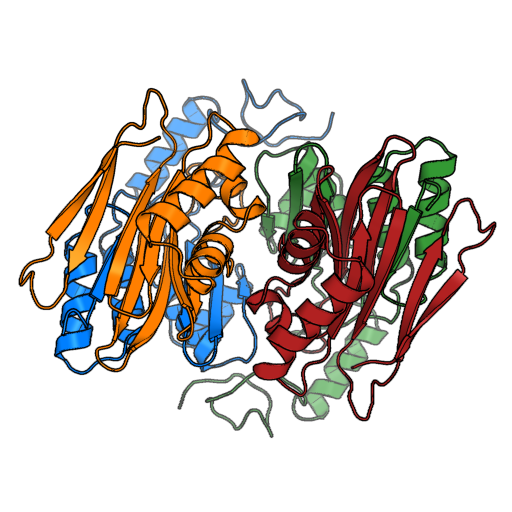5.797 60.897 -9.260 1.00 19.85 85 ILE C C 1
ATOM 2858 O O . ILE C 1 85 ? 16.280 59.970 -8.612 1.00 23.50 85 ILE C O 1
ATOM 2863 N N . LYS C 1 86 ? 16.334 62.111 -9.298 1.00 20.74 86 LYS C N 1
ATOM 2864 C CA . LYS C 1 86 ? 17.560 62.442 -8.577 1.00 24.13 86 LYS C CA 1
ATOM 2865 C C . LYS C 1 86 ? 17.448 62.651 -7.065 1.00 24.07 86 LYS C C 1
ATOM 2866 O O . LYS C 1 86 ? 18.341 62.261 -6.322 1.00 26.01 86 LYS C O 1
ATOM 2872 N N . ASN C 1 87 ? 16.381 63.309 -6.620 1.00 25.25 87 ASN C N 1
ATOM 2873 C CA . ASN C 1 87 ? 16.193 63.607 -5.201 1.00 25.15 87 ASN C CA 1
ATOM 2874 C C . ASN C 1 87 ? 15.514 62.463 -4.451 1.00 26.18 87 ASN C C 1
ATOM 2875 O O . ASN C 1 87 ? 14.366 62.575 -4.017 1.00 26.22 87 ASN C O 1
ATOM 2880 N N . ALA C 1 88 ? 16.266 61.380 -4.261 1.00 24.66 88 ALA C N 1
ATOM 2881 C CA . ALA C 1 88 ? 15.766 60.199 -3.583 1.00 20.54 88 ALA C CA 1
ATOM 2882 C C . ALA C 1 88 ? 15.222 60.467 -2.186 1.00 22.57 88 ALA C C 1
ATOM 2883 O O . ALA C 1 88 ? 14.111 60.055 -1.882 1.00 28.32 88 ALA C O 1
ATOM 2885 N N . ILE C 1 89 ? 15.973 61.171 -1.343 1.00 23.86 89 ILE C N 1
ATOM 2886 C CA . ILE C 1 89 ? 15.505 61.444 0.016 1.00 21.86 89 ILE C CA 1
ATOM 2887 C C . ILE C 1 89 ? 14.320 62.403 0.036 1.00 23.54 89 ILE C C 1
ATOM 2888 O O . ILE C 1 89 ? 13.598 62.482 1.033 1.00 24.11 89 ILE C O 1
ATOM 2893 N N . GLY C 1 90 ? 14.135 63.135 -1.063 1.00 22.31 90 GLY C N 1
ATOM 2894 C CA . GLY C 1 90 ? 13.009 64.045 -1.172 1.00 18.91 90 GLY C CA 1
ATOM 2895 C C . GLY C 1 90 ? 11.764 63.207 -1.397 1.00 17.41 90 GLY C C 1
ATOM 2896 O O . GLY C 1 90 ? 10.728 63.446 -0.785 1.00 19.28 90 GLY C O 1
ATOM 2897 N N . VAL C 1 91 ? 11.871 62.202 -2.262 1.00 18.21 91 VAL C N 1
ATOM 2898 C CA . VAL C 1 91 ? 10.743 61.313 -2.541 1.00 17.14 91 VAL C CA 1
ATOM 2899 C C . VAL C 1 91 ? 10.417 60.504 -1.288 1.00 19.46 91 VAL C C 1
ATOM 2900 O O . VAL C 1 91 ? 9.261 60.277 -0.967 1.00 20.69 91 VAL C O 1
ATOM 2904 N N . ALA C 1 92 ? 11.450 60.095 -0.562 1.00 21.23 92 ALA C N 1
ATOM 2905 C CA . ALA C 1 92 ? 11.257 59.325 0.659 1.00 20.72 92 ALA C CA 1
ATOM 2906 C C . ALA C 1 92 ? 10.428 60.122 1.668 1.00 21.67 92 ALA C C 1
ATOM 2907 O O . ALA C 1 92 ? 9.541 59.580 2.325 1.00 21.74 92 ALA C O 1
ATOM 2909 N N . ARG C 1 93 ? 10.709 61.414 1.783 1.00 21.81 93 ARG C N 1
ATOM 2910 C CA . ARG C 1 93 ? 9.967 62.241 2.716 1.00 18.03 93 ARG C CA 1
ATOM 2911 C C . ARG C 1 93 ? 8.514 62.400 2.289 1.00 20.24 93 ARG C C 1
ATOM 2912 O O . ARG C 1 93 ? 7.623 62.487 3.136 1.00 21.14 93 ARG C O 1
ATOM 2920 N N . LYS C 1 94 ? 8.269 62.443 0.982 1.00 22.24 94 LYS C N 1
ATOM 2921 C CA . LYS C 1 94 ? 6.905 62.567 0.486 1.00 20.40 94 LYS C CA 1
ATOM 2922 C C . LYS C 1 94 ? 6.125 61.291 0.791 1.00 23.32 94 LYS C C 1
ATOM 2923 O O . LYS C 1 94 ? 4.907 61.336 0.947 1.00 26.78 94 LYS C O 1
ATOM 2929 N N . VAL C 1 95 ? 6.819 60.154 0.848 1.00 21.50 95 VAL C N 1
ATOM 2930 C CA . VAL C 1 95 ? 6.179 58.878 1.181 1.00 21.32 95 VAL C CA 1
ATOM 2931 C C . VAL C 1 95 ? 5.709 58.961 2.640 1.00 22.48 95 VAL C C 1
ATOM 2932 O O . VAL C 1 95 ? 4.617 58.511 2.989 1.00 28.55 95 VAL C O 1
ATOM 2936 N N . LEU C 1 96 ? 6.541 59.573 3.476 1.00 21.18 96 LEU C N 1
ATOM 2937 C CA . LEU C 1 96 ? 6.257 59.751 4.897 1.00 21.76 96 LEU C CA 1
ATOM 2938 C C . LEU C 1 96 ? 5.089 60.705 5.151 1.00 23.37 96 LEU C C 1
ATOM 2939 O O . LEU C 1 96 ? 4.238 60.442 5.994 1.00 21.44 96 LEU C O 1
ATOM 2944 N N . GLU C 1 97 ? 5.038 61.797 4.398 1.00 20.70 97 GLU C N 1
ATOM 2945 C CA . GLU C 1 97 ? 4.002 62.798 4.582 1.00 19.08 97 GLU C CA 1
ATOM 2946 C C . GLU C 1 97 ? 2.697 62.552 3.852 1.00 21.15 97 GLU C C 1
ATOM 2947 O O . GLU C 1 97 ? 1.638 62.940 4.334 1.00 26.21 97 GLU C O 1
ATOM 2953 N N . HIS C 1 98 ? 2.755 61.865 2.719 1.00 21.26 98 HIS C N 1
ATOM 2954 C CA . HIS C 1 98 ? 1.556 61.654 1.924 1.00 18.74 98 HIS C CA 1
ATOM 2955 C C . HIS C 1 98 ? 0.962 60.268 1.836 1.00 20.56 98 HIS C C 1
ATOM 2956 O O . HIS C 1 98 ? -0.007 60.058 1.100 1.00 18.19 98 HIS C O 1
ATOM 2963 N N . THR C 1 99 ? 1.526 59.319 2.575 1.00 20.37 99 THR C N 1
ATOM 2964 C CA . THR C 1 99 ? 0.993 57.954 2.571 1.00 21.32 99 THR C CA 1
ATOM 2965 C C . THR C 1 99 ? 1.086 57.412 3.980 1.00 19.47 99 THR C C 1
ATOM 2966 O O . THR C 1 99 ? 1.673 58.049 4.858 1.00 20.57 99 THR C O 1
ATOM 2970 N N . THR C 1 100 ? 0.450 56.269 4.209 1.00 18.15 100 THR C N 1
ATOM 2971 C CA . THR C 1 100 ? 0.536 55.614 5.507 1.00 18.94 100 THR C CA 1
ATOM 2972 C C . THR C 1 100 ? 1.466 54.405 5.323 1.00 18.68 100 THR C C 1
ATOM 2973 O O . THR C 1 100 ? 1.608 53.576 6.218 1.00 20.86 100 THR C O 1
ATOM 2977 N N . HIS C 1 101 ? 2.077 54.306 4.139 1.00 17.97 101 HIS C N 1
ATOM 2978 C CA . HIS C 1 101 ? 3.007 53.222 3.822 1.00 15.65 101 HIS C CA 1
ATOM 2979 C C . HIS C 1 101 ? 4.380 53.620 4.302 1.00 15.59 101 HIS C C 1
ATOM 2980 O O . HIS C 1 101 ? 4.605 54.769 4.674 1.00 16.19 101 HIS C O 1
ATOM 2987 N N . THR C 1 102 ? 5.314 52.688 4.206 1.00 12.01 102 THR C N 1
ATOM 2988 C CA . THR C 1 102 ? 6.665 52.926 4.650 1.00 13.71 102 THR C CA 1
ATOM 2989 C C . THR C 1 102 ? 7.669 52.869 3.503 1.00 15.61 102 THR C C 1
ATOM 2990 O O . THR C 1 102 ? 8.575 53.699 3.429 1.00 18.98 102 THR C O 1
ATOM 2994 N N . LEU C 1 103 ? 7.471 51.928 2.586 1.00 15.46 103 LEU C N 1
ATOM 2995 C CA . LEU C 1 103 ? 8.407 51.724 1.484 1.00 12.77 103 LEU C CA 1
ATOM 2996 C C . LEU C 1 103 ? 7.757 51.544 0.122 1.00 14.15 103 LEU C C 1
ATOM 2997 O O . LEU C 1 103 ? 6.862 50.723 -0.038 1.00 21.00 103 LEU C O 1
ATOM 3002 N N . LEU C 1 104 ? 8.246 52.301 -0.857 1.00 18.83 104 LEU C N 1
ATOM 3003 C CA . LEU C 1 104 ? 7.781 52.241 -2.244 1.00 18.41 104 LEU C CA 1
ATOM 3004 C C . LEU C 1 104 ? 9.026 51.928 -3.078 1.00 20.11 104 LEU C C 1
ATOM 3005 O O . LEU C 1 104 ? 10.100 52.494 -2.832 1.00 19.88 104 LEU C O 1
ATOM 3010 N N . VAL C 1 105 ? 8.889 51.055 -4.073 1.00 18.18 105 VAL C N 1
ATOM 3011 C CA . VAL C 1 105 ? 10.038 50.667 -4.882 1.00 18.92 105 VAL C CA 1
ATOM 3012 C C . VAL C 1 105 ? 9.931 50.729 -6.409 1.00 20.54 105 VAL C C 1
ATOM 3013 O O . VAL C 1 105 ? 8.839 50.812 -6.979 1.00 18.34 105 VAL C O 1
ATOM 3017 N N . GLY C 1 106 ? 11.107 50.680 -7.042 1.00 20.65 106 GLY C N 1
ATOM 3018 C CA . GLY C 1 106 ? 11.245 50.671 -8.488 1.00 17.47 106 GLY C CA 1
ATOM 3019 C C . GLY C 1 106 ? 10.539 51.729 -9.301 1.00 17.92 106 GLY C C 1
ATOM 3020 O O . GLY C 1 106 ? 10.352 52.858 -8.854 1.00 18.55 106 GLY C O 1
ATOM 3021 N N . GLU C 1 107 ? 10.167 51.334 -10.518 1.00 19.24 107 GLU C N 1
ATOM 3022 C CA . GLU C 1 107 ? 9.461 52.182 -11.475 1.00 19.15 107 GLU C CA 1
ATOM 3023 C C . GLU C 1 107 ? 8.099 52.652 -10.963 1.00 21.56 107 GLU C C 1
ATOM 3024 O O . GLU C 1 107 ? 7.544 53.631 -11.466 1.00 19.76 107 GLU C O 1
ATOM 3030 N N . SER C 1 108 ? 7.551 51.930 -9.987 1.00 19.25 108 SER C N 1
ATOM 3031 C CA . SER C 1 108 ? 6.272 52.296 -9.386 1.00 19.23 108 SER C CA 1
ATOM 3032 C C . SER C 1 108 ? 6.493 53.518 -8.495 1.00 15.82 108 SER C C 1
ATOM 3033 O O . SER C 1 108 ? 5.651 54.409 -8.433 1.00 21.85 108 SER C O 1
ATOM 3036 N N . ALA C 1 109 ? 7.636 53.554 -7.816 1.00 15.61 109 ALA C N 1
ATOM 3037 C CA . ALA C 1 109 ? 7.999 54.676 -6.961 1.00 11.85 109 ALA C CA 1
ATOM 3038 C C . ALA C 1 109 ? 8.255 55.933 -7.789 1.00 15.19 109 ALA C C 1
ATOM 3039 O O . ALA C 1 109 ? 8.098 57.045 -7.287 1.00 16.80 109 ALA C O 1
ATOM 3041 N N . THR C 1 110 ? 8.687 55.750 -9.039 1.00 15.39 110 THR C N 1
ATOM 3042 C CA . THR C 1 110 ? 8.958 56.859 -9.963 1.00 16.52 110 THR C CA 1
ATOM 3043 C C . THR C 1 110 ? 7.657 57.562 -10.275 1.00 16.47 110 THR C C 1
ATOM 3044 O O . THR C 1 110 ? 7.583 58.788 -10.279 1.00 24.06 110 THR C O 1
ATOM 3048 N N . THR C 1 111 ? 6.648 56.766 -10.598 1.00 19.77 111 THR C N 1
ATOM 3049 C CA . THR C 1 111 ? 5.318 57.266 -10.900 1.00 22.55 111 THR C CA 1
ATOM 3050 C C . THR C 1 111 ? 4.818 58.071 -9.718 1.00 20.61 111 THR C C 1
ATOM 3051 O O . THR C 1 111 ? 4.268 59.159 -9.881 1.00 23.99 111 THR C O 1
ATOM 3055 N N . PHE C 1 112 ? 5.005 57.521 -8.523 1.00 21.06 112 PHE C N 1
ATOM 3056 C CA . PHE C 1 112 ? 4.602 58.201 -7.305 1.00 20.74 112 PHE C CA 1
ATOM 3057 C C . PHE C 1 112 ? 5.340 59.545 -7.216 1.00 19.45 112 PHE C C 1
ATOM 3058 O O . PHE C 1 112 ? 4.721 60.584 -7.006 1.00 28.23 112 PHE C O 1
ATOM 3066 N N . ALA C 1 113 ? 6.650 59.526 -7.441 1.00 21.62 113 ALA C N 1
ATOM 3067 C CA . ALA C 1 113 ? 7.466 60.738 -7.364 1.00 21.25 113 ALA C CA 1
ATOM 3068 C C . ALA C 1 113 ? 7.022 61.812 -8.347 1.00 23.83 113 ALA C C 1
ATOM 3069 O O . ALA C 1 113 ? 7.063 63.002 -8.034 1.00 22.20 113 ALA C O 1
ATOM 3071 N N . GLN C 1 114 ? 6.605 61.394 -9.539 1.00 25.41 114 GLN C N 1
ATOM 3072 C CA . GLN C 1 114 ? 6.152 62.341 -10.548 1.00 21.97 114 GLN C CA 1
ATOM 3073 C C . GLN C 1 114 ? 4.857 62.979 -10.090 1.00 28.74 114 GLN C C 1
ATOM 3074 O O . GLN C 1 114 ? 4.640 64.164 -10.326 1.00 32.03 114 GLN C O 1
ATOM 3080 N N . SER C 1 115 ? 4.004 62.191 -9.429 1.00 25.42 115 SER C N 1
ATOM 3081 C CA . SER C 1 115 ? 2.742 62.693 -8.907 1.00 25.93 115 SER C CA 1
ATOM 3082 C C . SER C 1 115 ? 2.999 63.745 -7.843 1.00 25.91 115 SER C C 1
ATOM 3083 O O . SER C 1 115 ? 2.230 64.693 -7.709 1.00 28.09 115 SER C O 1
ATOM 3086 N N . MET C 1 116 ? 4.091 63.574 -7.099 1.00 26.35 116 MET C N 1
ATOM 3087 C CA . MET C 1 116 ? 4.478 64.513 -6.047 1.00 27.80 116 MET C CA 1
ATOM 3088 C C . MET C 1 116 ? 5.275 65.715 -6.570 1.00 26.37 116 MET C C 1
ATOM 3089 O O . MET C 1 116 ? 5.782 66.512 -5.782 1.00 28.35 116 MET C O 1
ATOM 3094 N N . GLY C 1 117 ? 5.412 65.819 -7.891 1.00 26.96 117 GLY C N 1
ATOM 3095 C CA . GLY C 1 117 ? 6.120 66.942 -8.487 1.00 24.61 117 GLY C CA 1
ATOM 3096 C C . GLY C 1 117 ? 7.577 66.771 -8.878 1.00 26.87 117 GLY C C 1
ATOM 3097 O O . GLY C 1 117 ? 8.241 67.741 -9.256 1.00 30.37 117 GLY C O 1
ATOM 3098 N N . PHE C 1 118 ? 8.095 65.555 -8.784 1.00 27.47 118 PHE C N 1
ATOM 3099 C CA . PHE C 1 118 ? 9.483 65.318 -9.142 1.00 22.63 118 PHE C CA 1
ATOM 3100 C C . PHE C 1 118 ? 9.657 65.135 -10.653 1.00 24.27 118 PHE C C 1
ATOM 3101 O O . PHE C 1 118 ? 8.767 64.633 -11.349 1.00 27.39 118 PHE C O 1
ATOM 3109 N N . ILE C 1 119 ? 10.796 65.602 -11.152 1.00 24.69 119 ILE C N 1
ATOM 3110 C CA . ILE C 1 119 ? 11.138 65.533 -12.567 1.00 23.66 119 ILE C CA 1
ATOM 3111 C C . ILE C 1 119 ? 11.763 64.193 -12.954 1.00 25.08 119 ILE C C 1
ATOM 3112 O O . ILE C 1 119 ? 12.755 63.755 -12.369 1.00 25.07 119 ILE C O 1
ATOM 3117 N N . ASN C 1 120 ? 11.138 63.530 -13.918 1.00 25.21 120 ASN C N 1
ATOM 3118 C CA . ASN C 1 120 ? 11.607 62.249 -14.417 1.00 26.75 120 ASN C CA 1
ATOM 3119 C C . ASN C 1 120 ? 12.744 62.523 -15.394 1.00 28.66 120 ASN C C 1
ATOM 3120 O O . ASN C 1 120 ? 12.524 63.102 -16.456 1.00 27.58 120 ASN C O 1
ATOM 3125 N N . GLU C 1 121 ? 13.955 62.101 -15.035 1.00 30.47 121 GLU C N 1
ATOM 3126 C CA . GLU C 1 121 ? 15.126 62.319 -15.874 1.00 26.43 121 GLU C CA 1
ATOM 3127 C C . GLU C 1 121 ? 16.129 61.186 -15.784 1.00 28.53 121 GLU C C 1
ATOM 3128 O O . GLU C 1 121 ? 16.136 60.424 -14.827 1.00 32.16 121 GLU C O 1
ATOM 3134 N N . ASP C 1 122 ? 16.959 61.062 -16.811 1.00 28.40 122 ASP C N 1
ATOM 3135 C CA . ASP C 1 122 ? 17.982 60.025 -16.866 1.00 28.75 122 ASP C CA 1
ATOM 3136 C C . ASP C 1 122 ? 18.992 60.271 -15.751 1.00 29.17 122 ASP C C 1
ATOM 3137 O O . ASP C 1 122 ? 19.378 61.413 -15.507 1.00 28.82 122 ASP C O 1
ATOM 3142 N N . LEU C 1 123 ? 19.417 59.201 -15.081 1.00 25.39 123 LEU C N 1
ATOM 3143 C CA . LEU C 1 123 ? 20.385 59.310 -13.994 1.00 22.91 123 LEU C CA 1
ATOM 3144 C C . LEU C 1 123 ? 21.824 58.985 -14.408 1.00 24.45 123 LEU C C 1
ATOM 3145 O O . LEU C 1 123 ? 22.725 58.969 -13.574 1.00 26.49 123 LEU C O 1
ATOM 3150 N N . SER C 1 124 ? 22.033 58.726 -15.695 1.00 26.38 124 SER C N 1
ATOM 3151 C CA . SER C 1 124 ? 23.357 58.400 -16.223 1.00 28.56 124 SER C CA 1
ATOM 3152 C C . SER C 1 124 ? 24.158 59.646 -16.537 1.00 28.65 124 SER C C 1
ATOM 3153 O O . SER C 1 124 ? 23.607 60.731 -16.713 1.00 30.57 124 SER C O 1
ATOM 3156 N N . THR C 1 125 ? 25.469 59.467 -16.611 1.00 28.92 125 THR C N 1
ATOM 3157 C CA . THR C 1 125 ? 26.395 60.535 -16.961 1.00 30.36 125 THR C CA 1
ATOM 3158 C C . THR C 1 125 ? 27.434 59.854 -17.825 1.00 34.09 125 THR C C 1
ATOM 3159 O O . THR C 1 125 ? 27.546 58.622 -17.819 1.00 33.18 125 THR C O 1
ATOM 3163 N N . SER C 1 126 ? 28.184 60.647 -18.580 1.00 37.98 126 SER C N 1
ATOM 3164 C CA . SER C 1 126 ? 29.226 60.102 -19.438 1.00 37.72 126 SER C CA 1
ATOM 3165 C C . SER C 1 126 ? 30.198 59.282 -18.586 1.00 35.93 126 SER C C 1
ATOM 3166 O O . SER C 1 126 ? 30.675 58.232 -19.013 1.00 39.50 126 SER C O 1
ATOM 3169 N N . ALA C 1 127 ? 30.424 59.741 -17.356 1.00 34.33 127 ALA C N 1
ATOM 3170 C CA . ALA C 1 127 ? 31.313 59.071 -16.407 1.00 32.34 127 ALA C CA 1
ATOM 3171 C C . ALA C 1 127 ? 30.794 57.692 -15.967 1.00 32.63 127 ALA C C 1
ATOM 3172 O O . ALA C 1 127 ? 31.571 56.740 -15.866 1.00 29.79 127 ALA C O 1
ATOM 3174 N N . SER C 1 128 ? 29.495 57.590 -15.681 1.00 30.90 128 SER C N 1
ATOM 3175 C CA . SER C 1 128 ? 28.929 56.313 -15.264 1.00 30.94 128 SER C CA 1
ATOM 3176 C C . SER C 1 128 ? 28.775 55.383 -16.455 1.00 33.57 128 SER C C 1
ATOM 3177 O O . SER C 1 128 ? 28.782 54.164 -16.295 1.00 34.03 128 SER C O 1
ATOM 3180 N N . GLN C 1 129 ? 28.672 55.957 -17.652 1.00 37.41 129 GLN C N 1
ATOM 3181 C CA . GLN C 1 129 ? 28.544 55.155 -18.872 1.00 43.96 129 GLN C CA 1
ATOM 3182 C C . GLN C 1 129 ? 29.879 54.483 -19.219 1.00 42.71 129 GLN C C 1
ATOM 3183 O O . GLN C 1 129 ? 29.907 53.338 -19.678 1.00 42.80 129 GLN C O 1
ATOM 3189 N N . ALA C 1 130 ? 30.976 55.202 -18.990 1.00 40.93 130 ALA C N 1
ATOM 3190 C CA . ALA C 1 130 ? 32.319 54.689 -19.260 1.00 39.78 130 ALA C CA 1
ATOM 3191 C C . ALA C 1 130 ? 32.629 53.571 -18.287 1.00 36.51 130 ALA C C 1
ATOM 3192 O O . ALA C 1 130 ? 33.097 52.507 -18.672 1.00 37.92 130 ALA C O 1
ATOM 3194 N N . LEU C 1 131 ? 32.345 53.829 -17.019 1.00 36.57 131 LEU C N 1
ATOM 3195 C CA . LEU C 1 131 ? 32.568 52.870 -15.952 1.00 33.56 131 LEU C CA 1
ATOM 3196 C C . LEU C 1 131 ? 31.928 51.525 -16.301 1.00 30.15 131 LEU C C 1
ATOM 3197 O O . LEU C 1 131 ? 32.546 50.478 -16.142 1.00 31.06 131 LEU C O 1
ATOM 3202 N N . HIS C 1 132 ? 30.716 51.574 -16.843 1.00 28.66 132 HIS C N 1
ATOM 3203 C CA . HIS C 1 132 ? 29.980 50.376 -17.230 1.00 27.69 132 HIS C CA 1
ATOM 3204 C C . HIS C 1 132 ? 30.573 49.664 -18.446 1.00 33.42 132 HIS C C 1
ATOM 3205 O O . HIS C 1 132 ? 30.575 48.434 -18.506 1.00 36.82 132 HIS C O 1
ATOM 3212 N N . SER C 1 133 ? 31.035 50.431 -19.430 1.00 38.49 133 SER C N 1
ATOM 3213 C CA . SER C 1 133 ? 31.627 49.846 -20.634 1.00 39.37 133 SER C CA 1
ATOM 3214 C C . SER C 1 133 ? 33.010 49.253 -20.360 1.00 38.13 133 SER C C 1
ATOM 3215 O O . SER C 1 133 ? 33.396 48.254 -20.966 1.00 39.75 133 SER C O 1
ATOM 3218 N N . ASP C 1 134 ? 33.745 49.864 -19.436 1.00 38.85 134 ASP C N 1
ATOM 3219 C CA . ASP C 1 134 ? 35.059 49.364 -19.057 1.00 40.93 134 ASP C CA 1
ATOM 3220 C C . ASP C 1 134 ? 34.857 48.070 -18.281 1.00 38.97 134 ASP C C 1
ATOM 3221 O O . ASP C 1 134 ? 35.652 47.142 -18.388 1.00 39.93 134 ASP C O 1
ATOM 3226 N N . TRP C 1 135 ? 33.771 48.019 -17.514 1.00 37.48 135 TRP C N 1
ATOM 3227 C CA . TRP C 1 135 ? 33.415 46.849 -16.717 1.00 31.57 135 TRP C CA 1
ATOM 3228 C C . TRP C 1 135 ? 33.082 45.677 -17.642 1.00 32.66 135 TRP C C 1
ATOM 3229 O O . TRP C 1 135 ? 33.491 44.534 -17.396 1.00 31.00 135 TRP C O 1
ATOM 3240 N N . LEU C 1 136 ? 32.348 45.975 -18.711 1.00 29.24 136 LEU C N 1
ATOM 3241 C CA . LEU C 1 136 ? 31.953 44.966 -19.688 1.00 35.12 136 LEU C CA 1
ATOM 3242 C C . LEU C 1 136 ? 33.157 44.406 -20.435 1.00 36.21 136 LEU C C 1
ATOM 3243 O O . LEU C 1 136 ? 33.277 43.194 -20.631 1.00 34.32 136 LEU C O 1
ATOM 3248 N N . ALA C 1 137 ? 34.048 45.305 -20.840 1.00 37.08 137 ALA C N 1
ATOM 3249 C CA . ALA C 1 137 ? 35.260 44.931 -21.558 1.00 39.65 137 ALA C CA 1
ATOM 3250 C C . ALA C 1 137 ? 36.124 44.036 -20.681 1.00 38.34 137 ALA C C 1
ATOM 3251 O O . ALA C 1 137 ? 36.833 43.154 -21.171 1.00 42.57 137 ALA C O 1
ATOM 3253 N N . ARG C 1 138 ? 36.018 44.263 -19.375 1.00 38.18 138 ARG C N 1
ATOM 3254 C CA . ARG C 1 138 ? 36.757 43.539 -18.346 1.00 32.62 138 ARG C CA 1
ATOM 3255 C C . ARG C 1 138 ? 36.082 42.200 -18.005 1.00 28.10 138 ARG C C 1
ATOM 3256 O O . ARG C 1 138 ? 36.387 41.589 -16.987 1.00 27.21 138 ARG C O 1
ATOM 3264 N N . ASN C 1 139 ? 35.172 41.746 -18.861 1.00 25.94 139 ASN C N 1
ATOM 3265 C CA . ASN C 1 139 ? 34.450 40.497 -18.636 1.00 27.03 139 ASN C CA 1
ATOM 3266 C C . ASN C 1 139 ? 33.560 40.531 -17.397 1.00 25.97 139 ASN C C 1
ATOM 3267 O O . ASN C 1 139 ? 33.395 39.523 -16.694 1.00 23.70 139 ASN C O 1
ATOM 3272 N N . CYS C 1 140 ? 33.031 41.718 -17.114 1.00 23.72 140 CYS C N 1
ATOM 3273 C CA . CYS C 1 140 ? 32.113 41.924 -16.006 1.00 24.44 140 CYS C CA 1
ATOM 3274 C C . CYS C 1 140 ? 32.635 41.615 -14.604 1.00 24.39 140 CYS C C 1
ATOM 3275 O O . CYS C 1 140 ? 31.948 40.981 -13.804 1.00 22.35 140 CYS C O 1
ATOM 3278 N N . GLN C 1 141 ? 33.827 42.110 -14.293 1.00 23.99 141 GLN C N 1
ATOM 3279 C CA . GLN C 1 141 ? 34.430 41.901 -12.982 1.00 19.76 141 GLN C CA 1
ATOM 3280 C C . GLN C 1 141 ? 34.548 43.245 -12.265 1.00 21.08 141 GLN C C 1
ATOM 3281 O O . GLN C 1 141 ? 35.122 44.187 -12.801 1.00 24.26 141 GLN C O 1
ATOM 3287 N N . PRO C 1 142 ? 34.041 43.343 -11.028 1.00 23.70 142 PRO C N 1
ATOM 3288 C CA . PRO C 1 142 ? 33.368 42.312 -10.234 1.00 24.29 142 PRO C CA 1
ATOM 3289 C C . PRO C 1 142 ? 31.861 42.278 -10.399 1.00 22.47 142 PRO C C 1
ATOM 3290 O O . PRO C 1 142 ? 31.261 43.197 -10.941 1.00 24.19 142 PRO C O 1
ATOM 3294 N N . ASN C 1 143 ? 31.263 41.196 -9.915 1.00 22.89 143 ASN C N 1
ATOM 3295 C CA . ASN C 1 143 ? 29.821 41.014 -9.946 1.00 24.80 143 ASN C CA 1
ATOM 3296 C C . ASN C 1 143 ? 29.431 40.187 -8.719 1.00 27.24 143 ASN C C 1
ATOM 3297 O O . ASN C 1 143 ? 30.302 39.674 -8.009 1.00 27.47 143 ASN C O 1
ATOM 3302 N N . TYR C 1 144 ? 28.131 40.060 -8.468 1.00 23.51 144 TYR C N 1
ATOM 3303 C CA . TYR C 1 144 ? 27.654 39.368 -7.282 1.00 21.19 144 TYR C CA 1
ATOM 3304 C C . TYR C 1 144 ? 26.869 38.100 -7.532 1.00 22.62 144 TYR C C 1
ATOM 3305 O O . TYR C 1 144 ? 25.976 37.747 -6.762 1.00 25.83 144 TYR C O 1
ATOM 3314 N N . TRP C 1 145 ? 27.212 37.412 -8.611 1.00 22.83 145 TRP C N 1
ATOM 3315 C CA . TRP C 1 145 ? 26.552 36.164 -8.961 1.00 20.30 145 TRP C CA 1
ATOM 3316 C C . TRP C 1 145 ? 27.354 35.006 -8.394 1.00 23.09 145 TRP C C 1
ATOM 3317 O O . TRP C 1 145 ? 28.545 35.138 -8.088 1.00 22.67 145 TRP C O 1
ATOM 3328 N N . ARG C 1 146 ? 26.703 33.863 -8.263 1.00 19.53 146 ARG C N 1
ATOM 3329 C CA . ARG C 1 146 ? 27.376 32.677 -7.782 1.00 19.92 146 ARG C CA 1
ATOM 3330 C C . ARG C 1 146 ? 26.532 31.460 -8.154 1.00 24.36 146 ARG C C 1
ATOM 3331 O O . ARG C 1 146 ? 25.344 31.597 -8.461 1.00 28.48 146 ARG C O 1
ATOM 3339 N N . ASN C 1 147 ? 27.154 30.282 -8.180 1.00 23.43 147 ASN C N 1
ATOM 3340 C CA . ASN C 1 147 ? 26.467 29.032 -8.520 1.00 23.91 147 ASN C CA 1
ATOM 3341 C C . ASN C 1 147 ? 25.682 29.142 -9.837 1.00 25.70 147 ASN C C 1
ATOM 3342 O O . ASN C 1 147 ? 24.485 28.854 -9.893 1.00 30.01 147 ASN C O 1
ATOM 3347 N N . VAL C 1 148 ? 26.365 29.585 -10.888 1.00 25.28 148 VAL C N 1
ATOM 3348 C CA . VAL C 1 148 ? 25.763 29.735 -12.210 1.00 23.21 148 VAL C CA 1
ATOM 3349 C C . VAL C 1 148 ? 26.821 29.512 -13.294 1.00 24.21 148 VAL C C 1
ATOM 3350 O O . VAL C 1 148 ? 28.015 29.434 -13.008 1.00 23.84 148 VAL C O 1
ATOM 3354 N N . ILE C 1 149 ? 26.363 29.404 -14.536 1.00 25.74 149 ILE C N 1
ATOM 3355 C CA . ILE C 1 149 ? 27.231 29.233 -15.692 1.00 26.21 149 ILE C CA 1
ATOM 3356 C C . ILE C 1 149 ? 26.830 30.316 -16.691 1.00 25.25 149 ILE C C 1
ATOM 3357 O O . ILE C 1 149 ? 25.668 30.703 -16.749 1.00 30.81 149 ILE C O 1
ATOM 3362 N N . PRO C 1 150 ? 27.797 30.889 -17.418 1.00 26.51 150 PRO C N 1
ATOM 3363 C CA . PRO C 1 150 ? 29.229 30.582 -17.346 1.00 27.12 150 PRO C CA 1
ATOM 3364 C C . PRO C 1 150 ? 29.806 31.061 -16.016 1.00 27.09 150 PRO C C 1
ATOM 3365 O O . PRO C 1 150 ? 29.110 31.703 -15.229 1.00 28.02 150 PRO C O 1
ATOM 3369 N N . ASP C 1 151 ? 31.065 30.715 -15.765 1.00 27.48 151 ASP C N 1
ATOM 3370 C CA . ASP C 1 151 ? 31.758 31.082 -14.536 1.00 28.50 151 ASP C CA 1
ATOM 3371 C C . ASP C 1 151 ? 31.692 32.591 -14.323 1.00 26.50 151 ASP C C 1
ATOM 3372 O O . ASP C 1 151 ? 32.348 33.352 -15.039 1.00 27.01 151 ASP C O 1
ATOM 3377 N N . PRO C 1 152 ? 30.926 33.035 -13.305 1.00 25.25 152 PRO C N 1
ATOM 3378 C CA . PRO C 1 152 ? 30.772 34.458 -12.993 1.00 22.82 152 PRO C CA 1
ATOM 3379 C C . PRO C 1 152 ? 32.073 35.123 -12.556 1.00 25.98 152 PRO C C 1
ATOM 3380 O O . PRO C 1 152 ? 32.171 36.344 -12.535 1.00 28.48 152 PRO C O 1
ATOM 3384 N N . SER C 1 153 ? 33.082 34.319 -12.234 1.00 28.71 153 SER C N 1
ATOM 3385 C CA . SER C 1 153 ? 34.375 34.859 -11.828 1.00 31.36 153 SER C CA 1
ATOM 3386 C C . SER C 1 153 ? 35.260 35.087 -13.051 1.00 33.19 153 SER C C 1
ATOM 3387 O O . SER C 1 153 ? 36.412 35.503 -12.923 1.00 34.18 153 SER C O 1
ATOM 3390 N N . LYS C 1 154 ? 34.725 34.806 -14.237 1.00 33.03 154 LYS C N 1
ATOM 3391 C CA . LYS C 1 154 ? 35.481 34.984 -15.468 1.00 31.24 154 LYS C CA 1
ATOM 3392 C C . LYS C 1 154 ? 34.699 35.639 -16.590 1.00 29.49 154 LYS C C 1
ATOM 3393 O O . LYS C 1 154 ? 35.256 36.409 -17.373 1.00 28.49 154 LYS C O 1
ATOM 3399 N N . TYR C 1 155 ? 33.403 35.369 -16.651 1.00 26.73 155 TYR C N 1
ATOM 3400 C CA . TYR C 1 155 ? 32.595 35.887 -17.741 1.00 29.94 155 TYR C CA 1
ATOM 3401 C C . TYR C 1 155 ? 31.401 36.744 -17.373 1.00 29.19 155 TYR C C 1
ATOM 3402 O O . TYR C 1 155 ? 31.003 36.822 -16.213 1.00 30.65 155 TYR C O 1
ATOM 3411 N N . CYS C 1 156 ? 30.853 37.393 -18.399 1.00 28.10 156 CYS C N 1
ATOM 3412 C CA . CYS C 1 156 ? 29.660 38.220 -18.289 1.00 25.97 156 CYS C CA 1
ATOM 3413 C C . CYS C 1 156 ? 28.475 37.279 -18.450 1.00 27.73 156 CYS C C 1
ATOM 3414 O O . CYS C 1 156 ? 28.643 36.119 -18.838 1.00 31.66 156 CYS C O 1
ATOM 3417 N N . GLY C 1 157 ? 27.279 37.788 -18.175 1.00 28.88 157 GLY C N 1
ATOM 3418 C CA . GLY C 1 157 ? 26.083 36.980 -18.315 1.00 27.09 157 GLY C CA 1
ATOM 3419 C C . GLY C 1 157 ? 25.618 36.968 -19.758 1.00 27.63 157 GLY C C 1
ATOM 3420 O O . GLY C 1 157 ? 26.352 37.414 -20.637 1.00 34.02 157 GLY C O 1
ATOM 3421 N N . PRO C 1 158 ? 24.377 36.543 -20.035 1.00 28.78 158 PRO C N 1
ATOM 3422 C CA . PRO C 1 158 ? 23.379 36.075 -19.072 1.00 29.79 158 PRO C CA 1
ATOM 3423 C C . PRO C 1 158 ? 23.834 34.826 -18.340 1.00 30.06 158 PRO C C 1
ATOM 3424 O O . PRO C 1 158 ? 24.570 34.003 -18.889 1.00 31.77 158 PRO C O 1
ATOM 3428 N N . TYR C 1 159 ? 23.411 34.716 -17.086 1.00 27.23 159 TYR C N 1
ATOM 3429 C CA . TYR C 1 159 ? 23.766 33.583 -16.259 1.00 23.77 159 TYR C CA 1
ATOM 3430 C C . TYR C 1 159 ? 22.594 32.644 -16.121 1.00 23.72 159 TYR C C 1
ATOM 3431 O O . TYR C 1 159 ? 21.455 33.010 -16.391 1.00 25.04 159 TYR C O 1
ATOM 3440 N N . LYS C 1 160 ? 22.879 31.452 -15.624 1.00 27.03 160 LYS C N 1
ATOM 3441 C CA . LYS C 1 160 ? 21.873 30.426 -15.468 1.00 30.36 160 LYS C CA 1
ATOM 3442 C C . LYS C 1 160 ? 22.399 29.336 -14.537 1.00 30.55 160 LYS C C 1
ATOM 3443 O O . LYS C 1 160 ? 23.592 29.059 -14.519 1.00 34.22 160 LYS C O 1
ATOM 3449 N N . PRO C 1 161 ? 21.536 28.779 -13.674 1.00 30.39 161 PRO C N 1
ATOM 3450 C CA . PRO C 1 161 ? 22.023 27.727 -12.784 1.00 31.58 161 PRO C CA 1
ATOM 3451 C C . PRO C 1 161 ? 22.387 26.492 -13.625 1.00 33.72 161 PRO C C 1
ATOM 3452 O O . PRO C 1 161 ? 21.712 26.178 -14.608 1.00 35.32 161 PRO C O 1
ATOM 3456 N N . PRO C 1 162 ? 23.485 25.805 -13.274 1.00 33.85 162 PRO C N 1
ATOM 3457 C CA . PRO C 1 162 ? 23.922 24.617 -14.014 1.00 35.47 162 PRO C CA 1
ATOM 3458 C C . PRO C 1 162 ? 22.914 23.475 -14.010 1.00 37.11 162 PRO C C 1
ATOM 3459 O O . PRO C 1 162 ? 22.896 22.705 -14.992 1.00 39.64 162 PRO C O 1
ATOM 3464 N N . THR D 2 1 ? 27.403 55.788 0.259 1.00 28.21 183 THR D N 1
ATOM 3465 C CA . THR D 2 1 ? 26.220 55.989 1.144 1.00 28.26 183 THR D CA 1
ATOM 3466 C C . THR D 2 1 ? 26.460 57.057 2.198 1.00 25.70 183 THR D C 1
ATOM 3467 O O . THR D 2 1 ? 27.571 57.203 2.703 1.00 26.36 183 THR D O 1
ATOM 3471 N N . ILE D 2 2 ? 25.422 57.830 2.494 1.00 25.21 184 ILE D N 1
ATOM 3472 C CA . ILE D 2 2 ? 25.511 58.816 3.556 1.00 22.94 184 ILE D CA 1
ATOM 3473 C C . ILE D 2 2 ? 24.383 58.499 4.531 1.00 20.77 184 ILE D C 1
ATOM 3474 O O . ILE D 2 2 ? 23.249 58.263 4.126 1.00 22.02 184 ILE D O 1
ATOM 3479 N N . GLY D 2 3 ? 24.747 58.369 5.801 1.00 21.35 185 GLY D N 1
ATOM 3480 C CA . GLY D 2 3 ? 23.787 58.099 6.850 1.00 20.67 185 GLY D CA 1
ATOM 3481 C C . GLY D 2 3 ? 23.918 59.287 7.773 1.00 22.09 185 GLY D C 1
ATOM 3482 O O . GLY D 2 3 ? 25.034 59.687 8.103 1.00 21.11 185 GLY D O 1
ATOM 3483 N N . MET D 2 4 ? 22.795 59.870 8.176 1.00 22.37 186 MET D N 1
ATOM 3484 C CA . MET D 2 4 ? 22.833 61.035 9.045 1.00 24.14 186 MET D CA 1
ATOM 3485 C C . MET D 2 4 ? 21.856 60.967 10.207 1.00 24.46 186 MET D C 1
ATOM 3486 O O . MET D 2 4 ? 20.738 60.470 10.064 1.00 25.94 186 MET D O 1
ATOM 3491 N N . VAL D 2 5 ? 22.302 61.473 11.355 1.00 21.50 187 VAL D N 1
ATOM 3492 C CA . VAL D 2 5 ? 21.507 61.527 12.578 1.00 20.82 187 VAL D CA 1
ATOM 3493 C C . VAL D 2 5 ? 21.489 62.983 13.036 1.00 24.05 187 VAL D C 1
ATOM 3494 O O . VAL D 2 5 ? 22.511 63.676 12.973 1.00 23.72 187 VAL D O 1
ATOM 3498 N N . VAL D 2 6 ? 20.320 63.453 13.457 1.00 21.90 188 VAL D N 1
ATOM 3499 C CA . VAL D 2 6 ? 20.176 64.821 13.933 1.00 21.70 188 VAL D CA 1
ATOM 3500 C C . VAL D 2 6 ? 19.292 64.850 15.172 1.00 23.35 188 VAL D C 1
ATOM 3501 O O . VAL D 2 6 ? 18.272 64.157 15.242 1.00 19.77 188 VAL D O 1
ATOM 3505 N N . ILE D 2 7 ? 19.739 65.588 16.183 1.00 24.62 189 ILE D N 1
ATOM 3506 C CA . ILE D 2 7 ? 18.973 65.745 17.409 1.00 21.99 189 ILE D CA 1
ATOM 3507 C C . ILE D 2 7 ? 18.639 67.233 17.508 1.00 22.09 189 ILE D C 1
ATOM 3508 O O . ILE D 2 7 ? 19.528 68.071 17.636 1.00 19.80 189 ILE D O 1
ATOM 3513 N N . HIS D 2 8 ? 17.361 67.555 17.352 1.00 21.10 190 HIS D N 1
ATOM 3514 C CA . HIS D 2 8 ? 16.880 68.932 17.426 1.00 24.37 190 HIS D CA 1
ATOM 3515 C C . HIS D 2 8 ? 17.126 69.491 18.821 1.00 26.57 190 HIS D C 1
ATOM 3516 O O . HIS D 2 8 ? 17.373 68.740 19.758 1.00 27.50 190 HIS D O 1
ATOM 3523 N N . LYS D 2 9 ? 17.020 70.806 18.970 1.00 28.46 191 LYS D N 1
ATOM 3524 C CA . LYS D 2 9 ? 17.228 71.431 20.269 1.00 30.55 191 LYS D CA 1
ATOM 3525 C C . LYS D 2 9 ? 16.175 70.951 21.278 1.00 27.72 191 LYS D C 1
ATOM 3526 O O . LYS D 2 9 ? 16.446 70.814 22.464 1.00 27.30 191 LYS D O 1
ATOM 3532 N N . THR D 2 10 ? 14.989 70.635 20.772 1.00 29.85 192 THR D N 1
ATOM 3533 C CA . THR D 2 10 ? 13.873 70.177 21.591 1.00 29.87 192 THR D CA 1
ATOM 3534 C C . THR D 2 10 ? 13.958 68.710 22.006 1.00 32.47 192 THR D C 1
ATOM 3535 O O . THR D 2 10 ? 13.019 68.181 22.610 1.00 34.84 192 THR D O 1
ATOM 3539 N N . GLY D 2 11 ? 15.061 68.047 21.667 1.00 30.83 193 GLY D N 1
ATOM 3540 C CA . GLY D 2 11 ? 15.208 66.641 22.004 1.00 28.22 193 GLY D CA 1
ATOM 3541 C C . GLY D 2 11 ? 14.630 65.690 20.962 1.00 27.61 193 GLY D C 1
ATOM 3542 O O . GLY D 2 11 ? 14.732 64.475 21.118 1.00 33.27 193 GLY D O 1
ATOM 3543 N N . HIS D 2 12 ? 14.001 66.230 19.918 1.00 26.69 194 HIS D N 1
ATOM 3544 C CA . HIS D 2 12 ? 13.425 65.409 18.855 1.00 23.79 194 HIS D CA 1
ATOM 3545 C C . HIS D 2 12 ? 14.533 64.876 17.968 1.00 22.23 194 HIS D C 1
ATOM 3546 O O . HIS D 2 12 ? 15.428 65.616 17.572 1.00 24.54 194 HIS D O 1
ATOM 3553 N N . ILE D 2 13 ? 14.467 63.587 17.659 1.00 22.20 195 ILE D N 1
ATOM 3554 C CA . ILE D 2 13 ? 15.491 62.937 16.853 1.00 20.78 195 ILE D CA 1
ATOM 3555 C C . ILE D 2 13 ? 14.970 62.466 15.499 1.00 22.05 195 ILE D C 1
ATOM 3556 O O . ILE D 2 13 ? 13.807 62.085 15.359 1.00 23.16 195 ILE D O 1
ATOM 3561 N N . ALA D 2 14 ? 15.850 62.512 14.507 1.00 18.44 196 ALA D N 1
ATOM 3562 C CA . ALA D 2 14 ? 15.543 62.077 13.154 1.00 18.31 196 ALA D CA 1
ATOM 3563 C C . ALA D 2 14 ? 16.805 61.444 12.584 1.00 18.33 196 ALA D C 1
ATOM 3564 O O . ALA D 2 14 ? 17.913 61.714 13.058 1.00 21.10 196 ALA D O 1
ATOM 3566 N N . ALA D 2 15 ? 16.634 60.599 11.575 1.00 16.74 197 ALA D N 1
ATOM 3567 C CA . ALA D 2 15 ? 17.758 59.934 10.927 1.00 15.17 197 ALA D CA 1
ATOM 3568 C C . ALA D 2 15 ? 17.364 59.636 9.491 1.00 19.55 197 ALA D C 1
ATOM 3569 O O . ALA D 2 15 ? 16.182 59.606 9.163 1.00 19.86 197 ALA D O 1
ATOM 3571 N N . GLY D 2 16 ? 18.349 59.448 8.623 1.00 17.77 198 GLY D N 1
ATOM 3572 C CA . GLY D 2 16 ? 18.039 59.144 7.241 1.00 16.61 198 GLY D CA 1
ATOM 3573 C C . GLY D 2 16 ? 19.271 58.733 6.475 1.00 16.66 198 GLY D C 1
ATOM 3574 O O . GLY D 2 16 ? 20.381 58.851 6.973 1.00 14.95 198 GLY D O 1
ATOM 3575 N N . THR D 2 17 ? 19.075 58.226 5.268 1.00 15.91 199 THR D N 1
ATOM 3576 C CA . THR D 2 17 ? 20.184 57.801 4.433 1.00 20.17 199 THR D CA 1
ATOM 3577 C C . THR D 2 17 ? 19.836 58.042 2.974 1.00 23.07 199 THR D C 1
ATOM 3578 O O . THR D 2 17 ? 18.672 58.255 2.618 1.00 26.35 199 THR D O 1
ATOM 3582 N N . SER D 2 18 ? 20.862 58.040 2.134 1.00 21.70 200 SER D N 1
ATOM 3583 C CA . SER D 2 18 ? 20.680 58.198 0.702 1.00 18.97 200 SER D CA 1
ATOM 3584 C C . SER D 2 18 ? 21.868 57.500 0.073 1.00 19.76 200 SER D C 1
ATOM 3585 O O . SER D 2 18 ? 22.982 57.591 0.589 1.00 18.77 200 SER D O 1
ATOM 3588 N N . THR D 2 19 ? 21.630 56.768 -1.012 1.00 17.96 201 THR D N 1
ATOM 3589 C CA . THR D 2 19 ? 22.708 56.036 -1.664 1.00 18.40 201 THR D CA 1
ATOM 3590 C C . THR D 2 19 ? 22.365 55.623 -3.085 1.00 17.93 201 THR D C 1
ATOM 3591 O O . THR D 2 19 ? 21.198 55.624 -3.470 1.00 20.54 201 THR D O 1
ATOM 3595 N N . ASN D 2 20 ? 23.389 55.290 -3.868 1.00 18.45 202 ASN D N 1
ATOM 3596 C CA . ASN D 2 20 ? 23.177 54.800 -5.226 1.00 19.59 202 ASN D CA 1
ATOM 3597 C C . ASN D 2 20 ? 23.535 53.302 -5.275 1.00 24.28 202 ASN D C 1
ATOM 3598 O O . ASN D 2 20 ? 23.509 52.664 -6.337 1.00 24.86 202 ASN D O 1
ATOM 3603 N N . GLY D 2 21 ? 23.811 52.748 -4.093 1.00 21.11 203 GLY D N 1
ATOM 3604 C CA . GLY D 2 21 ? 24.129 51.337 -3.954 1.00 24.74 203 GLY D CA 1
ATOM 3605 C C . GLY D 2 21 ? 25.570 50.967 -4.216 1.00 25.83 203 GLY D C 1
ATOM 3606 O O . GLY D 2 21 ? 26.474 51.748 -3.941 1.00 30.23 203 GLY D O 1
ATOM 3607 N N . ILE D 2 22 ? 25.789 49.740 -4.677 1.00 26.83 204 ILE D N 1
ATOM 3608 C CA . ILE D 2 22 ? 27.134 49.285 -4.986 1.00 30.85 204 ILE D CA 1
ATOM 3609 C C . ILE D 2 22 ? 27.321 49.157 -6.496 1.00 29.20 204 ILE D C 1
ATOM 3610 O O . ILE D 2 22 ? 26.368 48.888 -7.235 1.00 29.23 204 ILE D O 1
ATOM 3615 N N . LYS D 2 23 ? 28.541 49.425 -6.949 1.00 30.01 205 LYS D N 1
ATOM 3616 C CA . LYS D 2 23 ? 28.875 49.343 -8.362 1.00 29.62 205 LYS D CA 1
ATOM 3617 C C . LYS D 2 23 ? 28.629 47.951 -8.903 1.00 25.23 205 LYS D C 1
ATOM 3618 O O . LYS D 2 23 ? 28.976 46.958 -8.275 1.00 24.80 205 LYS D O 1
ATOM 3624 N N . PHE D 2 24 ? 28.026 47.897 -10.080 1.00 22.83 206 PHE D N 1
ATOM 3625 C CA . PHE D 2 24 ? 27.756 46.647 -10.775 1.00 25.72 206 PHE D CA 1
ATOM 3626 C C . PHE D 2 24 ? 26.796 45.711 -10.053 1.00 25.71 206 PHE D C 1
ATOM 3627 O O . PHE D 2 24 ? 26.841 44.489 -10.238 1.00 32.27 206 PHE D O 1
ATOM 3635 N N . LYS D 2 25 ? 25.919 46.283 -9.236 1.00 23.96 207 LYS D N 1
ATOM 3636 C CA . LYS D 2 25 ? 24.926 45.484 -8.531 1.00 19.05 207 LYS D CA 1
ATOM 3637 C C . LYS D 2 25 ? 23.977 44.892 -9.575 1.00 19.23 207 LYS D C 1
ATOM 3638 O O . LYS D 2 25 ? 23.827 45.430 -10.670 1.00 20.56 207 LYS D O 1
ATOM 3644 N N . ILE D 2 26 ? 23.350 43.773 -9.247 1.00 17.86 208 ILE D N 1
ATOM 3645 C CA . ILE D 2 26 ? 22.400 43.163 -10.154 1.00 19.23 208 ILE D CA 1
ATOM 3646 C C . ILE D 2 26 ? 21.192 44.100 -10.268 1.00 22.37 208 ILE D C 1
ATOM 3647 O O . ILE D 2 26 ? 20.776 44.715 -9.284 1.00 23.85 208 ILE D O 1
ATOM 3652 N N . HIS D 2 27 ? 20.693 44.266 -11.489 1.00 18.68 209 HIS D N 1
ATOM 3653 C CA . HIS D 2 27 ? 19.556 45.140 -11.769 1.00 20.63 209 HIS D CA 1
ATOM 3654 C C . HIS D 2 27 ? 18.371 44.920 -10.806 1.00 19.09 209 HIS D C 1
ATOM 3655 O O . HIS D 2 27 ? 17.772 43.844 -10.765 1.00 16.35 209 HIS D O 1
ATOM 3662 N N . GLY D 2 28 ? 18.065 45.936 -10.004 1.00 20.34 210 GLY D N 1
ATOM 3663 C CA . GLY D 2 28 ? 16.944 45.832 -9.081 1.00 17.31 210 GLY D CA 1
ATOM 3664 C C . GLY D 2 28 ? 17.309 45.545 -7.637 1.00 17.15 210 GLY D C 1
ATOM 3665 O O . GLY D 2 28 ? 16.435 45.325 -6.804 1.00 18.93 210 GLY D O 1
ATOM 3666 N N . ARG D 2 29 ? 18.603 45.554 -7.342 1.00 16.76 211 ARG D N 1
ATOM 3667 C CA . ARG D 2 29 ? 19.099 45.295 -6.000 1.00 15.42 211 ARG D CA 1
ATOM 3668 C C . ARG D 2 29 ? 18.885 46.491 -5.074 1.00 17.34 211 ARG D C 1
ATOM 3669 O O . ARG D 2 29 ? 19.143 47.648 -5.445 1.00 13.92 211 ARG D O 1
ATOM 3677 N N . VAL D 2 30 ? 18.413 46.189 -3.868 1.00 17.41 212 VAL D N 1
ATOM 3678 C CA . VAL D 2 30 ? 18.166 47.185 -2.838 1.00 14.04 212 VAL D CA 1
ATOM 3679 C C . VAL D 2 30 ? 19.026 46.814 -1.626 1.00 18.20 212 VAL D C 1
ATOM 3680 O O . VAL D 2 30 ? 19.029 45.655 -1.186 1.00 14.59 212 VAL D O 1
ATOM 3684 N N . GLY D 2 31 ? 19.802 47.784 -1.142 1.00 15.62 213 GLY D N 1
ATOM 3685 C CA . GLY D 2 31 ? 20.664 47.560 0.007 1.00 15.80 213 GLY D CA 1
ATOM 3686 C C . GLY D 2 31 ? 20.003 47.820 1.353 1.00 16.70 213 GLY D C 1
ATOM 3687 O O . GLY D 2 31 ? 18.785 47.768 1.480 1.00 20.43 213 GLY D O 1
ATOM 3688 N N . ASP D 2 32 ? 20.813 48.138 2.357 1.00 19.60 214 ASP D N 1
ATOM 3689 C CA . ASP D 2 32 ? 20.321 48.378 3.713 1.00 17.66 214 ASP D CA 1
ATOM 3690 C C . ASP D 2 32 ? 19.773 49.773 3.950 1.00 18.04 214 ASP D C 1
ATOM 3691 O O . ASP D 2 32 ? 18.956 49.989 4.851 1.00 20.46 214 ASP D O 1
ATOM 3696 N N . SER D 2 33 ? 20.188 50.710 3.109 1.00 17.15 215 SER D N 1
ATOM 3697 C CA . SER D 2 33 ? 19.791 52.100 3.259 1.00 21.53 215 SER D CA 1
ATOM 3698 C C . SER D 2 33 ? 18.316 52.438 3.468 1.00 21.66 215 SER D C 1
ATOM 3699 O O . SER D 2 33 ? 17.983 53.178 4.389 1.00 27.82 215 SER D O 1
ATOM 3702 N N . PRO D 2 34 ? 17.413 51.898 2.637 1.00 19.74 216 PRO D N 1
ATOM 3703 C CA . PRO D 2 34 ? 16.004 52.233 2.837 1.00 19.75 216 PRO D CA 1
ATOM 3704 C C . PRO D 2 34 ? 15.285 51.357 3.842 1.00 23.00 216 PRO D C 1
ATOM 3705 O O . PRO D 2 34 ? 14.077 51.484 4.001 1.00 25.73 216 PRO D O 1
ATOM 3709 N N . ILE D 2 35 ? 16.020 50.465 4.505 1.00 25.24 217 ILE D N 1
ATOM 3710 C CA . ILE D 2 35 ? 15.427 49.545 5.479 1.00 23.31 217 ILE D CA 1
ATOM 3711 C C . ILE D 2 35 ? 15.556 50.035 6.923 1.00 23.66 217 ILE D C 1
ATOM 3712 O O . ILE D 2 35 ? 16.662 50.158 7.447 1.00 24.66 217 ILE D O 1
ATOM 3717 N N . PRO D 2 36 ? 14.420 50.291 7.593 1.00 21.66 218 PRO D N 1
ATOM 3718 C CA . PRO D 2 36 ? 14.408 50.766 8.985 1.00 22.66 218 PRO D CA 1
ATOM 3719 C C . PRO D 2 36 ? 15.130 49.784 9.908 1.00 21.90 218 PRO D C 1
ATOM 3720 O O . PRO D 2 36 ? 14.881 48.582 9.858 1.00 21.93 218 PRO D O 1
ATOM 3724 N N . GLY D 2 37 ? 16.043 50.289 10.729 1.00 18.40 219 GLY D N 1
ATOM 3725 C CA . GLY D 2 37 ? 16.764 49.412 11.627 1.00 17.14 219 GLY D CA 1
ATOM 3726 C C . GLY D 2 37 ? 18.045 48.915 11.017 1.00 13.88 219 GLY D C 1
ATOM 3727 O O . GLY D 2 37 ? 18.923 48.458 11.730 1.00 22.68 219 GLY D O 1
ATOM 3728 N N . ALA D 2 38 ? 18.146 48.973 9.697 1.00 16.15 220 ALA D N 1
ATOM 3729 C CA . ALA D 2 38 ? 19.356 48.551 9.011 1.00 15.93 220 ALA D CA 1
ATOM 3730 C C . ALA D 2 38 ? 20.197 49.788 8.681 1.00 19.53 220 ALA D C 1
ATOM 3731 O O . ALA D 2 38 ? 21.189 50.065 9.354 1.00 23.08 220 ALA D O 1
ATOM 3733 N N . GLY D 2 39 ? 19.770 50.552 7.674 1.00 16.98 221 GLY D N 1
ATOM 3734 C CA . GLY D 2 39 ? 20.492 51.750 7.273 1.00 15.69 221 GLY D CA 1
ATOM 3735 C C . GLY D 2 39 ? 20.467 52.862 8.306 1.00 16.61 221 GLY D C 1
ATOM 3736 O O . GLY D 2 39 ? 21.462 53.559 8.486 1.00 15.03 221 GLY D O 1
ATOM 3737 N N . ALA D 2 40 ? 19.328 53.053 8.968 1.00 17.01 222 ALA D N 1
ATOM 3738 C CA . ALA D 2 40 ? 19.200 54.088 9.994 1.00 18.74 222 ALA D CA 1
ATOM 3739 C C . ALA D 2 40 ? 18.052 53.789 10.954 1.00 21.22 222 ALA D C 1
ATOM 3740 O O . ALA D 2 40 ? 17.157 53.013 10.633 1.00 20.26 222 ALA D O 1
ATOM 3742 N N . TYR D 2 41 ? 18.094 54.384 12.141 1.00 19.22 223 TYR D N 1
ATOM 3743 C CA . TYR D 2 41 ? 17.019 54.201 13.113 1.00 19.80 223 TYR D CA 1
ATOM 3744 C C . TYR D 2 41 ? 16.983 55.373 14.077 1.00 18.04 223 TYR D C 1
ATOM 3745 O O . TYR D 2 41 ? 18.027 55.859 14.497 1.00 22.70 223 TYR D O 1
ATOM 3754 N N . ALA D 2 42 ? 15.784 55.841 14.408 1.00 19.76 224 ALA D N 1
ATOM 3755 C CA . ALA D 2 42 ? 15.634 56.966 15.329 1.00 17.61 224 ALA D CA 1
ATOM 3756 C C . ALA D 2 42 ? 14.485 56.731 16.302 1.00 20.34 224 ALA D C 1
ATOM 3757 O O . ALA D 2 42 ? 13.388 56.326 15.902 1.00 22.28 224 ALA D O 1
ATOM 3759 N N . ASP D 2 43 ? 14.739 57.012 17.578 1.00 19.51 225 ASP D N 1
ATOM 3760 C CA . ASP D 2 43 ? 13.752 56.828 18.637 1.00 20.73 225 ASP D CA 1
ATOM 3761 C C . ASP D 2 43 ? 14.011 57.863 19.723 1.00 20.99 225 ASP D C 1
ATOM 3762 O O . ASP D 2 43 ? 15.023 57.793 20.409 1.00 24.93 225 ASP D O 1
ATOM 3767 N N . ASP D 2 44 ? 13.092 58.814 19.878 1.00 23.99 226 ASP D N 1
ATOM 3768 C CA . ASP D 2 44 ? 13.209 59.872 20.889 1.00 21.80 226 ASP D CA 1
ATOM 3769 C C . ASP D 2 44 ? 13.439 59.342 22.311 1.00 20.76 226 ASP D C 1
ATOM 3770 O O . ASP D 2 44 ? 13.957 60.055 23.156 1.00 22.47 226 ASP D O 1
ATOM 3775 N N . THR D 2 45 ? 13.039 58.103 22.577 1.00 21.64 227 THR D N 1
ATOM 3776 C CA . THR D 2 45 ? 13.215 57.530 23.907 1.00 21.00 227 THR D CA 1
ATOM 3777 C C . THR D 2 45 ? 14.537 56.805 24.096 1.00 26.43 227 THR D C 1
ATOM 3778 O O . THR D 2 45 ? 14.888 56.458 25.223 1.00 34.33 227 THR D O 1
ATOM 3782 N N . ALA D 2 46 ? 15.268 56.555 23.013 1.00 25.73 228 ALA D N 1
ATOM 3783 C CA . ALA D 2 46 ? 16.527 55.823 23.131 1.00 24.51 228 ALA D CA 1
ATOM 3784 C C . ALA D 2 46 ? 17.737 56.503 22.507 1.00 22.95 228 ALA D C 1
ATOM 3785 O O . ALA D 2 46 ? 18.781 56.619 23.138 1.00 24.76 228 ALA D O 1
ATOM 3787 N N . GLY D 2 47 ? 17.601 56.927 21.260 1.00 19.04 229 GLY D N 1
ATOM 3788 C CA . GLY D 2 47 ? 18.693 57.584 20.576 1.00 18.03 229 GLY D CA 1
ATOM 3789 C C . GLY D 2 47 ? 18.583 57.264 19.108 1.00 18.78 229 GLY D C 1
ATOM 3790 O O . GLY D 2 47 ? 17.513 56.910 18.636 1.00 22.13 229 GLY D O 1
ATOM 3791 N N . ALA D 2 48 ? 19.683 57.360 18.379 1.00 18.75 230 ALA D N 1
ATOM 3792 C CA . ALA D 2 48 ? 19.652 57.056 16.962 1.00 16.45 230 ALA D CA 1
ATOM 3793 C C . ALA D 2 48 ? 20.982 56.506 16.498 1.00 14.59 230 ALA D C 1
ATOM 3794 O O . ALA D 2 48 ? 21.999 56.654 17.173 1.00 16.62 230 ALA D O 1
ATOM 3796 N N . ALA D 2 49 ? 20.962 55.859 15.340 1.00 18.75 231 ALA D N 1
ATOM 3797 C CA . ALA D 2 49 ? 22.168 55.287 14.750 1.00 16.23 231 ALA D CA 1
ATOM 3798 C C . ALA D 2 49 ? 21.986 55.200 13.251 1.00 20.10 231 ALA D C 1
ATOM 3799 O O . ALA D 2 49 ? 20.859 55.218 12.751 1.00 17.46 231 ALA D O 1
ATOM 3801 N N . ALA D 2 50 ? 23.105 55.133 12.542 1.00 20.07 232 ALA D N 1
ATOM 3802 C CA . ALA D 2 50 ? 23.101 55.021 11.095 1.00 19.74 232 ALA D CA 1
ATOM 3803 C C . ALA D 2 50 ? 24.291 54.148 10.710 1.00 24.17 232 ALA D C 1
ATOM 3804 O O . ALA D 2 50 ? 25.335 54.194 11.359 1.00 24.36 232 ALA D O 1
ATOM 3806 N N . ALA D 2 51 ? 24.123 53.331 9.678 1.00 24.91 233 ALA D N 1
ATOM 3807 C CA . ALA D 2 51 ? 25.187 52.442 9.230 1.00 23.91 233 ALA D CA 1
ATOM 3808 C C . ALA D 2 51 ? 25.580 52.685 7.771 1.00 26.55 233 ALA D C 1
ATOM 3809 O O . ALA D 2 51 ? 24.846 53.320 7.007 1.00 28.70 233 ALA D O 1
ATOM 3811 N N . THR D 2 52 ? 26.762 52.198 7.403 1.00 28.89 234 THR D N 1
ATOM 3812 C CA . THR D 2 52 ? 27.277 52.328 6.043 1.00 28.17 234 THR D CA 1
ATOM 3813 C C . THR D 2 52 ? 28.275 51.209 5.799 1.00 27.42 234 THR D C 1
ATOM 3814 O O . THR D 2 52 ? 28.861 50.680 6.741 1.00 28.13 234 THR D O 1
ATOM 3818 N N . GLY D 2 53 ? 28.461 50.850 4.535 1.00 28.16 235 GLY D N 1
ATOM 3819 C CA . GLY D 2 53 ? 29.380 49.778 4.198 1.00 25.74 235 GLY D CA 1
ATOM 3820 C C . GLY D 2 53 ? 28.695 48.805 3.265 1.00 27.34 235 GLY D C 1
ATOM 3821 O O . GLY D 2 53 ? 27.881 49.219 2.438 1.00 29.31 235 GLY D O 1
ATOM 3822 N N . ASN D 2 54 ? 29.001 47.520 3.398 1.00 24.33 236 ASN D N 1
ATOM 3823 C CA . ASN D 2 54 ? 28.393 46.507 2.542 1.00 24.98 236 ASN D CA 1
ATOM 3824 C C . ASN D 2 54 ? 26.970 46.212 3.009 1.00 25.68 236 ASN D C 1
ATOM 3825 O O . ASN D 2 54 ? 26.752 45.424 3.931 1.00 23.47 236 ASN D O 1
ATOM 3830 N N . GLY D 2 55 ? 26.011 46.820 2.315 1.00 24.47 237 GLY D N 1
ATOM 3831 C CA . GLY D 2 55 ? 24.607 46.674 2.649 1.00 22.30 237 GLY D CA 1
ATOM 3832 C C . GLY D 2 55 ? 24.005 45.289 2.612 1.00 21.18 237 GLY D C 1
ATOM 3833 O O . GLY D 2 55 ? 23.052 45.010 3.339 1.00 21.28 237 GLY D O 1
ATOM 3834 N N . ASP D 2 56 ? 24.542 44.424 1.763 1.00 26.12 238 ASP D N 1
ATOM 3835 C CA . ASP D 2 56 ? 24.022 43.069 1.646 1.00 27.01 238 ASP D CA 1
ATOM 3836 C C . ASP D 2 56 ? 24.160 42.327 2.964 1.00 29.67 238 ASP D C 1
ATOM 3837 O O . ASP D 2 56 ? 23.215 41.685 3.424 1.00 33.57 238 ASP D O 1
ATOM 3842 N N . ILE D 2 57 ? 25.320 42.480 3.593 1.00 29.93 239 ILE D N 1
ATOM 3843 C CA . ILE D 2 57 ? 25.603 41.847 4.879 1.00 29.51 239 ILE D CA 1
ATOM 3844 C C . ILE D 2 57 ? 24.961 42.617 6.037 1.00 27.72 239 ILE D C 1
ATOM 3845 O O . ILE D 2 57 ? 24.309 42.025 6.895 1.00 31.17 239 ILE D O 1
ATOM 3850 N N . LEU D 2 58 ? 25.095 43.938 6.022 1.00 22.70 240 LEU D N 1
ATOM 3851 C CA . LEU D 2 58 ? 24.537 44.766 7.082 1.00 25.11 240 LEU D CA 1
ATOM 3852 C C . LEU D 2 58 ? 23.046 44.579 7.331 1.00 24.53 240 LEU D C 1
ATOM 3853 O O . LEU D 2 58 ? 22.622 44.428 8.476 1.00 27.85 240 LEU D O 1
ATOM 3858 N N . MET D 2 59 ? 22.249 44.543 6.269 1.00 26.34 241 MET D N 1
ATOM 3859 C CA . MET D 2 59 ? 20.806 44.416 6.453 1.00 27.43 241 MET D CA 1
ATOM 3860 C C . MET D 2 59 ? 20.331 43.143 7.123 1.00 28.89 241 MET D C 1
ATOM 3861 O O . MET D 2 59 ? 19.179 43.065 7.553 1.00 34.85 241 MET D O 1
ATOM 3866 N N . ARG D 2 60 ? 21.217 42.162 7.249 1.00 24.70 242 ARG D N 1
ATOM 3867 C CA . ARG D 2 60 ? 20.837 40.906 7.873 1.00 24.36 242 ARG D CA 1
ATOM 3868 C C . ARG D 2 60 ? 21.032 40.947 9.378 1.00 21.79 242 ARG D C 1
ATOM 3869 O O . ARG D 2 60 ? 20.531 40.091 10.096 1.00 23.11 242 ARG D O 1
ATOM 3877 N N . PHE D 2 61 ? 21.742 41.957 9.861 1.00 21.14 243 PHE D N 1
ATOM 3878 C CA . PHE D 2 61 ? 21.989 42.071 11.292 1.00 23.87 243 PHE D CA 1
ATOM 3879 C C . PHE D 2 61 ? 21.328 43.277 11.948 1.00 22.14 243 PHE D C 1
ATOM 3880 O O . PHE D 2 61 ? 21.495 43.494 13.143 1.00 23.44 243 PHE D O 1
ATOM 3888 N N . LEU D 2 62 ? 20.574 44.045 11.163 1.00 21.62 244 LEU D N 1
ATOM 3889 C CA . LEU D 2 62 ? 19.871 45.238 11.643 1.00 19.41 244 LEU D CA 1
ATOM 3890 C C . LEU D 2 62 ? 20.728 46.052 12.619 1.00 19.62 244 LEU D C 1
ATOM 3891 O O . LEU D 2 62 ? 20.339 46.269 13.768 1.00 20.93 244 LEU D O 1
ATOM 3896 N N . PRO D 2 63 ? 21.880 46.565 12.149 1.00 23.18 245 PRO D N 1
ATOM 3897 C CA . PRO D 2 63 ? 22.809 47.353 12.964 1.00 23.62 245 PRO D CA 1
ATOM 3898 C C . PRO D 2 63 ? 22.284 48.616 13.643 1.00 21.68 245 PRO D C 1
ATOM 3899 O O . PRO D 2 63 ? 22.616 48.884 14.795 1.00 22.69 245 PRO D O 1
ATOM 3903 N N . SER D 2 64 ? 21.472 49.390 12.940 1.00 17.35 246 SER D N 1
ATOM 3904 C CA . SER D 2 64 ? 20.956 50.625 13.511 1.00 15.00 246 SER D CA 1
ATOM 3905 C C . SER D 2 64 ? 19.953 50.377 14.621 1.00 16.41 246 SER D C 1
ATOM 3906 O O . SER D 2 64 ? 19.973 51.064 15.640 1.00 16.60 246 SER D O 1
ATOM 3909 N N . TYR D 2 65 ? 19.113 49.363 14.449 1.00 13.83 247 TYR D N 1
ATOM 3910 C CA . TYR D 2 65 ? 18.130 49.023 15.462 1.00 18.16 247 TYR D CA 1
ATOM 3911 C C . TYR D 2 65 ? 18.817 48.492 16.723 1.00 19.63 247 TYR D C 1
ATOM 3912 O O . TYR D 2 65 ? 18.497 48.922 17.828 1.00 17.10 247 TYR D O 1
ATOM 3921 N N . GLN D 2 66 ? 19.748 47.553 16.553 1.00 22.66 248 GLN D N 1
ATOM 3922 C CA . GLN D 2 66 ? 20.469 46.968 17.688 1.00 23.05 248 GLN D CA 1
ATOM 3923 C C . GLN D 2 66 ? 21.325 47.990 18.453 1.00 25.46 248 GLN D C 1
ATOM 3924 O O . GLN D 2 66 ? 21.467 47.897 19.676 1.00 29.79 248 GLN D O 1
ATOM 3930 N N . ALA D 2 67 ? 21.905 48.951 17.736 1.00 23.57 249 ALA D N 1
ATOM 3931 C CA . ALA D 2 67 ? 22.713 49.989 18.364 1.00 20.63 249 ALA D CA 1
ATOM 3932 C C . ALA D 2 67 ? 21.805 50.838 19.244 1.00 20.24 249 ALA D C 1
ATOM 3933 O O . ALA D 2 67 ? 22.139 51.145 20.387 1.00 20.14 249 ALA D O 1
ATOM 3935 N N . VAL D 2 68 ? 20.637 51.190 18.714 1.00 18.50 250 VAL D N 1
ATOM 3936 C CA . VAL D 2 68 ? 19.677 51.979 19.470 1.00 19.34 250 VAL D CA 1
ATOM 3937 C C . VAL D 2 68 ? 19.166 51.156 20.657 1.00 22.91 250 VAL D C 1
ATOM 3938 O O . VAL D 2 68 ? 18.958 51.684 21.746 1.00 24.64 250 VAL D O 1
ATOM 3942 N N . GLU D 2 69 ? 19.015 49.852 20.448 1.00 24.99 251 GLU D N 1
ATOM 3943 C CA . GLU D 2 69 ? 18.535 48.946 21.487 1.00 23.30 251 GLU D CA 1
ATOM 3944 C C . GLU D 2 69 ? 19.484 48.904 22.687 1.00 25.51 251 GLU D C 1
ATOM 3945 O O . GLU D 2 69 ? 19.038 48.841 23.832 1.00 26.12 251 GLU D O 1
ATOM 3951 N N . TYR D 2 70 ? 20.788 48.947 22.416 1.00 25.14 252 TYR D N 1
ATOM 3952 C CA . TYR D 2 70 ? 21.805 48.945 23.466 1.00 22.64 252 TYR D CA 1
ATOM 3953 C C . TYR D 2 70 ? 21.744 50.236 24.259 1.00 23.47 252 TYR D C 1
ATOM 3954 O O . TYR D 2 70 ? 21.854 50.223 25.476 1.00 26.61 252 TYR D O 1
ATOM 3963 N N . MET D 2 71 ? 21.619 51.355 23.554 1.00 23.53 253 MET D N 1
ATOM 3964 C CA . MET D 2 71 ? 21.546 52.655 24.202 1.00 25.12 253 MET D CA 1
ATOM 3965 C C . MET D 2 71 ? 20.269 52.772 25.029 1.00 27.14 253 MET D C 1
ATOM 3966 O O . MET D 2 71 ? 20.224 53.509 26.019 1.00 30.36 253 MET D O 1
ATOM 3971 N N . ARG D 2 72 ? 19.236 52.046 24.607 1.00 27.38 254 ARG D N 1
ATOM 3972 C CA . ARG D 2 72 ? 17.957 52.020 25.307 1.00 27.45 254 ARG D CA 1
ATOM 3973 C C . ARG D 2 72 ? 18.211 51.317 26.645 1.00 30.34 254 ARG D C 1
ATOM 3974 O O . ARG D 2 72 ? 17.606 51.651 27.665 1.00 31.52 254 ARG D O 1
ATOM 3982 N N . ARG D 2 73 ? 19.136 50.361 26.625 1.00 31.08 255 ARG D N 1
ATOM 3983 C CA . ARG D 2 73 ? 19.511 49.604 27.812 1.00 34.52 255 ARG D CA 1
ATOM 3984 C C . ARG D 2 73 ? 20.509 50.373 28.694 1.00 36.18 255 ARG D C 1
ATOM 3985 O O . ARG D 2 73 ? 20.831 49.941 29.799 1.00 44.04 255 ARG D O 1
ATOM 3993 N N . GLY D 2 74 ? 21.013 51.498 28.196 1.00 37.55 256 GLY D N 1
ATOM 3994 C CA . GLY D 2 74 ? 21.943 52.300 28.973 1.00 34.49 256 GLY D CA 1
ATOM 3995 C C . GLY D 2 74 ? 23.363 52.382 28.446 1.00 35.58 256 GLY D C 1
ATOM 3996 O O . GLY D 2 74 ? 24.153 53.195 28.931 1.00 36.38 256 GLY D O 1
ATOM 3997 N N . GLU D 2 75 ? 23.688 51.568 27.446 1.00 36.54 257 GLU D N 1
ATOM 3998 C CA . GLU D 2 75 ? 25.032 51.552 26.866 1.00 32.82 257 GLU D CA 1
ATOM 3999 C C . GLU D 2 75 ? 25.526 52.911 26.378 1.00 31.55 257 GLU D C 1
ATOM 4000 O O . GLU D 2 75 ? 24.769 53.705 25.814 1.00 29.04 257 GLU D O 1
ATOM 4006 N N . ASP D 2 76 ? 26.806 53.167 26.617 1.00 24.89 258 ASP D N 1
ATOM 4007 C CA . ASP D 2 76 ? 27.461 54.383 26.168 1.00 23.91 258 ASP D CA 1
ATOM 4008 C C . ASP D 2 76 ? 27.398 54.245 24.643 1.00 23.17 258 ASP D C 1
ATOM 4009 O O . ASP D 2 76 ? 27.502 53.131 24.124 1.00 26.61 258 ASP D O 1
ATOM 4014 N N . PRO D 2 77 ? 27.161 55.349 23.913 1.00 21.77 259 PRO D N 1
ATOM 4015 C CA . PRO D 2 77 ? 27.076 55.340 22.445 1.00 23.48 259 PRO D CA 1
ATOM 4016 C C . PRO D 2 77 ? 28.194 54.569 21.727 1.00 27.26 259 PRO D C 1
ATOM 4017 O O . PRO D 2 77 ? 27.921 53.762 20.837 1.00 27.82 259 PRO D O 1
ATOM 4021 N N . THR D 2 78 ? 29.445 54.821 22.112 1.00 27.24 260 THR D N 1
ATOM 4022 C CA . THR D 2 78 ? 30.592 54.140 21.513 1.00 24.81 260 THR D CA 1
ATOM 4023 C C . THR D 2 78 ? 30.523 52.636 21.743 1.00 24.42 260 THR D C 1
ATOM 4024 O O . THR D 2 78 ? 30.702 51.855 20.815 1.00 25.62 260 THR D O 1
ATOM 4028 N N . ILE D 2 79 ? 30.255 52.240 22.981 1.00 24.41 261 ILE D N 1
ATOM 4029 C CA . ILE D 2 79 ? 30.164 50.825 23.329 1.00 26.79 261 ILE D CA 1
ATOM 4030 C C . ILE D 2 79 ? 29.007 50.144 22.608 1.00 28.52 261 ILE D C 1
ATOM 4031 O O . ILE D 2 79 ? 29.126 48.991 22.192 1.00 32.91 261 ILE D O 1
ATOM 4036 N N . ALA D 2 80 ? 27.891 50.851 22.450 1.00 27.80 262 ALA D N 1
ATOM 4037 C CA . ALA D 2 80 ? 26.738 50.287 21.751 1.00 25.80 262 ALA D CA 1
ATOM 4038 C C . ALA D 2 80 ? 27.125 50.004 20.296 1.00 25.48 262 ALA D C 1
ATOM 4039 O O . ALA D 2 80 ? 26.848 48.926 19.767 1.00 29.28 262 ALA D O 1
ATOM 4041 N N . CYS D 2 81 ? 27.804 50.967 19.676 1.00 26.62 263 CYS D N 1
ATOM 4042 C CA . CYS D 2 81 ? 28.250 50.862 18.287 1.00 26.52 263 CYS D CA 1
ATOM 4043 C C . CYS D 2 81 ? 29.292 49.758 18.109 1.00 28.26 263 CYS D C 1
ATOM 4044 O O . CYS D 2 81 ? 29.257 49.026 17.119 1.00 29.64 263 CYS D O 1
ATOM 4047 N N . GLN D 2 82 ? 30.193 49.625 19.084 1.00 28.33 264 GLN D N 1
ATOM 4048 C CA . GLN D 2 82 ? 31.246 48.605 19.040 1.00 23.95 264 GLN D CA 1
ATOM 4049 C C . GLN D 2 82 ? 30.674 47.217 19.153 1.00 26.12 264 GLN D C 1
ATOM 4050 O O . GLN D 2 82 ? 31.116 46.300 18.462 1.00 26.00 264 GLN D O 1
ATOM 4056 N N . LYS D 2 83 ? 29.707 47.057 20.048 1.00 22.52 265 LYS D N 1
ATOM 4057 C CA . LYS D 2 83 ? 29.081 45.766 20.248 1.00 23.55 265 LYS D CA 1
ATOM 4058 C C . LYS D 2 83 ? 28.395 45.279 18.980 1.00 24.92 265 LYS D C 1
ATOM 4059 O O . LYS D 2 83 ? 28.383 44.080 18.696 1.00 29.45 265 LYS D O 1
ATOM 4065 N N . VAL D 2 84 ? 27.803 46.210 18.237 1.00 28.59 266 VAL D N 1
ATOM 4066 C CA . VAL D 2 84 ? 27.119 45.882 16.989 1.00 27.25 266 VAL D CA 1
ATOM 4067 C C . VAL D 2 84 ? 28.120 45.326 15.975 1.00 24.13 266 VAL D C 1
ATOM 4068 O O . VAL D 2 84 ? 27.881 44.281 15.369 1.00 24.14 266 VAL D O 1
ATOM 4072 N N . ILE D 2 85 ? 29.254 46.007 15.830 1.00 21.15 267 ILE D N 1
ATOM 4073 C CA . ILE D 2 85 ? 30.305 45.570 14.912 1.00 23.16 267 ILE D CA 1
ATOM 4074 C C . ILE D 2 85 ? 30.802 44.160 15.262 1.00 25.38 267 ILE D C 1
ATOM 4075 O O . ILE D 2 85 ? 30.967 43.320 14.381 1.00 23.90 267 ILE D O 1
ATOM 4080 N N . SER D 2 86 ? 31.020 43.901 16.550 1.00 27.49 268 SER D N 1
ATOM 4081 C CA . SER D 2 86 ? 31.493 42.600 17.006 1.00 29.80 268 SER D CA 1
ATOM 4082 C C . SER D 2 86 ? 30.563 41.463 16.629 1.00 33.41 268 SER D C 1
ATOM 4083 O O . SER D 2 86 ? 31.012 40.454 16.090 1.00 38.91 268 SER D O 1
ATOM 4086 N N . ARG D 2 87 ? 29.270 41.627 16.903 1.00 32.01 269 ARG D N 1
ATOM 4087 C CA . ARG D 2 87 ? 28.276 40.600 16.587 1.00 33.99 269 ARG D CA 1
ATOM 4088 C C . ARG D 2 87 ? 28.331 40.169 15.124 1.00 34.98 269 ARG D C 1
ATOM 4089 O O . ARG D 2 87 ? 28.247 38.977 14.820 1.00 36.53 269 ARG D O 1
ATOM 4097 N N . ILE D 2 88 ? 28.458 41.150 14.231 1.00 33.27 270 ILE D N 1
ATOM 4098 C CA . ILE D 2 88 ? 28.517 40.912 12.792 1.00 31.85 270 ILE D CA 1
ATOM 4099 C C . ILE D 2 88 ? 29.856 40.283 12.434 1.00 33.05 270 ILE D C 1
ATOM 4100 O O . ILE D 2 88 ? 29.928 39.345 11.637 1.00 33.37 270 ILE D O 1
ATOM 4105 N N . GLN D 2 89 ? 30.901 40.807 13.064 1.00 31.80 271 GLN D N 1
ATOM 4106 C CA . GLN D 2 89 ? 32.279 40.373 12.880 1.00 36.44 271 GLN D CA 1
ATOM 4107 C C . GLN D 2 89 ? 32.428 38.859 13.055 1.00 36.90 271 GLN D C 1
ATOM 4108 O O . GLN D 2 89 ? 33.111 38.195 12.280 1.00 37.24 271 GLN D O 1
ATOM 4114 N N . LYS D 2 90 ? 31.752 38.311 14.056 1.00 39.37 272 LYS D N 1
ATOM 4115 C CA . LYS D 2 90 ? 31.814 36.881 14.314 1.00 41.25 272 LYS D CA 1
ATOM 4116 C C . LYS D 2 90 ? 31.208 36.074 13.176 1.00 41.76 272 LYS D C 1
ATOM 4117 O O . LYS D 2 90 ? 31.540 34.907 12.989 1.00 46.04 272 LYS D O 1
ATOM 4123 N N . HIS D 2 91 ? 30.307 36.688 12.424 1.00 41.80 273 HIS D N 1
ATOM 4124 C CA . HIS D 2 91 ? 29.685 36.000 11.307 1.00 44.53 273 HIS D CA 1
ATOM 4125 C C . HIS D 2 91 ? 30.412 36.264 9.997 1.00 46.12 273 HIS D C 1
ATOM 4126 O O . HIS D 2 91 ? 30.433 35.408 9.110 1.00 50.38 273 HIS D O 1
ATOM 4133 N N . PHE D 2 92 ? 30.994 37.454 9.876 1.00 42.86 274 PHE D N 1
ATOM 4134 C CA . PHE D 2 92 ? 31.711 37.857 8.669 1.00 40.06 274 PHE D CA 1
ATOM 4135 C C . PHE D 2 92 ? 32.886 38.719 9.097 1.00 38.43 274 PHE D C 1
ATOM 4136 O O . PHE D 2 92 ? 32.811 39.944 9.071 1.00 38.71 274 PHE D O 1
ATOM 4144 N N . PRO D 2 93 ? 34.008 38.085 9.455 1.00 38.82 275 PRO D N 1
ATOM 4145 C CA . PRO D 2 93 ? 35.215 38.789 9.897 1.00 35.17 275 PRO D CA 1
ATOM 4146 C C . PRO D 2 93 ? 35.760 39.840 8.947 1.00 32.75 275 PRO D C 1
ATOM 4147 O O . PRO D 2 93 ? 36.441 40.767 9.377 1.00 31.58 275 PRO D O 1
ATOM 4151 N N . GLU D 2 94 ? 35.454 39.708 7.661 1.00 35.72 276 GLU D N 1
ATOM 4152 C CA . GLU D 2 94 ? 35.962 40.652 6.680 1.00 36.74 276 GLU D CA 1
ATOM 4153 C C . GLU D 2 94 ? 34.931 41.549 6.013 1.00 35.91 276 GLU D C 1
ATOM 4154 O O . GLU D 2 94 ? 35.166 42.044 4.909 1.00 40.95 276 GLU D O 1
ATOM 4160 N N . PHE D 2 95 ? 33.809 41.795 6.686 1.00 35.13 277 PHE D N 1
ATOM 4161 C CA . PHE D 2 95 ? 32.777 42.657 6.114 1.00 32.13 277 PHE D CA 1
ATOM 4162 C C . PHE D 2 95 ? 33.160 44.131 6.222 1.00 30.95 277 PHE D C 1
ATOM 4163 O O . PHE D 2 95 ? 33.890 44.546 7.128 1.00 31.27 277 PHE D O 1
ATOM 4171 N N . PHE D 2 96 ? 32.708 44.914 5.256 1.00 28.99 278 PHE D N 1
ATOM 4172 C CA . PHE D 2 96 ? 32.980 46.336 5.265 1.00 28.32 278 PHE D CA 1
ATOM 4173 C C . PHE D 2 96 ? 31.770 46.970 5.930 1.00 31.74 278 PHE D C 1
ATOM 4174 O O . PHE D 2 96 ? 30.631 46.704 5.539 1.00 32.39 278 PHE D O 1
ATOM 4182 N N . GLY D 2 97 ? 32.013 47.765 6.966 1.00 30.70 279 GLY D N 1
ATOM 4183 C CA . GLY D 2 97 ? 30.915 48.405 7.663 1.00 29.27 279 GLY D CA 1
ATOM 4184 C C . GLY D 2 97 ? 31.354 49.308 8.791 1.00 26.06 279 GLY D C 1
ATOM 4185 O O . GLY D 2 97 ? 32.350 49.042 9.464 1.00 27.29 279 GLY D O 1
ATOM 4186 N N . ALA D 2 98 ? 30.590 50.375 8.992 1.00 25.77 280 ALA D N 1
ATOM 4187 C CA . ALA D 2 98 ? 30.838 51.366 10.033 1.00 24.20 280 ALA D CA 1
ATOM 4188 C C . ALA D 2 98 ? 29.478 51.799 10.573 1.00 25.09 280 ALA D C 1
ATOM 4189 O O . ALA D 2 98 ? 28.486 51.760 9.847 1.00 25.30 280 ALA D O 1
ATOM 4191 N N . VAL D 2 99 ? 29.416 52.167 11.850 1.00 28.54 281 VAL D N 1
ATOM 4192 C CA . VAL D 2 99 ? 28.156 52.598 12.455 1.00 28.11 281 VAL D CA 1
ATOM 4193 C C . VAL D 2 99 ? 28.379 53.820 13.335 1.00 28.79 281 VAL D C 1
ATOM 4194 O O . VAL D 2 99 ? 29.418 53.924 13.988 1.00 28.84 281 VAL D O 1
ATOM 4198 N N . ILE D 2 100 ? 27.431 54.760 13.301 1.00 24.51 282 ILE D N 1
ATOM 4199 C CA . ILE D 2 100 ? 27.494 55.966 14.131 1.00 23.11 282 ILE D CA 1
ATOM 4200 C C . ILE D 2 100 ? 26.355 55.853 15.140 1.00 24.35 282 ILE D C 1
ATOM 4201 O O . ILE D 2 100 ? 25.272 55.352 14.815 1.00 24.34 282 ILE D O 1
ATOM 4206 N N . CYS D 2 101 ? 26.616 56.295 16.365 1.00 20.44 283 CYS D N 1
ATOM 4207 C CA . CYS D 2 101 ? 25.640 56.222 17.442 1.00 20.01 283 CYS D CA 1
ATOM 4208 C C . CYS D 2 101 ? 25.482 57.545 18.175 1.00 22.69 283 CYS D C 1
ATOM 4209 O O . CYS D 2 101 ? 26.426 58.328 18.263 1.00 25.62 283 CYS D O 1
ATOM 4212 N N . ALA D 2 102 ? 24.303 57.763 18.751 1.00 21.45 284 ALA D N 1
ATOM 4213 C CA . ALA D 2 102 ? 24.029 58.977 19.510 1.00 21.77 284 ALA D CA 1
ATOM 4214 C C . ALA D 2 102 ? 22.839 58.772 20.440 1.00 22.34 284 ALA D C 1
ATOM 4215 O O . ALA D 2 102 ? 21.783 58.328 19.993 1.00 22.72 284 ALA D O 1
ATOM 4217 N N . ASN D 2 103 ? 23.011 59.055 21.732 1.00 21.71 285 ASN D N 1
ATOM 4218 C CA . ASN D 2 103 ? 21.899 58.908 22.670 1.00 22.81 285 ASN D CA 1
ATOM 4219 C C . ASN D 2 103 ? 21.104 60.206 22.820 1.00 26.06 285 ASN D C 1
ATOM 4220 O O . ASN D 2 103 ? 21.523 61.264 22.331 1.00 25.77 285 ASN D O 1
ATOM 4225 N N . VAL D 2 104 ? 19.951 60.110 23.479 1.00 26.31 286 VAL D N 1
ATOM 4226 C CA . VAL D 2 104 ? 19.042 61.241 23.654 1.00 25.15 286 VAL D CA 1
ATOM 4227 C C . VAL D 2 104 ? 19.628 62.538 24.189 1.00 28.41 286 VAL D C 1
ATOM 4228 O O . VAL D 2 104 ? 19.088 63.605 23.911 1.00 29.90 286 VAL D O 1
ATOM 4232 N N . THR D 2 105 ? 20.713 62.455 24.960 1.00 30.78 287 THR D N 1
ATOM 4233 C CA . THR D 2 105 ? 21.326 63.654 25.519 1.00 28.19 287 THR D CA 1
ATOM 4234 C C . THR D 2 105 ? 22.482 64.252 24.711 1.00 32.18 287 THR D C 1
ATOM 4235 O O . THR D 2 105 ? 23.227 65.086 25.222 1.00 36.76 287 THR D O 1
ATOM 4239 N N . GLY D 2 106 ? 22.637 63.834 23.456 1.00 28.88 288 GLY D N 1
ATOM 4240 C CA . GLY D 2 106 ? 23.694 64.398 22.632 1.00 23.71 288 GLY D CA 1
ATOM 4241 C C . GLY D 2 106 ? 25.065 63.747 22.603 1.00 21.14 288 GLY D C 1
ATOM 4242 O O . GLY D 2 106 ? 25.985 64.318 22.024 1.00 18.87 288 GLY D O 1
ATOM 4243 N N . SER D 2 107 ? 25.239 62.602 23.261 1.00 25.88 289 SER D N 1
ATOM 4244 C CA . SER D 2 107 ? 26.530 61.908 23.229 1.00 23.63 289 SER D CA 1
ATOM 4245 C C . SER D 2 107 ? 26.572 61.060 21.970 1.00 23.09 289 SER D C 1
ATOM 4246 O O . SER D 2 107 ? 25.589 60.415 21.623 1.00 28.91 289 SER D O 1
ATOM 4249 N N . TYR D 2 108 ? 27.713 61.058 21.293 1.00 25.96 290 TYR D N 1
ATOM 4250 C CA . TYR D 2 108 ? 27.862 60.301 20.063 1.00 25.17 290 TYR D CA 1
ATOM 4251 C C . TYR D 2 108 ? 29.083 59.404 20.100 1.00 29.29 290 TYR D C 1
ATOM 4252 O O . TYR D 2 108 ? 29.982 59.587 20.925 1.00 34.59 290 TYR D O 1
ATOM 4261 N N . GLY D 2 109 ? 29.117 58.446 19.182 1.00 28.30 291 GLY D N 1
ATOM 4262 C CA . GLY D 2 109 ? 30.232 57.525 19.095 1.00 27.10 291 GLY D CA 1
ATOM 4263 C C . GLY D 2 109 ? 30.186 56.856 17.743 1.00 27.39 291 GLY D C 1
ATOM 4264 O O . GLY D 2 109 ? 29.290 57.125 16.952 1.00 30.51 291 GLY D O 1
ATOM 4265 N N . ALA D 2 110 ? 31.135 55.970 17.479 1.00 25.99 292 ALA D N 1
ATOM 4266 C CA . ALA D 2 110 ? 31.182 55.266 16.207 1.00 21.10 292 ALA D CA 1
ATOM 4267 C C . ALA D 2 110 ? 32.077 54.057 16.328 1.00 24.35 292 ALA D C 1
ATOM 4268 O O . ALA D 2 110 ? 32.812 53.906 17.304 1.00 24.22 292 ALA D O 1
ATOM 4270 N N . ALA D 2 111 ? 32.010 53.186 15.333 1.00 23.83 293 ALA D N 1
ATOM 4271 C CA . ALA D 2 111 ? 32.825 51.984 15.328 1.00 24.95 293 ALA D CA 1
ATOM 4272 C C . ALA D 2 111 ? 32.859 51.408 13.924 1.00 25.11 293 ALA D C 1
ATOM 4273 O O . ALA D 2 111 ? 31.971 51.673 13.113 1.00 27.36 293 ALA D O 1
ATOM 4275 N N . CYS D 2 112 ? 33.902 50.645 13.632 1.00 27.22 294 CYS D N 1
ATOM 4276 C CA . CYS D 2 112 ? 34.055 50.048 12.319 1.00 26.13 294 CYS D CA 1
ATOM 4277 C C . CYS D 2 112 ? 34.844 48.760 12.395 1.00 27.48 294 CYS D C 1
ATOM 4278 O O . CYS D 2 112 ? 35.553 48.515 13.371 1.00 26.71 294 CYS D O 1
ATOM 4281 N N . ASN D 2 113 ? 34.668 47.912 11.387 1.00 28.29 295 ASN D N 1
ATOM 4282 C CA . ASN D 2 113 ? 35.386 46.647 11.336 1.00 31.42 295 ASN D CA 1
ATOM 4283 C C . ASN D 2 113 ? 36.745 46.874 10.684 1.00 29.93 295 ASN D C 1
ATOM 4284 O O . ASN D 2 113 ? 36.856 47.519 9.636 1.00 28.55 295 ASN D O 1
ATOM 4289 N N . LYS D 2 114 ? 37.778 46.369 11.340 1.00 30.26 296 LYS D N 1
ATOM 4290 C CA . LYS D 2 114 ? 39.143 46.528 10.869 1.00 32.37 296 LYS D CA 1
ATOM 4291 C C . LYS D 2 114 ? 39.453 45.608 9.694 1.00 34.62 296 LYS D C 1
ATOM 4292 O O . LYS D 2 114 ? 39.169 44.403 9.726 1.00 35.98 296 LYS D O 1
ATOM 4298 N N . LEU D 2 115 ? 39.997 46.211 8.644 1.00 33.56 297 LEU D N 1
ATOM 4299 C CA . LEU D 2 115 ? 40.390 45.510 7.433 1.00 33.22 297 LEU D CA 1
ATOM 4300 C C . LEU D 2 115 ? 41.774 46.026 7.064 1.00 34.51 297 LEU D C 1
ATOM 4301 O O . LEU D 2 115 ? 42.225 47.045 7.588 1.00 28.92 297 LEU D O 1
ATOM 4306 N N . SER D 2 116 ? 42.453 45.318 6.169 1.00 38.15 298 SER D N 1
ATOM 4307 C CA . SER D 2 116 ? 43.781 45.733 5.738 1.00 40.22 298 SER D CA 1
ATOM 4308 C C . SER D 2 116 ? 43.689 47.080 5.036 1.00 41.57 298 SER D C 1
ATOM 4309 O O . SER D 2 116 ? 44.600 47.900 5.125 1.00 45.43 298 SER D O 1
ATOM 4312 N N . THR D 2 117 ? 42.563 47.310 4.370 1.00 41.93 299 THR D N 1
ATOM 4313 C CA . THR D 2 117 ? 42.334 48.546 3.628 1.00 45.49 299 THR D CA 1
ATOM 4314 C C . THR D 2 117 ? 41.459 49.560 4.359 1.00 44.66 299 THR D C 1
ATOM 4315 O O . THR D 2 117 ? 41.238 50.669 3.865 1.00 50.16 299 THR D O 1
ATOM 4319 N N . PHE D 2 118 ? 40.999 49.201 5.550 1.00 39.24 300 PHE D N 1
ATOM 4320 C CA . PHE D 2 118 ? 40.125 50.078 6.313 1.00 34.05 300 PHE D CA 1
ATOM 4321 C C . PHE D 2 118 ? 40.465 49.955 7.792 1.00 33.00 300 PHE D C 1
ATOM 4322 O O . PHE D 2 118 ? 40.004 49.030 8.455 1.00 36.19 300 PHE D O 1
ATOM 4330 N N . THR D 2 119 ? 41.293 50.863 8.304 1.00 30.49 301 THR D N 1
ATOM 4331 C CA . THR D 2 119 ? 41.669 50.818 9.720 1.00 34.39 301 THR D CA 1
ATOM 4332 C C . THR D 2 119 ? 41.160 52.006 10.533 1.00 34.08 301 THR D C 1
ATOM 4333 O O . THR D 2 119 ? 41.261 52.009 11.758 1.00 34.53 301 THR D O 1
ATOM 4337 N N . GLN D 2 120 ? 40.645 53.021 9.844 1.00 37.11 302 GLN D N 1
ATOM 4338 C CA . GLN D 2 120 ? 40.108 54.219 10.490 1.00 40.34 302 GLN D CA 1
ATOM 4339 C C . GLN D 2 120 ? 38.817 54.656 9.804 1.00 36.83 302 GLN D C 1
ATOM 4340 O O . GLN D 2 120 ? 38.679 54.517 8.590 1.00 39.58 302 GLN D O 1
ATOM 4346 N N . PHE D 2 121 ? 37.892 55.209 10.584 1.00 32.75 303 PHE D N 1
ATOM 4347 C CA . PHE D 2 121 ? 36.615 55.679 10.061 1.00 31.52 303 PHE D CA 1
ATOM 4348 C C . PHE D 2 121 ? 36.425 57.140 10.432 1.00 30.75 303 PHE D C 1
ATOM 4349 O O . PHE D 2 121 ? 36.474 57.499 11.602 1.00 33.90 303 PHE D O 1
ATOM 4357 N N . SER D 2 122 ? 36.242 57.979 9.421 1.00 32.73 304 SER D N 1
ATOM 4358 C CA . SER D 2 122 ? 36.034 59.408 9.623 1.00 38.01 304 SER D CA 1
ATOM 4359 C C . SER D 2 122 ? 34.555 59.754 9.481 1.00 38.53 304 SER D C 1
ATOM 4360 O O . SER D 2 122 ? 33.878 59.261 8.582 1.00 42.17 304 SER D O 1
ATOM 4363 N N . PHE D 2 123 ? 34.055 60.614 10.356 1.00 37.42 305 PHE D N 1
ATOM 4364 C CA . PHE D 2 123 ? 32.659 61.025 10.295 1.00 34.28 305 PHE D CA 1
ATOM 4365 C C . PHE D 2 123 ? 32.562 62.469 10.746 1.00 33.89 305 PHE D C 1
ATOM 4366 O O . PHE D 2 123 ? 33.395 62.925 11.527 1.00 32.86 305 PHE D O 1
ATOM 4374 N N . MET D 2 124 ? 31.569 63.193 10.237 1.00 30.76 306 MET D N 1
ATOM 4375 C CA . MET D 2 124 ? 31.390 64.598 10.603 1.00 30.44 306 MET D CA 1
ATOM 4376 C C . MET D 2 124 ? 30.486 64.796 11.816 1.00 28.65 306 MET D C 1
ATOM 4377 O O . MET D 2 124 ? 29.498 64.089 11.998 1.00 28.86 306 MET D O 1
ATOM 4382 N N . VAL D 2 125 ? 30.849 65.756 12.657 1.00 30.36 307 VAL D N 1
ATOM 4383 C CA . VAL D 2 125 ? 30.077 66.079 13.843 1.00 27.47 307 VAL D CA 1
ATOM 4384 C C . VAL D 2 125 ? 29.922 67.587 13.901 1.00 29.69 307 VAL D C 1
ATOM 4385 O O . VAL D 2 125 ? 30.853 68.329 13.586 1.00 32.20 307 VAL D O 1
ATOM 4389 N N . TYR D 2 126 ? 28.721 68.041 14.231 1.00 29.82 308 TYR D N 1
ATOM 4390 C CA . TYR D 2 126 ? 28.470 69.462 14.341 1.00 32.66 308 TYR D CA 1
ATOM 4391 C C . TYR D 2 126 ? 27.674 69.681 15.620 1.00 37.18 308 TYR D C 1
ATOM 4392 O O . TYR D 2 126 ? 26.504 69.319 15.723 1.00 36.23 308 TYR D O 1
ATOM 4401 N N . ASN D 2 127 ? 28.364 70.221 16.613 1.00 40.98 309 ASN D N 1
ATOM 4402 C CA . ASN D 2 127 ? 27.801 70.489 17.924 1.00 44.85 309 ASN D CA 1
ATOM 4403 C C . ASN D 2 127 ? 27.614 71.986 18.070 1.00 47.28 309 ASN D C 1
ATOM 4404 O O . ASN D 2 127 ? 28.011 72.762 17.203 1.00 46.54 309 ASN D O 1
ATOM 4409 N N . SER D 2 128 ? 26.995 72.386 19.170 1.00 53.72 310 SER D N 1
ATOM 4410 C CA . SER D 2 128 ? 26.811 73.800 19.466 1.00 61.30 310 SER D CA 1
ATOM 4411 C C . SER D 2 128 ? 28.125 74.222 20.138 1.00 63.39 310 SER D C 1
ATOM 4412 O O . SER D 2 128 ? 28.494 75.397 20.153 1.00 65.31 310 SER D O 1
ATOM 4415 N N . GLU D 2 129 ? 28.819 73.221 20.681 1.00 66.76 311 GLU D N 1
ATOM 4416 C CA . GLU D 2 129 ? 30.113 73.369 21.342 1.00 66.62 311 GLU D CA 1
ATOM 4417 C C . GLU D 2 129 ? 31.159 73.692 20.280 1.00 65.40 311 GLU D C 1
ATOM 4418 O O . GLU D 2 129 ? 32.213 74.253 20.570 1.00 65.40 311 GLU D O 1
ATOM 4424 N N . LYS D 2 130 ? 30.862 73.293 19.049 1.00 67.77 312 LYS D N 1
ATOM 4425 C CA . LYS D 2 130 ? 31.742 73.526 17.912 1.00 69.48 312 LYS D CA 1
ATOM 4426 C C . LYS D 2 130 ? 31.091 74.585 17.029 1.00 68.84 312 LYS D C 1
ATOM 4427 O O . LYS D 2 130 ? 29.865 74.672 16.946 1.00 68.75 312 LYS D O 1
ATOM 4433 N N . ASN D 2 131 ? 31.909 75.420 16.406 1.00 69.31 313 ASN D N 1
ATOM 4434 C CA . ASN D 2 131 ? 31.376 76.461 15.541 1.00 74.31 313 ASN D CA 1
ATOM 4435 C C . ASN D 2 131 ? 31.645 76.147 14.078 1.00 72.37 313 ASN D C 1
ATOM 4436 O O . ASN D 2 131 ? 31.561 77.021 13.211 1.00 74.83 313 ASN D O 1
ATOM 4441 N N . GLN D 2 132 ? 31.929 74.878 13.810 1.00 67.25 314 GLN D N 1
ATOM 4442 C CA . GLN D 2 132 ? 32.219 74.406 12.462 1.00 64.23 314 GLN D CA 1
ATOM 4443 C C . GLN D 2 132 ? 32.114 72.890 12.487 1.00 56.67 314 GLN D C 1
ATOM 4444 O O . GLN D 2 132 ? 32.360 72.264 13.521 1.00 59.88 314 GLN D O 1
ATOM 4450 N N . PRO D 2 133 ? 31.712 72.276 11.364 1.00 49.44 315 PRO D N 1
ATOM 4451 C CA . PRO D 2 133 ? 31.616 70.813 11.374 1.00 45.39 315 PRO D CA 1
ATOM 4452 C C . PRO D 2 133 ? 33.025 70.241 11.486 1.00 42.58 315 PRO D C 1
ATOM 4453 O O . PRO D 2 133 ? 33.900 70.567 10.687 1.00 44.70 315 PRO D O 1
ATOM 4457 N N . THR D 2 134 ? 33.268 69.458 12.528 1.00 38.64 316 THR D N 1
ATOM 4458 C CA . THR D 2 134 ? 34.584 68.876 12.724 1.00 35.75 316 THR D CA 1
ATOM 4459 C C . THR D 2 134 ? 34.625 67.386 12.399 1.00 36.06 316 THR D C 1
ATOM 4460 O O . THR D 2 134 ? 33.708 66.634 12.733 1.00 34.82 316 THR D O 1
ATOM 4464 N N . GLU D 2 135 ? 35.692 66.971 11.725 1.00 35.38 317 GLU D N 1
ATOM 4465 C CA . GLU D 2 135 ? 35.864 65.580 11.352 1.00 38.27 317 GLU D CA 1
ATOM 4466 C C . GLU D 2 135 ? 36.472 64.760 12.481 1.00 42.40 317 GLU D C 1
ATOM 4467 O O . GLU D 2 135 ? 37.554 65.069 12.989 1.00 44.35 317 GLU D O 1
ATOM 4473 N N . GLU D 2 136 ? 35.754 63.711 12.865 1.00 44.75 318 GLU D N 1
ATOM 4474 C CA . GLU D 2 136 ? 36.178 62.798 13.917 1.00 43.28 318 GLU D CA 1
ATOM 4475 C C . GLU D 2 136 ? 36.632 61.504 13.247 1.00 38.33 318 GLU D C 1
ATOM 4476 O O . GLU D 2 136 ? 36.270 61.231 12.102 1.00 35.97 318 GLU D O 1
ATOM 4482 N N . LYS D 2 137 ? 37.424 60.716 13.968 1.00 36.64 319 LYS D N 1
ATOM 4483 C CA . LYS D 2 137 ? 37.937 59.442 13.467 1.00 37.73 319 LYS D CA 1
ATOM 4484 C C . LYS D 2 137 ? 37.975 58.402 14.580 1.00 34.74 319 LYS D C 1
ATOM 4485 O O . LYS D 2 137 ? 38.147 58.735 15.754 1.00 36.01 319 LYS D O 1
ATOM 4491 N N . VAL D 2 138 ? 37.775 57.146 14.209 1.00 31.22 320 VAL D N 1
ATOM 4492 C CA . VAL D 2 138 ? 37.830 56.051 15.164 1.00 29.73 320 VAL D CA 1
ATOM 4493 C C . VAL D 2 138 ? 38.634 54.943 14.523 1.00 29.25 320 VAL D C 1
ATOM 4494 O O . VAL D 2 138 ? 38.608 54.773 13.310 1.00 29.00 320 VAL D O 1
ATOM 4498 N N . ASP D 2 139 ? 39.419 54.250 15.330 1.00 28.31 321 ASP D N 1
ATOM 4499 C CA . ASP D 2 139 ? 40.208 53.152 14.825 1.00 30.26 321 ASP D CA 1
ATOM 4500 C C . ASP D 2 139 ? 39.264 51.972 14.824 1.00 28.29 321 ASP D C 1
ATOM 4501 O O . ASP D 2 139 ? 38.501 51.789 15.766 1.00 30.15 321 ASP D O 1
ATOM 4506 N N . CYS D 2 140 ? 39.271 51.201 13.750 1.00 24.84 322 CYS D N 1
ATOM 4507 C CA . CYS D 2 140 ? 38.391 50.052 13.667 1.00 28.51 322 CYS D CA 1
ATOM 4508 C C . CYS D 2 140 ? 38.844 48.922 14.583 1.00 28.63 322 CYS D C 1
ATOM 4509 O O . CYS D 2 140 ? 40.033 48.762 14.853 1.00 29.51 322 CYS D O 1
ATOM 4512 N N . ILE D 2 141 ? 37.875 48.148 15.054 1.00 28.30 323 ILE D N 1
ATOM 4513 C CA . ILE D 2 141 ? 38.125 47.041 15.963 1.00 28.94 323 ILE D CA 1
ATOM 4514 C C . ILE D 2 141 ? 37.996 45.669 15.301 1.00 31.10 323 ILE D C 1
ATOM 4515 O O . ILE D 2 141 ? 37.483 45.591 14.169 1.00 33.35 323 ILE D O 1
#

InterPro domains:
  IPR000246 Peptidase T2, asparaginase 2 [PF01112] (9-326)
  IPR000246 Peptidase T2, asparaginase 2 [PTHR10188] (37-341)
  IPR029055 Nucleophile aminohydrolases, N-terminal [SSF56235] (26-329)

Foldseek 3Di:
DPPDDADDPDPLVVLSVQLVVCVVVVHDNQSSNLRSLQSCQVVCVVVPHHFAHDQALVLADFDWDKTADPVVRFIFIEGRHHQFTSRNVLSVCSRVPHSDHYDYHVRSNVVVVVVPTDGHGRHDPNSVVVNVVCVVQQNPPDDDDQWPPDNNRHDDDTHHD/DDKDWDADPVLDIDIADDDPADPPDPPPDDFQRVPELQQKHQDSQFWIKGKDFHRVQSNVQSLTNQLSVCSNVVDAQARSQLVSQVVSCVVPVAGWMKMKIATSVGGIHMETRDDPPDFKDWDWDDDDVDPDTDIDMGTHD/DDDDDDDDPDPPVVLSVQLVVCVVVVHDNQSSNLRSLQSCLVVCVVLPHHFAHDQDLVLADFDWDKTADPPVRFIFIEGRHHQFGSRNVLSVCRRVPHSDHYDYHPRSNVVVVVVPTDRHGRHDPNSNVVNVVCVVQQNPPDDDDQWPPPNNHHDDPTDHD/DDKDWDQDPVLAIDIADDDPADPPDPPPDDFQRVPELQQKHQDSQFWIKGKDFHRVLRNVQSLTNQLSVVSNVPDQSARSQQVSQVVSCVVPVAGWMKMKTATSVGGIHIETRDDPPDQKDWDWDDDPVDPDIDIDMDGHD

CATH classification: 3.60.20.30

B-factor: mean 30.81, std 13.68, range [6.0, 90.67]

Organism: Homo sapiens (NCBI:txid9606)

Radius of gyration: 22.58 Å; Cα contacts (8 Å, |Δi|>4): 1836; chains: 4; bounding box: 61×66×50 Å

Solvent-accessible surface area: 20416 Å² total; per-residue (Å²): 110,71,19,24,0,0,1,0,0,49,54,16,94,77,0,0,58,9,0,48,148,16,17,84,104,67,12,47,5,23,49,0,0,41,38,0,0,8,40,0,7,156,82,58,14,112,29,26,0,0,38,13,4,2,0,0,29,110,4,39,1,0,0,0,0,0,0,0,23,1,68,65,3,25,2,0,0,0,0,1,0,45,104,1,73,48,0,0,1,0,0,32,52,0,15,51,12,1,54,2,0,0,0,0,0,80,2,0,8,83,7,0,90,49,14,60,37,125,58,58,84,5,32,44,99,71,1,79,50,66,22,62,82,10,87,80,176,65,4,53,85,23,51,26,85,100,6,98,49,55,12,75,120,110,32,43,126,14,145,34,131,24,0,0,0,0,0,0,44,146,95,20,91,2,0,0,0,0,1,4,0,13,38,96,19,0,5,19,0,5,0,3,8,2,0,0,0,0,0,0,0,2,0,3,34,98,4,0,0,0,0,0,4,16,40,2,4,24,0,0,10,18,0,0,0,6,2,0,0,5,20,10,81,128,67,42,73,2,45,66,0,0,57,80,4,0,34,61,1,40,144,69,49,83,144,2,81,0,0,0,1,1,1,30,53,91,8,55,51,5,2,3,0,1,124,25,118,129,21,74,90,0,16,5,0,0,19,4,56,136,41,125,124,21,41,72,45,118,35,113,11,82,90,52,40,21,0,0,1,0,0,49,61,29,106,84,0,0,68,12,0,42,177,18,18,82,99,65,15,48,5,28,49,0,0,37,37,0,0,9,47,0,7,148,86,58,14,120,33,23,0,0,38,15,5,4,0,0,31,125,15,37,1,0,1,0,0,0,0,0,26,1,69,68,4,24,1,0,0,0,0,0,0,36,102,2,72,49,0,0,2,0,0,26,56,0,11,58,15,1,57,1,0,0,0,0,0,34,2,0,10,75,6,0,86,39,10,62,40,129,59,58,79,5,33,36,90,72,1,106,47,60,30,60,83,6,79,87,110,75,5,50,70,24,46,27,77,94,11,83,55,61,18,77,127,112,34,36,129,12,125,36,137,26,0,0,0,1,0,0,39,157,90,26,87,2,0,0,0,0,1,4,0,13,42,103,9,0,6,22,0,6,0,2,8,2,0,0,0,0,0,0,0,2,0,4,36,100,4,0,0,0,0,1,4,18,44,2,5,24,0,0,12,16,0,0,0,5,2,0,0,9,15,14,80,116,63,40,80,5,46,70,0,0,56,76,3,0,40,62,1,35,142,72,45,92,144,5,75,0,0,0,0,1,1,34,55,90,0,42,53,5,3,3,0,2,121,34,119,128,22,76,95,0,20,4,5,0,14,3,59,124,41,140,105,6,32,82,48,123,34,106,11,79

GO terms:
  GO:0003948 N4-(beta-N-acetylglucosaminyl)-L-asparaginase activity (F, EXP)
  GO:0035578 azurophil granule lumen (C, TAS)
  GO:0005576 extracellular region (C, TAS)
  GO:0005515 protein binding (F, IPI)
  GO:0005576 extracellular region (C, IDA)
  GO:0005764 lysosome (C, IDA)
  GO:0005783 endoplasmic reticulum (C, IDA)
  GO:0003948 N4-(beta-N-acetylglucosaminyl)-L-asparaginase activity (F, IDA)
  GO:0006517 protein deglycosylation (P, IDA)
  GO:0003948 N4-(beta-N-acetylglucosaminyl)-L-asparaginase activity (F, IMP)
  GO:0006517 protein deglycosylation (P, IMP)

Nearest PDB structures (foldseek):
  1apy-assembly1_C  TM=1.000E+00  e=2.787E-32  Homo sapiens
  9gac-assembly1_A  TM=9.545E-01  e=1.562E-10  Elizabethkingia meningoseptica
  3ljq-assembly1_A  TM=9.477E-01  e=2.274E-10  Elizabethkingia meningoseptica
  1p4v-assembly1_C  TM=8.786E-01  e=5.737E-11  Elizabethkingia meningoseptica
  4r4y-assembly1_A  TM=8.281E-01  e=2.882E-11  Elizabethkingia miricola